Protein AF-A0ABD5ME27-F1 (afdb_monomer_lite)

pLDDT: mean 84.22, std 17.85, range [32.94, 98.75]

Secondary structure (DSSP, 8-state):
----------THHHHHHHHHHHHHHHHHTTS-S--B-BBPTBSSSBSSTTTTSGGG-B-GGG-SS-BEEE-BTTEEEEEE-S-GGGS-HHHHTSPP-EEEE-TTS-EEEEEE-S--TT---EEETTEEEESSSEEEPTT-EEEGGGSPTT-TT--SSSEEE-EEEE--PPEEP-THHHHHHHHHHHS-S----TT----PPPPHHHHHHHHHHHHHHHHH-HHHHHHHHHHHHT--TT---GGGB-TTS-B-HHHHHHHHHHHHHHHHHHHS---HHHHHHHHHHHHHHHHHHS-B-TTSPBPGGGTS-HHHHHHHHHHHHHT--HHHHHHHHHEEBTEETTTTT---HHHHHHHHHHHHHHS-SS---------TT-TT------TT---S-PPPGGGGS--HHHHHHHHHHHTTT-S-HHHHHHHHHHIIIII--EEEEEETTEEEEEETTSPPPTT-SEEEETTEEEPPPP-----------------

Sequence (491 aa):
MSKSEPHSNNRTGAESDTKSRIEQRLYEAGVRVKRSVSAIDGTKKPQKEGHSDLSNQTFPGLVDENYTVHGGDGLVILDIDVPIDDLPEWIKDLPSTFVVESAHGGYHFYYIVEDDEEISNTDLWWGSVRYGWYALGPGSTIDHANCDEGKENCPGTGIGEYTIDTDKAMATLSGDSFEDLQEACTSDGDQEVPNHNLIAAPDSELVDRGELALHTLQEISTPAFNAIMDFLQGGTADFEGEDLFKENGQIDRNTHDAIALSLLYGTLRDYCDYDHDESISIATGTYTHYCREHQWTKDGQKRRWLYENESYRSYIITYALNSFDPERFKQLVEKKSTGNRRENNEYAVLTYDAIWTALNDLLPNNPPLLSNDMDPRNSQTESEISEGRIPDELPAIHEQYPGKQEVIDRAYEHDDGYNTRRSYEEAFRRLQAIYGDVKAARIGNTWVYYPADWPDPPNANYVLQYGQRYDPEEADGINSWTDEPELSDVE

Foldseek 3Di:
DDDDDDPDPPLVPVLLVQLVLVLVLCVLLVFDQQAKADADAQDFHGPDPPSLPSVRGGHSNPHPAWMKGAAARFKKKFWFPDDPVLDDVLVVPDDDFWWKQWLLRIIIAIAGEPDCPLADWDAAQGGIIGHSHIDTGFQHKHALCPDDPPDPSRPSGDIGGTHGPDRDRHYYDDDPSVVVNSCRSPVPNPPQLPPPPFPDQFDVVLQVVLVVLLVQLCVLAVQLSVQLVCLLLQHRRPDPDPQQADPVRHGPLLVSLLQSLLLSLLSCVVGPVDDNVSSLSSSLNNSSNSCVVRQAHPVGHGRCSGRHDPVSVVVSSVSSNVPRDNVVSVQSSQCDPVGGCQVVLNDHPLLLVLLVVLQCVLADPDFDPPPPPVPPPPPPPPPPPPPDDDPPDPDDLQSNFDALLSSLVSSCVVVVNPHPSVSSSSSVVCCFQPVQQKKWFDQPPGIGIHGNPHADRPRGPWMGGNNDIGRGDDPPPPPPPPPPPPPDDDD

Structure (mmCIF, N/CA/C/O backbone):
data_AF-A0ABD5ME27-F1
#
_entry.id   AF-A0ABD5ME27-F1
#
loop_
_atom_site.group_PDB
_atom_site.id
_atom_site.type_symbol
_atom_site.label_atom_id
_atom_site.label_alt_id
_atom_site.label_comp_id
_atom_site.label_asym_id
_atom_site.label_entity_id
_atom_site.label_seq_id
_atom_site.pdbx_PDB_ins_code
_atom_site.Cartn_x
_atom_site.Cartn_y
_atom_site.Cartn_z
_atom_site.occupancy
_atom_site.B_iso_or_equiv
_atom_site.auth_seq_id
_atom_site.auth_comp_id
_atom_site.auth_asym_id
_atom_site.auth_atom_id
_atom_site.pdbx_PDB_model_num
ATOM 1 N N . MET A 1 1 ? 28.451 31.522 33.440 1.00 38.28 1 MET A N 1
ATOM 2 C CA . MET A 1 1 ? 27.061 31.921 33.740 1.00 38.28 1 MET A CA 1
ATOM 3 C C . MET A 1 1 ? 26.182 31.363 32.635 1.00 38.28 1 MET A C 1
ATOM 5 O O . MET A 1 1 ? 25.988 32.025 31.630 1.00 38.28 1 MET A O 1
ATOM 9 N N . SER A 1 2 ? 25.746 30.114 32.792 1.00 33.62 2 SER A N 1
ATOM 10 C CA . SER A 1 2 ? 24.696 29.509 31.973 1.00 33.62 2 SER A CA 1
ATOM 11 C C . SER A 1 2 ? 23.503 29.357 32.906 1.00 33.62 2 SER A C 1
ATOM 13 O O . SER A 1 2 ? 23.648 28.783 33.987 1.00 33.62 2 SER A O 1
ATOM 15 N N . LYS A 1 3 ? 22.390 30.007 32.568 1.00 34.00 3 LYS A N 1
ATOM 16 C CA . LYS A 1 3 ? 21.142 29.927 33.323 1.00 34.00 3 LYS A CA 1
ATOM 17 C C . LYS A 1 3 ? 20.473 28.616 32.926 1.00 34.00 3 LYS A C 1
ATOM 19 O O . LYS A 1 3 ? 19.912 28.524 31.845 1.00 34.00 3 LYS A O 1
ATOM 24 N N . SER A 1 4 ? 20.572 27.613 33.789 1.00 32.94 4 SER A N 1
ATOM 25 C CA . SER A 1 4 ? 19.674 26.463 33.759 1.00 32.94 4 SER A CA 1
ATOM 26 C C . SER A 1 4 ? 18.332 26.917 34.326 1.00 32.94 4 SER A C 1
ATOM 28 O O . SER A 1 4 ? 18.244 27.231 35.517 1.00 32.94 4 SER A O 1
ATOM 30 N N . GLU A 1 5 ? 17.317 27.023 33.477 1.00 37.00 5 GLU A N 1
ATOM 31 C CA . GLU A 1 5 ? 15.948 27.212 33.943 1.00 37.00 5 GLU A CA 1
ATOM 32 C C . GLU A 1 5 ? 15.440 25.907 34.574 1.00 37.00 5 GLU A C 1
ATOM 34 O O . GLU A 1 5 ? 15.689 24.827 34.033 1.00 37.00 5 GLU A O 1
ATOM 39 N N . PRO A 1 6 ? 14.762 25.963 35.730 1.00 37.78 6 PRO A N 1
ATOM 40 C CA . PRO A 1 6 ? 14.130 24.792 36.304 1.00 37.78 6 PRO A CA 1
ATOM 41 C C . PRO A 1 6 ? 12.784 24.561 35.606 1.00 37.78 6 PRO A C 1
ATOM 43 O O . PRO A 1 6 ? 11.847 25.341 35.786 1.00 37.78 6 PRO A O 1
ATOM 46 N N . HIS A 1 7 ? 12.668 23.473 34.840 1.00 37.25 7 HIS A N 1
ATOM 47 C CA . HIS A 1 7 ? 11.361 22.937 34.471 1.00 37.25 7 HIS A CA 1
ATOM 48 C C . HIS A 1 7 ? 10.628 22.518 35.752 1.00 37.25 7 HIS A C 1
ATOM 50 O O . HIS A 1 7 ? 11.058 21.647 36.506 1.00 37.25 7 HIS A O 1
ATOM 56 N N . SER A 1 8 ? 9.546 23.233 36.031 1.00 37.12 8 SER A N 1
ATOM 57 C CA . SER A 1 8 ? 8.668 23.046 37.178 1.00 37.12 8 SER A CA 1
ATOM 58 C C . SER A 1 8 ? 7.840 21.763 37.005 1.00 37.12 8 SER A C 1
ATOM 60 O O . SER A 1 8 ? 6.858 21.757 36.262 1.00 37.12 8 SER A O 1
ATOM 62 N N . ASN A 1 9 ? 8.204 20.704 37.734 1.00 41.62 9 ASN A N 1
ATOM 63 C CA . ASN A 1 9 ? 7.441 19.459 37.894 1.00 41.62 9 ASN A CA 1
ATOM 64 C C . ASN A 1 9 ? 6.150 19.673 38.711 1.00 41.62 9 ASN A C 1
ATOM 66 O O . ASN A 1 9 ? 6.065 19.266 39.867 1.00 41.62 9 ASN A O 1
ATOM 70 N N . ASN A 1 10 ? 5.133 20.292 38.108 1.00 41.12 10 ASN A N 1
ATOM 71 C CA . ASN A 1 10 ? 3.769 20.352 38.660 1.00 41.12 10 ASN A CA 1
ATOM 72 C C . ASN A 1 10 ? 2.824 19.291 38.051 1.00 41.12 10 ASN A C 1
ATOM 74 O O . ASN A 1 10 ? 1.628 19.310 38.330 1.00 41.12 10 ASN A O 1
ATOM 78 N N . ARG A 1 11 ? 3.339 18.366 37.226 1.00 48.34 11 ARG A N 1
ATOM 79 C CA . ARG A 1 11 ? 2.537 17.397 36.452 1.00 48.34 11 ARG A CA 1
ATOM 80 C C . ARG A 1 11 ? 2.043 16.182 37.256 1.00 48.34 11 ARG A C 1
ATOM 82 O O . ARG A 1 11 ? 1.016 15.603 36.926 1.00 48.34 11 ARG A O 1
ATOM 89 N N . THR A 1 12 ? 2.693 15.862 38.377 1.00 55.66 12 THR A N 1
ATOM 90 C CA . THR A 1 12 ? 2.448 14.619 39.138 1.00 55.66 12 THR A CA 1
ATOM 91 C C . THR A 1 12 ? 1.073 14.535 39.811 1.00 55.66 12 THR A C 1
ATOM 93 O O . THR A 1 12 ? 0.603 13.440 40.101 1.00 55.66 12 THR A O 1
ATOM 96 N N . GLY A 1 13 ? 0.411 15.669 40.070 1.00 54.59 13 GLY A N 1
ATOM 97 C CA . GLY A 1 13 ? -0.898 15.685 40.733 1.00 54.59 13 GLY A CA 1
ATOM 98 C C . GLY A 1 13 ? -2.070 15.324 39.816 1.00 54.59 13 GLY A C 1
ATOM 99 O O . GLY A 1 13 ? -2.985 14.638 40.255 1.00 54.59 13 GLY A O 1
ATOM 100 N N . ALA A 1 14 ? -2.039 15.769 38.556 1.00 61.94 14 ALA A N 1
ATOM 101 C CA . ALA A 1 14 ? -3.128 15.555 37.597 1.00 61.94 14 ALA A CA 1
ATOM 102 C C . ALA A 1 14 ? -3.071 14.157 36.954 1.00 61.94 14 ALA A C 1
ATOM 104 O O . ALA A 1 14 ? -4.098 13.503 36.813 1.00 61.94 14 ALA A O 1
ATOM 105 N N . GLU A 1 15 ? -1.869 13.657 36.651 1.00 59.59 15 GLU A N 1
ATOM 106 C CA . GLU A 1 15 ? -1.665 12.301 36.108 1.00 59.59 15 GLU A CA 1
ATOM 107 C C . GLU A 1 15 ? -2.062 11.205 37.109 1.00 59.59 15 GLU A C 1
ATOM 109 O O . GLU A 1 15 ? -2.627 10.175 36.739 1.00 59.59 15 GLU A O 1
ATOM 114 N N . SER A 1 16 ? -1.808 11.436 38.402 1.00 69.50 16 SER A N 1
ATOM 115 C CA . SER A 1 16 ? -2.253 10.527 39.461 1.00 69.50 16 SER A CA 1
ATOM 116 C C . SER A 1 16 ? -3.780 10.458 39.554 1.00 69.50 16 SER A C 1
ATOM 118 O O . SER A 1 16 ? -4.303 9.431 39.988 1.00 69.50 16 SER A O 1
ATOM 120 N N . ASP A 1 17 ? -4.492 11.519 39.169 1.00 85.56 17 ASP A N 1
ATOM 121 C CA . ASP A 1 17 ? -5.952 11.590 39.254 1.00 85.56 17 ASP A CA 1
ATOM 122 C C . ASP A 1 17 ? -6.610 10.826 38.095 1.00 85.56 17 ASP A C 1
ATOM 124 O O . ASP A 1 17 ? -7.510 10.017 38.317 1.00 85.56 17 ASP A O 1
ATOM 128 N N . THR A 1 18 ? -6.095 10.961 36.866 1.00 93.69 18 THR A N 1
ATOM 129 C CA . THR A 1 18 ? -6.636 10.257 35.686 1.00 93.69 18 THR A CA 1
ATOM 130 C C . THR A 1 18 ? -6.430 8.743 35.753 1.00 93.69 18 THR A C 1
ATOM 132 O O . THR A 1 18 ? -7.373 7.987 35.501 1.00 93.69 18 THR A O 1
ATOM 135 N N . LYS A 1 19 ? -5.239 8.284 36.165 1.00 95.81 19 LYS A N 1
ATOM 136 C CA . LYS A 1 19 ? -4.944 6.854 36.378 1.00 95.81 19 LYS A CA 1
ATOM 137 C C . LYS A 1 19 ? -5.834 6.253 37.466 1.00 95.81 19 LYS A C 1
ATOM 139 O O . LYS A 1 19 ? -6.456 5.214 37.254 1.00 95.81 19 LYS A O 1
ATOM 144 N N . SER A 1 20 ? -5.965 6.942 38.602 1.00 95.56 20 SER A N 1
ATOM 145 C CA . SER A 1 20 ? -6.867 6.512 39.680 1.00 95.56 20 SER A CA 1
ATOM 146 C C . SER A 1 20 ? -8.320 6.469 39.211 1.00 95.56 20 SER A C 1
ATOM 148 O O . SER A 1 20 ? -9.090 5.598 39.623 1.00 95.56 20 SER A O 1
ATOM 150 N N . ARG A 1 21 ? -8.711 7.390 38.322 1.00 97.69 21 ARG A N 1
ATOM 151 C CA . ARG A 1 21 ? -10.080 7.452 37.826 1.00 97.69 21 ARG A CA 1
ATOM 152 C C . ARG A 1 21 ? -10.432 6.270 36.934 1.00 97.69 21 ARG A C 1
ATOM 154 O O . ARG A 1 21 ? -11.475 5.659 37.157 1.00 97.69 21 ARG A O 1
ATOM 161 N N . ILE A 1 22 ? -9.579 5.901 35.979 1.00 98.06 22 ILE A N 1
ATOM 162 C CA . ILE A 1 22 ? -9.846 4.716 35.152 1.00 98.06 22 ILE A CA 1
ATOM 163 C C . ILE A 1 22 ? -9.808 3.423 35.979 1.00 98.06 22 ILE A C 1
ATOM 165 O O . ILE A 1 22 ? -10.642 2.547 35.766 1.00 98.06 22 ILE A O 1
ATOM 169 N N . GLU A 1 23 ? -8.930 3.317 36.983 1.00 98.38 23 GLU A N 1
ATOM 170 C CA . GLU A 1 23 ? -8.941 2.185 37.922 1.00 98.38 23 GLU A CA 1
ATOM 171 C C . GLU A 1 23 ? -10.262 2.063 38.663 1.00 98.38 23 GLU A C 1
ATOM 173 O O . GLU A 1 23 ? -10.814 0.966 38.772 1.00 98.38 23 GLU A O 1
ATOM 178 N N . GLN A 1 24 ? -10.781 3.192 39.148 1.00 98.12 24 GLN A N 1
ATOM 179 C CA . GLN A 1 24 ? -12.077 3.235 39.799 1.00 98.12 24 GLN A CA 1
ATOM 180 C C . GLN A 1 24 ? -13.181 2.762 38.848 1.00 98.12 24 GLN A C 1
ATOM 182 O O . GLN A 1 24 ? -14.012 1.958 39.259 1.00 98.12 24 GLN A O 1
ATOM 187 N N . ARG A 1 25 ? -13.182 3.205 37.584 1.00 98.44 25 ARG A N 1
ATOM 188 C CA . ARG A 1 25 ? -14.194 2.784 36.600 1.00 98.44 25 ARG A CA 1
ATOM 189 C C . ARG A 1 25 ? -14.115 1.300 36.266 1.00 98.44 25 ARG A C 1
ATOM 191 O O . ARG A 1 25 ? -15.150 0.644 36.244 1.00 98.44 25 ARG A O 1
ATOM 198 N N . LEU A 1 26 ? -12.910 0.756 36.102 1.00 98.56 26 LEU A N 1
ATOM 199 C CA . LEU A 1 26 ? -12.699 -0.682 35.911 1.00 98.56 26 LEU A CA 1
ATOM 200 C C . LEU A 1 26 ? -13.188 -1.489 37.123 1.00 98.56 26 LEU A C 1
ATOM 202 O O . LEU A 1 26 ? -13.841 -2.517 36.963 1.00 98.56 26 LEU A O 1
ATOM 206 N N . TYR A 1 27 ? -12.905 -1.006 38.336 1.00 98.31 27 TYR A N 1
ATOM 207 C CA . TYR A 1 27 ? -13.351 -1.643 39.574 1.00 98.31 27 TYR A CA 1
ATOM 208 C C . TYR A 1 27 ? -14.879 -1.609 39.727 1.00 98.31 27 TYR A C 1
ATOM 210 O O . TYR A 1 27 ? -15.485 -2.628 40.049 1.00 98.31 27 TYR A O 1
ATOM 218 N N . GLU A 1 28 ? -15.508 -0.454 39.486 1.00 98.12 28 GLU A N 1
ATOM 219 C CA . GLU A 1 28 ? -16.968 -0.271 39.530 1.00 98.12 28 GLU A CA 1
ATOM 220 C C . GLU A 1 28 ? -17.692 -1.155 38.511 1.00 98.12 28 GLU A C 1
ATOM 222 O O . GLU A 1 28 ? -18.774 -1.660 38.799 1.00 98.12 28 GLU A O 1
ATOM 227 N N . ALA A 1 29 ? -17.074 -1.372 37.352 1.00 98.06 29 ALA A N 1
ATOM 228 C CA . ALA A 1 29 ? -17.587 -2.233 36.299 1.00 98.06 29 ALA A CA 1
ATOM 229 C C . ALA A 1 29 ? -17.414 -3.738 36.579 1.00 98.06 29 ALA A C 1
ATOM 231 O O . ALA A 1 29 ? -17.900 -4.566 35.815 1.00 98.06 29 ALA A O 1
ATOM 232 N N . GLY A 1 30 ? -16.719 -4.115 37.658 1.00 97.75 30 GLY A N 1
ATOM 233 C CA . GLY A 1 30 ? -16.521 -5.516 38.032 1.00 97.75 30 GLY A CA 1
ATOM 234 C C . GLY A 1 30 ? -15.540 -6.285 37.143 1.00 97.75 30 GLY A C 1
ATOM 235 O O . GLY A 1 30 ? -15.436 -7.503 37.275 1.00 97.75 30 GLY A O 1
ATOM 236 N N . VAL A 1 31 ? -14.789 -5.600 36.278 1.00 97.94 31 VAL A N 1
ATOM 237 C CA . VAL A 1 31 ? -13.767 -6.216 35.423 1.00 97.94 31 VAL A CA 1
ATOM 238 C C . VAL A 1 31 ? -12.388 -6.169 36.083 1.00 97.94 31 VAL A C 1
ATOM 240 O O . VAL A 1 31 ? -12.120 -5.396 37.007 1.00 97.94 31 VAL A O 1
ATOM 243 N N . ARG A 1 32 ? -11.455 -7.011 35.619 1.00 97.75 32 ARG A N 1
ATOM 244 C CA . ARG A 1 32 ? -10.084 -7.052 36.162 1.00 97.75 32 ARG A CA 1
ATOM 245 C C . ARG A 1 32 ? -9.424 -5.671 36.081 1.00 97.75 32 ARG A C 1
ATOM 247 O O . ARG A 1 32 ? -9.352 -5.115 35.001 1.00 97.75 32 ARG A O 1
ATOM 254 N N . VAL A 1 33 ? -8.876 -5.133 37.171 1.00 98.19 33 VAL A N 1
ATOM 255 C CA . VAL A 1 33 ? -8.227 -3.798 37.143 1.00 98.19 33 VAL A CA 1
ATOM 256 C C . VAL A 1 33 ? -6.757 -3.867 36.718 1.00 98.19 33 VAL A C 1
ATOM 258 O O . VAL A 1 33 ? -6.249 -2.964 36.063 1.00 98.19 33 VAL A O 1
ATOM 261 N N . LYS A 1 34 ? -6.056 -4.954 37.064 1.00 98.12 34 LYS A N 1
ATOM 262 C CA . LYS A 1 34 ? -4.642 -5.158 36.716 1.00 98.12 34 LYS A CA 1
ATOM 263 C C . LYS A 1 34 ? -4.476 -5.490 35.234 1.00 98.12 34 LYS A C 1
ATOM 265 O O . LYS A 1 34 ? -4.212 -6.646 34.932 1.00 98.12 34 LYS A O 1
ATOM 270 N N . ARG A 1 35 ? -4.684 -4.532 34.332 1.00 97.75 35 ARG A N 1
ATOM 271 C CA . ARG A 1 35 ? -4.726 -4.743 32.874 1.00 97.75 35 ARG A CA 1
ATOM 272 C C . ARG A 1 35 ? -3.814 -3.804 32.081 1.00 97.75 35 ARG A C 1
ATOM 274 O O . ARG A 1 35 ? -4.072 -3.546 30.909 1.00 97.75 35 ARG A O 1
ATOM 281 N N . SER A 1 36 ? -2.773 -3.276 32.721 1.00 97.75 36 SER A N 1
ATOM 282 C CA . SER A 1 36 ? -1.897 -2.256 32.140 1.00 97.75 36 SER A CA 1
ATOM 283 C C . SER A 1 36 ? -0.437 -2.676 32.108 1.00 97.75 36 SER A C 1
ATOM 285 O O . SER A 1 36 ? 0.046 -3.342 33.022 1.00 97.75 36 SER A O 1
ATOM 287 N N . VAL A 1 37 ? 0.284 -2.236 31.078 1.00 97.06 37 VAL A N 1
ATOM 288 C CA . VAL A 1 37 ? 1.753 -2.241 31.024 1.00 97.06 37 VAL A CA 1
ATOM 289 C C . VAL A 1 37 ? 2.260 -0.843 30.676 1.00 97.06 37 VAL A C 1
ATOM 291 O O . VAL A 1 37 ? 1.502 -0.033 30.143 1.00 97.06 37 VAL A O 1
ATOM 294 N N . SER A 1 38 ? 3.537 -0.566 30.947 1.00 96.69 38 SER A N 1
ATOM 295 C CA . SER A 1 38 ? 4.196 0.647 30.453 1.00 96.69 38 SER A CA 1
ATOM 296 C C . SER A 1 38 ? 4.212 0.671 28.927 1.00 96.69 38 SER A C 1
ATOM 298 O O . SER A 1 38 ? 4.514 -0.341 28.285 1.00 96.69 38 SER A O 1
ATOM 300 N N . ALA A 1 39 ? 3.924 1.833 28.353 1.00 94.38 39 ALA A N 1
ATOM 301 C CA . ALA A 1 39 ? 4.164 2.136 26.952 1.00 94.38 39 ALA A CA 1
ATOM 302 C C . ALA A 1 39 ? 5.405 3.024 26.827 1.00 94.38 39 ALA A C 1
ATOM 304 O O . ALA A 1 39 ? 5.686 3.828 27.710 1.00 94.38 39 ALA A O 1
ATOM 305 N N . ILE A 1 40 ? 6.153 2.861 25.738 1.00 91.19 40 ILE A N 1
ATOM 306 C CA . ILE A 1 40 ? 7.333 3.673 25.445 1.00 91.19 40 ILE A CA 1
ATOM 307 C C . ILE A 1 40 ? 6.889 5.131 25.307 1.00 91.19 40 ILE A C 1
ATOM 309 O O . ILE A 1 40 ? 5.968 5.424 24.535 1.00 91.19 40 ILE A O 1
ATOM 313 N N . ASP A 1 41 ? 7.557 6.018 26.043 1.00 87.25 41 ASP A N 1
ATOM 314 C CA . ASP A 1 41 ? 7.253 7.446 26.077 1.00 87.25 41 ASP A CA 1
ATOM 315 C C . ASP A 1 41 ? 7.154 8.056 24.670 1.00 87.25 41 ASP A C 1
ATOM 317 O O . ASP A 1 41 ? 7.925 7.725 23.766 1.00 87.25 41 ASP A O 1
ATOM 321 N N . GLY A 1 42 ? 6.145 8.902 24.473 1.00 83.56 42 GLY A N 1
ATOM 322 C CA . GLY A 1 42 ? 5.835 9.520 23.185 1.00 83.56 42 GLY A CA 1
ATOM 323 C C . GLY A 1 42 ? 5.298 8.581 22.093 1.00 83.56 42 GLY A C 1
ATOM 324 O O . GLY A 1 42 ? 5.035 9.060 20.992 1.00 83.56 42 GLY A O 1
ATOM 325 N N . THR A 1 43 ? 5.097 7.281 22.352 1.00 85.69 43 THR A N 1
ATOM 326 C CA . THR A 1 43 ? 4.617 6.306 21.349 1.00 85.69 43 THR A CA 1
ATOM 327 C C . THR A 1 43 ? 3.392 5.503 21.815 1.00 85.69 43 THR A C 1
ATOM 329 O O . THR A 1 43 ? 3.030 5.501 22.990 1.00 85.69 43 THR A O 1
ATOM 332 N N . LYS A 1 44 ? 2.777 4.743 20.894 1.00 87.56 44 LYS A N 1
ATOM 333 C CA . LYS A 1 44 ? 1.703 3.769 21.191 1.00 87.56 44 LYS A CA 1
ATOM 334 C C . LYS A 1 44 ? 2.208 2.343 21.498 1.00 87.56 44 LYS A C 1
ATOM 336 O O . LYS A 1 44 ? 1.400 1.416 21.576 1.00 87.56 44 LYS A O 1
ATOM 341 N N . LYS A 1 45 ? 3.524 2.122 21.612 1.00 89.69 45 LYS A N 1
ATOM 342 C CA . LYS A 1 45 ? 4.107 0.771 21.708 1.00 89.69 45 LYS A CA 1
ATOM 343 C C . LYS A 1 45 ? 4.324 0.352 23.169 1.00 89.69 45 LYS A C 1
ATOM 345 O O . LYS A 1 45 ? 4.910 1.126 23.923 1.00 89.69 45 LYS A O 1
ATOM 350 N N . PRO A 1 46 ? 3.915 -0.856 23.590 1.00 92.19 46 PRO A N 1
ATOM 351 C CA . PRO A 1 46 ? 4.220 -1.379 24.913 1.00 92.19 46 PRO A CA 1
ATOM 352 C C . PRO A 1 46 ? 5.729 -1.579 25.053 1.00 92.19 46 PRO A C 1
ATOM 354 O O . PRO A 1 46 ? 6.404 -2.026 24.130 1.00 92.19 46 PRO A O 1
ATOM 357 N N . GLN A 1 47 ? 6.263 -1.268 26.230 1.00 90.25 47 GLN A N 1
ATOM 358 C CA . GLN A 1 47 ? 7.694 -1.389 26.518 1.00 90.25 47 GLN A CA 1
ATOM 359 C C . GLN A 1 47 ? 8.126 -2.845 26.757 1.00 90.25 47 GLN A C 1
ATOM 361 O O . GLN A 1 47 ? 9.309 -3.172 26.685 1.00 90.25 47 GLN A O 1
ATOM 366 N N . LYS A 1 48 ? 7.172 -3.725 27.079 1.00 87.56 48 LYS A N 1
ATOM 367 C CA . LYS A 1 48 ? 7.419 -5.101 27.511 1.00 87.56 48 LYS A CA 1
ATOM 368 C C . LYS A 1 48 ? 6.895 -6.103 26.482 1.00 87.56 48 LYS A C 1
ATOM 370 O O . LYS A 1 48 ? 5.719 -6.071 26.129 1.00 87.56 48 LYS A O 1
ATOM 375 N N . GLU A 1 49 ? 7.746 -7.031 26.051 1.00 87.94 49 GLU A N 1
ATOM 376 C CA . GLU A 1 49 ? 7.323 -8.191 25.257 1.00 87.94 49 GLU A CA 1
ATOM 377 C C . GLU A 1 49 ? 6.383 -9.101 26.065 1.00 87.94 49 GLU A C 1
ATOM 379 O O . GLU A 1 49 ? 6.485 -9.196 27.291 1.00 87.94 49 GLU A O 1
ATOM 384 N N . GLY A 1 50 ? 5.444 -9.771 25.390 1.00 88.44 50 GLY A N 1
ATOM 385 C CA . GLY A 1 50 ? 4.439 -10.597 26.068 1.00 88.44 50 GLY A CA 1
ATOM 386 C C . GLY A 1 50 ? 3.491 -9.781 26.955 1.00 88.44 50 GLY A C 1
ATOM 387 O O . GLY A 1 50 ? 3.014 -10.277 27.974 1.00 88.44 50 GLY A O 1
ATOM 388 N N . HIS A 1 51 ? 3.232 -8.520 26.599 1.00 92.56 51 HIS A N 1
ATOM 389 C CA . HIS A 1 51 ? 2.318 -7.627 27.320 1.00 92.56 51 HIS A CA 1
ATOM 390 C C . HIS A 1 51 ? 0.864 -8.137 27.373 1.00 92.56 51 HIS A C 1
ATOM 392 O O . HIS A 1 51 ? 0.090 -7.689 28.217 1.00 92.56 51 HIS A O 1
ATOM 398 N N . SER A 1 52 ? 0.485 -9.074 26.501 1.00 90.06 52 SER A N 1
ATOM 399 C CA . SER A 1 52 ? -0.807 -9.766 26.533 1.00 90.06 52 SER A CA 1
ATOM 400 C C . SER A 1 52 ? -0.917 -10.812 27.651 1.00 90.06 52 SER A C 1
ATOM 402 O O . SER A 1 52 ? -2.029 -11.174 28.022 1.00 90.06 52 SER A O 1
ATOM 404 N N . ASP A 1 53 ? 0.199 -11.275 28.228 1.00 90.69 53 ASP A N 1
ATOM 405 C CA . ASP A 1 53 ? 0.178 -12.181 29.379 1.00 90.69 53 ASP A CA 1
ATOM 406 C C . ASP A 1 53 ? -0.331 -11.434 30.620 1.00 90.69 53 ASP A C 1
ATOM 408 O O . ASP A 1 53 ? 0.250 -10.437 31.062 1.00 90.69 53 ASP A O 1
ATOM 412 N N . LEU A 1 54 ? -1.407 -11.948 31.218 1.00 92.56 54 LEU A N 1
ATOM 413 C CA . LEU A 1 54 ? -2.049 -11.376 32.403 1.00 92.56 54 LEU A CA 1
ATOM 414 C C . LEU A 1 54 ? -1.066 -11.202 33.571 1.00 92.56 54 LEU A C 1
ATOM 416 O O . LEU A 1 54 ? -1.206 -10.270 34.361 1.00 92.56 54 LEU A O 1
ATOM 420 N N . SER A 1 55 ? -0.060 -12.074 33.683 1.00 94.31 55 SER A N 1
ATOM 421 C CA . SER A 1 55 ? 0.962 -12.005 34.735 1.00 94.31 55 SER A CA 1
ATOM 422 C C . SER A 1 55 ? 1.939 -10.839 34.562 1.00 94.31 55 SER A C 1
ATOM 424 O O . SER A 1 55 ? 2.581 -10.418 35.527 1.00 94.31 55 SER A O 1
ATOM 426 N N . ASN A 1 56 ? 2.027 -10.285 33.351 1.00 95.19 56 ASN A N 1
ATOM 427 C CA . ASN A 1 56 ? 2.859 -9.134 33.033 1.00 95.19 56 ASN A CA 1
ATOM 428 C C . ASN A 1 56 ? 2.141 -7.797 33.229 1.00 95.19 56 ASN A C 1
ATOM 430 O O . ASN A 1 56 ? 2.811 -6.764 33.178 1.00 95.19 56 ASN A O 1
ATOM 434 N N . GLN A 1 57 ? 0.828 -7.821 33.464 1.00 97.06 57 GLN A N 1
ATOM 435 C CA . GLN A 1 57 ? -0.012 -6.641 33.610 1.00 97.06 57 GLN A CA 1
ATOM 436 C C . GLN A 1 57 ? -0.154 -6.222 35.081 1.00 97.06 57 GLN A C 1
ATOM 438 O O . GLN A 1 57 ? -0.169 -7.037 36.007 1.00 97.06 57 GLN A O 1
ATOM 443 N N . THR A 1 58 ? -0.271 -4.918 35.303 1.00 97.62 58 THR A N 1
ATOM 444 C CA . THR A 1 58 ? -0.397 -4.286 36.618 1.00 97.62 58 THR A CA 1
ATOM 445 C C . THR A 1 58 ? -1.541 -3.270 36.629 1.00 97.62 58 THR A C 1
ATOM 447 O O . THR A 1 58 ? -2.289 -3.132 35.662 1.00 97.62 58 THR A O 1
ATOM 450 N N . PHE A 1 59 ? -1.722 -2.617 37.770 1.00 97.88 59 PHE A N 1
ATOM 451 C CA . PHE A 1 59 ? -2.649 -1.511 37.981 1.00 97.88 59 PHE A CA 1
ATOM 452 C C . PHE A 1 59 ? -2.199 -0.255 37.202 1.00 97.88 59 PHE A C 1
ATOM 454 O O . PHE A 1 59 ? -1.017 0.087 37.305 1.00 97.88 59 PHE A O 1
ATOM 461 N N . PRO A 1 60 ? -3.090 0.435 36.460 1.00 97.19 60 PRO A N 1
ATOM 462 C CA . PRO A 1 60 ? -2.792 1.706 35.791 1.00 97.19 60 PRO A CA 1
ATOM 463 C C . PRO A 1 60 ? -1.978 2.714 36.624 1.00 97.19 60 PRO A C 1
ATOM 465 O O . PRO A 1 60 ? -0.977 3.247 36.157 1.00 97.19 60 PRO A O 1
ATOM 468 N N . GLY A 1 61 ? -2.361 2.941 37.879 1.00 95.62 61 GLY A N 1
ATOM 469 C CA . GLY A 1 61 ? -1.749 3.880 38.819 1.00 95.62 61 GLY A CA 1
ATOM 470 C C . GLY A 1 61 ? -0.393 3.444 39.372 1.00 95.62 61 GLY A C 1
ATOM 471 O O . GLY A 1 61 ? 0.254 4.229 40.057 1.00 95.62 61 GLY A O 1
ATOM 472 N N . LEU A 1 62 ? 0.054 2.217 39.082 1.00 95.69 62 LEU A N 1
ATOM 473 C CA . LEU A 1 62 ? 1.406 1.742 39.401 1.00 95.69 62 LEU A CA 1
ATOM 474 C C . LEU A 1 62 ? 2.373 1.836 38.214 1.00 95.69 62 LEU A C 1
ATOM 476 O O . LEU A 1 62 ? 3.535 1.457 38.353 1.00 95.69 62 LEU A O 1
ATOM 480 N N . VAL A 1 63 ? 1.903 2.280 37.048 1.00 94.50 63 VAL A N 1
ATOM 481 C CA . VAL A 1 63 ? 2.759 2.575 35.900 1.00 94.50 63 VAL A CA 1
ATOM 482 C C . VAL A 1 63 ? 3.146 4.045 35.985 1.00 94.50 63 VAL A C 1
ATOM 484 O O . VAL A 1 63 ? 2.264 4.897 36.004 1.00 94.50 63 VAL A O 1
ATOM 487 N N . ASP A 1 64 ? 4.438 4.358 36.048 1.00 87.75 64 ASP A N 1
ATOM 488 C CA . ASP A 1 64 ? 4.897 5.746 36.213 1.00 87.75 64 ASP A CA 1
ATOM 489 C C . ASP A 1 64 ? 4.707 6.578 34.928 1.00 87.75 64 ASP A C 1
ATOM 491 O O . ASP A 1 64 ? 4.339 7.747 34.995 1.00 87.75 64 ASP A O 1
ATOM 495 N N . GLU A 1 65 ? 4.866 5.959 33.758 1.00 89.38 65 GLU A N 1
ATOM 496 C CA . GLU A 1 65 ? 4.864 6.616 32.440 1.00 89.38 65 GLU A CA 1
ATOM 497 C C . GLU A 1 65 ? 3.511 6.458 31.710 1.00 89.38 65 GLU A C 1
ATOM 499 O O . GLU A 1 65 ? 2.472 6.198 32.336 1.00 89.38 65 GLU A O 1
ATOM 504 N N . ASN A 1 66 ? 3.515 6.619 30.381 1.00 95.69 66 ASN A N 1
ATOM 505 C CA . ASN A 1 66 ? 2.421 6.184 29.518 1.00 95.69 66 ASN A CA 1
ATOM 506 C C . ASN A 1 66 ? 2.071 4.723 29.807 1.00 95.69 66 ASN A C 1
ATOM 508 O O . ASN A 1 66 ? 2.940 3.891 30.081 1.00 95.69 66 ASN A O 1
ATOM 512 N N . TYR A 1 67 ? 0.791 4.392 29.704 1.00 97.44 67 TYR A N 1
ATOM 513 C CA . TYR A 1 67 ? 0.317 3.054 30.019 1.00 97.44 67 TYR A CA 1
ATOM 514 C C . TYR A 1 67 ? -0.766 2.610 29.055 1.00 97.44 67 TYR A C 1
ATOM 516 O O . TYR A 1 67 ? -1.496 3.413 28.469 1.00 97.44 67 TYR A O 1
ATOM 524 N N . THR A 1 68 ? -0.870 1.299 28.905 1.00 97.75 68 THR A N 1
ATOM 525 C CA . THR A 1 68 ? -1.923 0.673 28.117 1.00 97.75 68 THR A CA 1
ATOM 526 C C . THR A 1 68 ? -3.103 0.271 28.995 1.00 97.75 68 THR A C 1
ATOM 528 O O . THR A 1 68 ? -2.961 0.046 30.196 1.00 97.75 68 THR A O 1
ATOM 531 N N . VAL A 1 69 ? -4.279 0.132 28.399 1.00 98.31 69 VAL A N 1
ATOM 532 C CA . VAL A 1 69 ? -5.449 -0.512 28.994 1.00 98.31 69 VAL A CA 1
ATOM 533 C C . VAL A 1 69 ? -5.859 -1.627 28.050 1.00 98.31 69 VAL A C 1
ATOM 535 O O . VAL A 1 69 ? -6.273 -1.369 26.922 1.00 98.31 69 VAL A O 1
ATOM 538 N N . HIS A 1 70 ? -5.676 -2.868 28.488 1.00 98.25 70 HIS A N 1
ATOM 539 C CA . HIS A 1 70 ? -6.007 -4.043 27.690 1.00 98.25 70 HIS A CA 1
ATOM 540 C C . HIS A 1 70 ? -7.512 -4.330 27.713 1.00 98.25 70 HIS A C 1
ATOM 542 O O . HIS A 1 70 ? -8.110 -4.395 28.786 1.00 98.25 70 HIS A O 1
ATOM 548 N N . GLY A 1 71 ? -8.117 -4.545 26.545 1.00 97.62 71 GLY A N 1
ATOM 549 C CA . GLY A 1 71 ? -9.427 -5.188 26.429 1.00 97.62 71 GLY A CA 1
ATOM 550 C C . GLY A 1 71 ? -9.364 -6.671 26.816 1.00 97.62 71 GLY A C 1
ATOM 551 O O . GLY A 1 71 ? -8.316 -7.174 27.232 1.00 97.62 71 GLY A O 1
ATOM 552 N N . GLY A 1 72 ? -10.480 -7.378 26.671 1.00 96.44 72 GLY A N 1
ATOM 553 C CA . GLY A 1 72 ? -10.639 -8.747 27.163 1.00 96.44 72 GLY A CA 1
ATOM 554 C C . GLY A 1 72 ? -11.096 -8.808 28.624 1.00 96.44 72 GLY A C 1
ATOM 555 O O . GLY A 1 72 ? -11.178 -7.784 29.321 1.00 96.44 72 GLY A O 1
ATOM 556 N N . ASP A 1 73 ? -11.378 -10.024 29.097 1.00 94.81 73 ASP A N 1
ATOM 557 C CA . ASP A 1 73 ? -11.920 -10.307 30.433 1.00 94.81 73 ASP A CA 1
ATOM 558 C C . ASP A 1 73 ? -13.177 -9.462 30.734 1.00 94.81 73 ASP A C 1
ATOM 560 O O . ASP A 1 73 ? -13.228 -8.750 31.748 1.00 94.81 73 ASP A O 1
ATOM 564 N N . GLY A 1 74 ? -14.141 -9.468 29.806 1.00 96.94 74 GLY A N 1
ATOM 565 C CA . GLY A 1 74 ? -15.402 -8.724 29.918 1.00 96.94 74 GLY A CA 1
ATOM 566 C C . GLY A 1 74 ? -15.315 -7.221 29.621 1.00 96.94 74 GLY A C 1
ATOM 567 O O . GLY A 1 74 ? -16.291 -6.509 29.840 1.00 96.94 74 GLY A O 1
ATOM 568 N N . LEU A 1 75 ? -14.171 -6.711 29.139 1.00 98.50 75 LEU A N 1
ATOM 569 C CA . LEU A 1 75 ? -14.014 -5.319 28.692 1.00 98.50 75 LEU A CA 1
ATOM 570 C C . LEU A 1 75 ? -13.780 -5.254 27.181 1.00 98.50 75 LEU A C 1
ATOM 572 O O . LEU A 1 75 ? -12.798 -5.804 26.679 1.00 98.50 75 LEU A O 1
ATOM 576 N N . VAL A 1 76 ? -14.610 -4.490 26.485 1.00 98.50 76 VAL A N 1
ATOM 577 C CA . VAL A 1 76 ? -14.417 -4.116 25.081 1.00 98.50 76 VAL A CA 1
ATOM 578 C C . VAL A 1 76 ? -14.050 -2.638 25.018 1.00 98.50 76 VAL A C 1
ATOM 580 O O . VAL A 1 76 ? -14.622 -1.815 25.735 1.00 98.50 76 VAL A O 1
ATOM 583 N N . ILE A 1 77 ? -13.087 -2.298 24.162 1.00 98.62 77 ILE A N 1
ATOM 584 C CA . ILE A 1 77 ? -12.766 -0.907 23.838 1.00 98.62 77 ILE A CA 1
ATOM 585 C C . ILE A 1 77 ? -13.049 -0.707 22.353 1.00 98.62 77 ILE A C 1
ATOM 587 O O . ILE A 1 77 ? -12.433 -1.377 21.525 1.00 98.62 77 ILE A O 1
ATOM 591 N N . LEU A 1 78 ? -13.971 0.195 22.024 1.00 98.44 78 LEU A N 1
ATOM 592 C CA . LEU A 1 78 ? -14.156 0.665 20.652 1.00 98.44 78 LEU A CA 1
ATOM 593 C C . LEU A 1 78 ? -13.212 1.854 20.455 1.00 98.44 78 LEU A C 1
ATOM 595 O O . LEU A 1 78 ? -13.410 2.889 21.090 1.00 98.44 78 LEU A O 1
ATOM 599 N N . ASP A 1 79 ? -12.157 1.683 19.659 1.00 98.00 79 ASP A N 1
ATOM 600 C CA . ASP A 1 79 ? -11.254 2.773 19.270 1.00 98.00 79 ASP A CA 1
ATOM 601 C C . ASP A 1 79 ? -11.761 3.375 17.961 1.00 98.00 79 ASP A C 1
ATOM 603 O O . ASP A 1 79 ? -11.691 2.732 16.920 1.00 98.00 79 ASP A O 1
ATOM 607 N N . ILE A 1 80 ? -12.354 4.558 18.056 1.00 96.94 80 ILE A N 1
ATOM 608 C CA . ILE A 1 80 ? -13.013 5.291 16.984 1.00 96.94 80 ILE A CA 1
ATOM 609 C C . ILE A 1 80 ? -12.008 6.239 16.329 1.00 96.94 80 ILE A C 1
ATOM 611 O O . ILE A 1 80 ? -11.537 7.174 16.980 1.00 96.94 80 ILE A O 1
ATOM 615 N N . ASP A 1 81 ? -11.761 6.051 15.034 1.00 93.06 81 ASP A N 1
ATOM 616 C CA . ASP A 1 81 ? -10.814 6.855 14.248 1.00 93.06 81 ASP A CA 1
ATOM 617 C C . ASP A 1 81 ? -11.507 7.867 13.307 1.00 93.06 81 ASP A C 1
ATOM 619 O O . ASP A 1 81 ? -10.841 8.714 12.708 1.00 93.06 81 ASP A O 1
ATOM 623 N N . VAL A 1 82 ? -12.841 7.815 13.189 1.00 88.12 82 VAL A N 1
ATOM 624 C CA . VAL A 1 82 ? -13.653 8.690 12.316 1.00 88.12 82 VAL A CA 1
ATOM 625 C C . VAL A 1 82 ? -14.505 9.693 13.111 1.00 88.12 82 VAL A C 1
ATOM 627 O O . VAL A 1 82 ? -14.755 9.484 14.302 1.00 88.12 82 VAL A O 1
ATOM 630 N N . PRO A 1 83 ? -14.997 10.782 12.486 1.00 89.81 83 PRO A N 1
ATOM 631 C CA . PRO A 1 83 ? -15.968 11.674 13.115 1.00 89.81 83 PRO A CA 1
ATOM 632 C C . PRO A 1 83 ? -17.206 10.930 13.638 1.00 89.81 83 PRO A C 1
ATOM 634 O O . PRO A 1 83 ? -17.722 10.021 12.992 1.00 89.81 83 PRO A O 1
ATOM 637 N N . ILE A 1 84 ? -17.737 11.360 14.789 1.00 88.25 84 ILE A N 1
ATOM 638 C CA . ILE A 1 84 ? -18.919 10.739 15.422 1.00 88.25 84 ILE A CA 1
ATOM 639 C C . ILE A 1 84 ? -20.123 10.695 14.467 1.00 88.25 84 ILE A C 1
ATOM 641 O O . ILE A 1 84 ? -20.873 9.719 14.462 1.00 88.25 84 ILE A O 1
ATOM 645 N N . ASP A 1 85 ? -20.293 11.726 13.636 1.00 88.44 85 ASP A N 1
ATOM 646 C CA . ASP A 1 85 ? -21.384 11.809 12.657 1.00 88.44 85 ASP A CA 1
ATOM 647 C C . ASP A 1 85 ? -21.291 10.740 11.562 1.00 88.44 85 ASP A C 1
ATOM 649 O O . ASP A 1 85 ? -22.315 10.397 10.966 1.00 88.44 85 ASP A O 1
ATOM 653 N N . ASP A 1 86 ? -20.111 10.163 11.343 1.00 86.88 86 ASP A N 1
ATOM 654 C CA . ASP A 1 86 ? -19.909 9.117 10.349 1.00 86.88 86 ASP A CA 1
ATOM 655 C C . ASP A 1 86 ? -20.196 7.728 10.923 1.00 86.88 86 ASP A C 1
ATOM 657 O O . ASP A 1 86 ? -20.595 6.860 10.167 1.00 86.88 86 ASP A O 1
ATOM 661 N N . LEU A 1 87 ? -20.118 7.512 12.242 1.00 89.94 87 LEU A N 1
ATOM 662 C CA . LEU A 1 87 ? -20.297 6.193 12.872 1.00 89.94 87 LEU A CA 1
ATOM 663 C C . LEU A 1 87 ? -21.552 5.422 12.402 1.00 89.94 87 LEU A C 1
ATOM 665 O O . LEU A 1 87 ? -22.598 6.034 12.151 1.00 89.94 87 LEU A O 1
ATOM 669 N N . PRO A 1 88 ? -21.500 4.078 12.328 1.00 89.31 88 PRO A N 1
ATOM 670 C CA . PRO A 1 88 ? -22.689 3.279 12.052 1.00 89.31 88 PRO A CA 1
ATOM 671 C C . PRO A 1 88 ? -23.756 3.505 13.132 1.00 89.31 88 PRO A C 1
ATOM 673 O O . PRO A 1 88 ? -23.438 3.759 14.297 1.00 89.31 88 PRO A O 1
ATOM 676 N N . GLU A 1 89 ? -25.028 3.406 12.739 1.00 91.44 89 GLU A N 1
ATOM 677 C CA . GLU A 1 89 ? -26.156 3.777 13.606 1.00 91.44 89 GLU A CA 1
ATOM 678 C C . GLU A 1 89 ? -26.167 2.981 14.916 1.00 91.44 89 GLU A C 1
ATOM 680 O O . GLU A 1 89 ? -26.357 3.562 15.979 1.00 91.44 89 GLU A O 1
ATOM 685 N N . TRP A 1 90 ? -25.829 1.688 14.865 1.00 94.38 90 TRP A N 1
ATOM 686 C CA . TRP A 1 90 ? -25.768 0.849 16.062 1.00 94.38 90 TRP A CA 1
ATOM 687 C C . TRP A 1 90 ? -24.745 1.349 17.093 1.00 94.38 90 TRP A C 1
ATOM 689 O O . TRP A 1 90 ? -24.992 1.226 18.289 1.00 94.38 90 TRP A O 1
ATOM 699 N N . ILE A 1 91 ? -23.637 1.975 16.659 1.00 96.06 91 ILE A N 1
ATOM 700 C CA . ILE A 1 91 ? -22.653 2.593 17.567 1.00 96.06 91 ILE A CA 1
ATOM 701 C C . ILE A 1 91 ? -23.195 3.898 18.146 1.00 96.06 91 ILE A C 1
ATOM 703 O O . ILE A 1 91 ? -23.023 4.168 19.335 1.00 96.06 91 ILE A O 1
ATOM 707 N N . LYS A 1 92 ? -23.856 4.714 17.317 1.00 94.81 92 LYS A N 1
ATOM 708 C CA . LYS A 1 92 ? -24.474 5.979 17.750 1.00 94.81 92 LYS A CA 1
ATOM 709 C C . LYS A 1 92 ? -25.582 5.754 18.780 1.00 94.81 92 LYS A C 1
ATOM 711 O O . LYS A 1 92 ? -25.749 6.578 19.679 1.00 94.81 92 LYS A O 1
ATOM 716 N N . ASP A 1 93 ? -26.280 4.628 18.672 1.00 96.19 93 ASP A N 1
ATOM 717 C CA . ASP A 1 93 ? -27.357 4.217 19.571 1.00 96.19 93 ASP A CA 1
ATOM 718 C C . ASP A 1 93 ? -26.865 3.511 20.848 1.00 96.19 93 ASP A C 1
ATOM 720 O O . ASP A 1 93 ? -27.668 3.215 21.743 1.00 96.19 93 ASP A O 1
ATOM 724 N N . LEU A 1 94 ? -25.553 3.271 20.991 1.00 97.56 94 LEU A N 1
ATOM 725 C CA . LEU A 1 94 ? -25.007 2.646 22.194 1.00 97.56 94 LEU A CA 1
ATOM 726 C C . LEU A 1 94 ? -25.268 3.494 23.445 1.00 97.56 94 LEU A C 1
ATOM 728 O O . LEU A 1 94 ? -25.249 4.731 23.417 1.00 97.56 94 LEU A O 1
ATOM 732 N N . PRO A 1 95 ? -25.443 2.846 24.612 1.00 97.75 95 PRO A N 1
ATOM 733 C CA . PRO A 1 95 ? -25.566 3.570 25.861 1.00 97.75 95 PRO A CA 1
ATOM 734 C C . PRO A 1 95 ? -24.309 4.407 26.125 1.00 97.75 95 PRO A C 1
ATOM 736 O O . PRO A 1 95 ? -23.175 3.974 25.914 1.00 97.75 95 PRO A O 1
ATOM 739 N N . SER A 1 96 ? -24.508 5.620 26.638 1.00 97.81 96 SER A N 1
ATOM 740 C CA . SER A 1 96 ? -23.397 6.493 27.015 1.00 97.81 96 SER A CA 1
ATOM 741 C C . SER A 1 96 ? -22.533 5.834 28.092 1.00 97.81 96 SER A C 1
ATOM 743 O O . SER A 1 96 ? -23.049 5.378 29.114 1.00 97.81 96 SER A O 1
ATOM 745 N N . THR A 1 97 ? -21.220 5.838 27.874 1.00 98.69 97 THR A N 1
ATOM 746 C CA . THR A 1 97 ? -20.251 5.105 28.691 1.00 98.69 97 THR A CA 1
ATOM 747 C C . THR A 1 97 ? -19.061 5.982 29.108 1.00 98.69 97 THR A C 1
ATOM 749 O O . THR A 1 97 ? -19.101 7.205 28.959 1.00 98.69 97 THR A O 1
ATOM 752 N N . PHE A 1 98 ? -18.017 5.380 29.680 1.00 98.69 98 PHE A N 1
ATOM 753 C CA . PHE A 1 98 ? -16.729 6.026 29.917 1.00 98.69 98 PHE A CA 1
ATOM 754 C C . PHE A 1 98 ? -15.984 6.244 28.592 1.00 98.69 98 PHE A C 1
ATOM 756 O O . PHE A 1 98 ? -15.749 5.283 27.856 1.00 98.69 98 PHE A O 1
ATOM 763 N N . VAL A 1 99 ? -15.606 7.492 28.303 1.00 98.62 99 VAL A N 1
ATOM 764 C CA . VAL A 1 99 ? -14.977 7.888 27.033 1.00 98.62 99 VAL A CA 1
ATOM 765 C C . VAL A 1 99 ? -13.650 8.584 27.285 1.00 98.62 99 VAL A C 1
ATOM 767 O O . VAL A 1 99 ? -13.553 9.481 28.128 1.00 98.62 99 VAL A O 1
ATOM 770 N N . VAL A 1 100 ? -12.639 8.186 26.517 1.00 98.56 100 VAL A N 1
ATOM 771 C CA . VAL A 1 100 ? -11.330 8.842 26.471 1.00 98.56 100 VAL A CA 1
ATOM 772 C C . VAL A 1 100 ? -11.128 9.413 25.074 1.00 98.56 100 VAL A C 1
ATOM 774 O O . VAL A 1 100 ? -11.219 8.673 24.104 1.00 98.56 100 VAL A O 1
ATOM 777 N N . GLU A 1 101 ? -10.852 10.704 24.962 1.00 97.69 101 GLU A N 1
ATOM 778 C CA . GLU A 1 101 ? -10.433 11.319 23.703 1.00 97.69 101 GLU A CA 1
ATOM 779 C C . GLU A 1 101 ? -8.967 10.954 23.434 1.00 97.69 101 GLU A C 1
ATOM 781 O O . GLU A 1 101 ? -8.125 10.939 24.339 1.00 97.69 101 GLU A O 1
ATOM 786 N N . SER A 1 102 ? -8.667 10.594 22.191 1.00 95.62 102 SER A N 1
ATOM 787 C CA . SER A 1 102 ? -7.328 10.215 21.764 1.00 95.62 102 SER A CA 1
ATOM 788 C C . SER A 1 102 ? -6.495 11.438 21.386 1.00 95.62 102 SER A C 1
ATOM 790 O O . SER A 1 102 ? -7.008 12.462 20.945 1.00 95.62 102 SER A O 1
ATOM 792 N N . ALA A 1 103 ? -5.172 11.281 21.416 1.00 93.31 103 ALA A N 1
ATOM 793 C CA . ALA A 1 103 ? -4.238 12.309 20.958 1.00 93.31 103 ALA A CA 1
ATOM 794 C C . ALA A 1 103 ? -4.403 12.730 19.474 1.00 93.31 103 ALA A C 1
ATOM 796 O O . ALA A 1 103 ? -3.760 13.684 19.054 1.00 93.31 103 ALA A O 1
ATOM 797 N N . HIS A 1 104 ? -5.209 12.019 18.673 1.00 89.62 104 HIS A N 1
ATOM 798 C CA . HIS A 1 104 ? -5.441 12.307 17.248 1.00 89.62 104 HIS A CA 1
ATOM 799 C C . HIS A 1 104 ? -6.906 12.684 16.947 1.00 89.62 104 HIS A C 1
ATOM 801 O O . HIS A 1 104 ? -7.343 12.567 15.808 1.00 89.62 104 HIS A O 1
ATOM 807 N N . GLY A 1 105 ? -7.685 13.093 17.956 1.00 89.19 105 GLY A N 1
ATOM 808 C CA . GLY A 1 105 ? -9.081 13.525 17.781 1.00 89.19 105 GLY A CA 1
ATOM 809 C C . GLY A 1 105 ? -10.114 12.398 17.631 1.00 89.19 105 GLY A C 1
ATOM 810 O O . GLY A 1 105 ? -11.300 12.683 17.511 1.00 89.19 105 GLY A O 1
ATOM 811 N N . GLY A 1 106 ? -9.683 11.132 17.655 1.00 94.75 106 GLY A N 1
ATOM 812 C CA . GLY A 1 106 ? -10.555 9.958 17.810 1.00 94.75 106 GLY A CA 1
ATOM 813 C C . GLY A 1 106 ? -10.978 9.707 19.265 1.00 94.75 106 GLY A C 1
ATOM 814 O O . GLY A 1 106 ? -10.558 10.438 20.164 1.00 94.75 106 GLY A O 1
ATOM 815 N N . TYR A 1 107 ? -11.733 8.638 19.526 1.00 97.69 107 TYR A N 1
ATOM 816 C CA . TYR A 1 107 ? -12.280 8.326 20.857 1.00 97.69 107 TYR A CA 1
ATOM 817 C C . TYR A 1 107 ? -12.146 6.849 21.231 1.00 97.69 107 TYR A C 1
ATOM 819 O O . TYR A 1 107 ? -12.349 5.975 20.407 1.00 97.69 107 TYR A O 1
ATOM 827 N N . HIS A 1 108 ? -11.911 6.548 22.505 1.00 98.50 108 HIS A N 1
ATOM 828 C CA . HIS A 1 108 ? -12.018 5.200 23.058 1.00 98.50 108 HIS A CA 1
ATOM 829 C C . HIS A 1 108 ? -13.296 5.085 23.895 1.00 98.50 108 HIS A C 1
ATOM 831 O O . HIS A 1 108 ? -13.394 5.716 24.955 1.00 98.50 108 HIS A O 1
ATOM 837 N N . PHE A 1 109 ? -14.254 4.262 23.466 1.00 98.56 109 PHE A N 1
ATOM 838 C CA . PHE A 1 109 ? -15.454 3.949 24.248 1.00 98.56 109 PHE A CA 1
ATOM 839 C C . PHE A 1 109 ? -15.262 2.625 24.987 1.00 98.56 109 PHE A C 1
ATOM 841 O O . PHE A 1 109 ? -14.969 1.602 24.372 1.00 98.56 109 PHE A O 1
ATOM 848 N N . TYR A 1 110 ? -15.425 2.635 26.310 1.00 98.75 110 TYR A N 1
ATOM 849 C CA . TYR A 1 110 ? -15.199 1.460 27.155 1.00 98.75 110 TYR A CA 1
ATOM 850 C C . TYR A 1 110 ? -16.527 0.805 27.524 1.00 98.75 110 TYR A C 1
ATOM 852 O O . TYR A 1 110 ? -17.339 1.427 28.204 1.00 98.75 110 TYR A O 1
ATOM 860 N N . TYR A 1 111 ? -16.733 -0.449 27.141 1.00 98.69 111 TYR A N 1
ATOM 861 C CA . TYR A 1 111 ? -17.975 -1.185 27.371 1.00 98.69 111 TYR A CA 1
ATOM 862 C C . TYR A 1 111 ? -17.738 -2.511 28.086 1.00 98.69 111 TYR A C 1
ATOM 864 O O . TYR A 1 111 ? -16.675 -3.119 27.963 1.00 98.69 111 TYR A O 1
ATOM 872 N N . ILE A 1 112 ? -18.752 -2.959 28.821 1.00 98.56 112 ILE A N 1
ATOM 873 C CA . ILE A 1 112 ? -18.763 -4.252 29.503 1.00 98.56 112 ILE A CA 1
ATOM 874 C C . ILE A 1 112 ? -19.575 -5.245 28.692 1.00 98.56 112 ILE A C 1
ATOM 876 O O . ILE A 1 112 ? -20.663 -4.919 28.220 1.00 98.56 112 ILE A O 1
ATOM 880 N N . VAL A 1 113 ? -19.054 -6.458 28.572 1.00 97.62 113 VAL A N 1
ATOM 881 C CA . VAL A 1 113 ? -19.740 -7.598 27.965 1.00 97.62 113 VAL A CA 1
ATOM 882 C C . VAL A 1 113 ? -19.754 -8.746 28.970 1.00 97.62 113 VAL A C 1
ATOM 884 O O . VAL A 1 113 ? -18.753 -8.997 29.642 1.00 97.62 113 VAL A O 1
ATOM 887 N N . GLU A 1 114 ? -20.914 -9.376 29.150 1.00 93.62 114 GLU A N 1
ATOM 888 C CA . GLU A 1 114 ? -21.078 -10.487 30.102 1.00 93.62 114 GLU A CA 1
ATOM 889 C C . GLU A 1 114 ? -20.790 -11.846 29.458 1.00 93.62 114 GLU A C 1
ATOM 891 O O . GLU A 1 114 ? -20.257 -12.736 30.121 1.00 93.62 114 GLU A O 1
ATOM 896 N N . ASP A 1 115 ? -21.133 -11.976 28.178 1.00 90.25 115 ASP A N 1
ATOM 897 C CA . ASP A 1 115 ? -20.762 -13.081 27.304 1.00 90.25 115 ASP A CA 1
ATOM 898 C C . ASP A 1 115 ? -19.677 -12.568 26.355 1.00 90.25 115 ASP A C 1
ATOM 900 O O . ASP A 1 115 ? -19.795 -11.468 25.816 1.00 90.25 115 ASP A O 1
ATOM 904 N N . ASP A 1 116 ? -18.584 -13.304 26.220 1.00 89.19 116 ASP A N 1
ATOM 905 C CA . ASP A 1 116 ? -17.479 -12.941 25.342 1.00 89.19 116 ASP A CA 1
ATOM 906 C C . ASP A 1 116 ? -17.236 -13.945 24.220 1.00 89.19 116 ASP A C 1
ATOM 908 O O . ASP A 1 116 ? -16.253 -13.826 23.480 1.00 89.19 116 ASP A O 1
ATOM 912 N N . GLU A 1 117 ? -18.150 -14.903 24.057 1.00 88.12 117 GLU A N 1
ATOM 913 C CA . GLU A 1 117 ? -18.169 -15.752 22.880 1.00 88.12 117 GLU A CA 1
ATOM 914 C C . GLU A 1 117 ? -18.331 -14.877 21.623 1.00 88.12 117 GLU A C 1
ATOM 916 O O . GLU A 1 117 ? -19.129 -13.940 21.575 1.00 88.12 117 GLU A O 1
ATOM 921 N N . GLU A 1 118 ? -17.529 -15.173 20.597 1.00 88.75 118 GLU A N 1
ATOM 922 C CA . GLU A 1 118 ? -17.572 -14.519 19.277 1.00 88.75 118 GLU A CA 1
ATOM 923 C C . GLU A 1 118 ? -17.130 -13.045 19.232 1.00 88.75 118 GLU A C 1
ATOM 925 O O . GLU A 1 118 ? -17.165 -12.427 18.169 1.00 88.75 118 GLU A O 1
ATOM 930 N N . ILE A 1 119 ? -16.618 -12.488 20.334 1.00 93.81 119 ILE A N 1
ATOM 931 C CA . ILE A 1 119 ? -15.958 -11.179 20.311 1.00 93.81 119 ILE A CA 1
ATOM 932 C C . ILE A 1 119 ? -14.462 -11.360 20.044 1.00 93.81 119 ILE A C 1
ATOM 934 O O . ILE A 1 119 ? -13.755 -12.080 20.751 1.00 93.81 119 ILE A O 1
ATOM 938 N N . SER A 1 120 ? -13.947 -10.652 19.041 1.00 92.62 120 SER A N 1
ATOM 939 C CA . SER A 1 120 ? -12.531 -10.671 18.673 1.00 92.62 120 SER A CA 1
ATOM 940 C C . SER A 1 120 ? -12.004 -9.283 18.342 1.00 92.62 120 SER A C 1
ATOM 942 O O . SER A 1 120 ? -12.756 -8.344 18.080 1.00 92.62 120 SER A O 1
ATOM 944 N N . ASN A 1 121 ? -10.676 -9.150 18.344 1.00 93.62 121 ASN A N 1
ATOM 945 C CA . ASN A 1 121 ? -10.053 -7.955 17.790 1.00 93.62 121 ASN A CA 1
ATOM 946 C C . ASN A 1 121 ? -10.386 -7.853 16.306 1.00 93.62 121 ASN A C 1
ATOM 948 O O . ASN A 1 121 ? -10.119 -8.798 15.565 1.00 93.62 121 ASN A O 1
ATOM 952 N N . THR A 1 122 ? -10.953 -6.721 15.908 1.00 92.25 122 THR A N 1
ATOM 953 C CA . THR A 1 122 ? -11.469 -6.533 14.554 1.00 92.25 122 THR A CA 1
ATOM 954 C C . THR A 1 122 ? -11.218 -5.100 14.116 1.00 92.25 122 THR A C 1
ATOM 956 O O . THR A 1 122 ? -11.612 -4.166 14.815 1.00 92.25 122 THR A O 1
ATOM 959 N N . ASP A 1 123 ? -10.572 -4.932 12.966 1.00 88.81 123 ASP A N 1
ATOM 960 C CA . ASP A 1 123 ? -10.431 -3.634 12.310 1.00 88.81 123 ASP A CA 1
ATOM 961 C C . ASP A 1 123 ? -11.636 -3.395 11.397 1.00 88.81 123 ASP A C 1
ATOM 963 O O . ASP A 1 123 ? -12.011 -4.248 10.590 1.00 88.81 123 ASP A O 1
ATOM 967 N N . LEU A 1 124 ? -12.246 -2.226 11.536 1.00 89.06 124 LEU A N 1
ATOM 968 C CA . LEU A 1 124 ? -13.451 -1.803 10.836 1.00 89.06 124 LEU A CA 1
ATOM 969 C C . LEU A 1 124 ? -13.191 -0.446 10.180 1.00 89.06 124 LEU A C 1
ATOM 971 O O . LEU A 1 124 ? -12.257 0.276 10.516 1.00 89.06 124 LEU A O 1
ATOM 975 N N . TRP A 1 125 ? -14.029 -0.063 9.224 1.00 85.00 125 TRP A N 1
ATOM 976 C CA . TRP A 1 125 ? -13.819 1.182 8.477 1.00 85.00 125 TRP A CA 1
ATOM 977 C C . TRP A 1 125 ? -13.892 2.446 9.361 1.00 85.00 125 TRP A C 1
ATOM 979 O O . TRP A 1 125 ? -13.327 3.474 8.999 1.00 85.00 125 TRP A O 1
ATOM 989 N N . TRP A 1 126 ? -14.584 2.377 10.505 1.00 91.06 126 TRP A N 1
ATOM 990 C CA . TRP A 1 126 ? -14.728 3.481 11.460 1.00 91.06 126 TRP A CA 1
ATOM 991 C C . TRP A 1 126 ? -13.679 3.471 12.586 1.00 91.06 126 TRP A C 1
ATOM 993 O O . TRP A 1 126 ? -13.634 4.409 13.387 1.00 91.06 126 TRP A O 1
ATOM 1003 N N . GLY A 1 127 ? -12.864 2.418 12.694 1.00 94.50 127 GLY A N 1
ATOM 1004 C CA . GLY A 1 127 ? -11.954 2.220 13.820 1.00 94.50 127 GLY A CA 1
ATOM 1005 C C . GLY A 1 127 ? -11.704 0.745 14.128 1.00 94.50 127 GLY A C 1
ATOM 1006 O O . GLY A 1 127 ? -11.614 -0.081 13.228 1.00 94.50 127 GLY A O 1
ATOM 1007 N N . SER A 1 128 ? -11.591 0.376 15.403 1.00 95.62 128 SER A N 1
ATOM 1008 C CA . SER A 1 128 ? -11.335 -1.015 15.800 1.00 95.62 128 SER A CA 1
ATOM 1009 C C . SER A 1 128 ? -12.098 -1.443 17.051 1.00 95.62 128 SER A C 1
ATOM 1011 O O . SER A 1 128 ? -12.268 -0.681 18.005 1.00 95.62 128 SER A O 1
ATOM 1013 N N . VAL A 1 129 ? -12.503 -2.713 17.072 1.00 97.44 129 VAL A N 1
ATOM 1014 C CA . VAL A 1 129 ? -12.928 -3.424 18.281 1.00 97.44 129 VAL A CA 1
ATOM 1015 C C . VAL A 1 129 ? -11.688 -4.027 18.928 1.00 97.44 129 VAL A C 1
ATOM 1017 O O . VAL A 1 129 ? -10.985 -4.831 18.318 1.00 97.44 129 VAL A O 1
ATOM 1020 N N . ARG A 1 130 ? -11.407 -3.660 20.180 1.00 97.44 130 ARG A N 1
ATOM 1021 C CA . ARG A 1 130 ? -10.242 -4.146 20.931 1.00 97.44 130 ARG A CA 1
ATOM 1022 C C . ARG A 1 130 ? -10.683 -5.088 22.043 1.00 97.44 130 ARG A C 1
ATOM 1024 O O . ARG A 1 130 ? -10.945 -4.664 23.171 1.00 97.44 130 ARG A O 1
ATOM 1031 N N . TYR A 1 131 ? -10.720 -6.377 21.718 1.00 94.62 131 TYR A N 1
ATOM 1032 C CA . TYR A 1 131 ? -10.967 -7.482 22.640 1.00 94.62 131 TYR A CA 1
ATOM 1033 C C . TYR A 1 131 ? -9.731 -8.393 22.740 1.00 94.62 131 TYR A C 1
ATOM 1035 O O . TYR A 1 131 ? -9.541 -9.346 21.987 1.00 94.62 131 TYR A O 1
ATOM 1043 N N . GLY A 1 132 ? -8.818 -8.028 23.645 1.00 90.06 132 GLY A N 1
ATOM 1044 C CA . GLY A 1 132 ? -7.486 -8.632 23.810 1.00 90.06 132 GLY A CA 1
ATOM 1045 C C . GLY A 1 132 ? -6.339 -7.732 23.329 1.00 90.06 132 GLY A C 1
ATOM 1046 O O . GLY A 1 132 ? -5.216 -7.828 23.837 1.00 90.06 132 GLY A O 1
ATOM 1047 N N . TRP A 1 133 ? -6.618 -6.791 22.424 1.00 95.50 133 TRP A N 1
ATOM 1048 C CA . TRP A 1 133 ? -5.747 -5.646 22.149 1.00 95.50 133 TRP A CA 1
ATOM 1049 C C . TRP A 1 133 ? -5.814 -4.608 23.268 1.00 95.50 133 TRP A C 1
ATOM 1051 O O . TRP A 1 133 ? -6.476 -4.791 24.288 1.00 95.50 133 TRP A O 1
ATOM 1061 N N . TYR A 1 134 ? -5.066 -3.522 23.115 1.00 97.38 134 TYR A N 1
ATOM 1062 C CA . TYR A 1 134 ? -4.966 -2.474 24.119 1.00 97.38 134 TYR A CA 1
ATOM 1063 C C . TYR A 1 134 ? -5.153 -1.100 23.506 1.00 97.38 134 TYR A C 1
ATOM 1065 O O . TYR A 1 134 ? -4.875 -0.902 22.330 1.00 97.38 134 TYR A O 1
ATOM 1073 N N . ALA A 1 135 ? -5.561 -0.140 24.323 1.00 97.56 135 ALA A N 1
ATOM 1074 C CA . ALA A 1 135 ? -5.555 1.279 23.998 1.00 97.56 135 ALA A CA 1
ATOM 1075 C C . ALA A 1 135 ? -4.600 2.025 24.943 1.00 97.56 135 ALA A C 1
ATOM 1077 O O . ALA A 1 135 ? -4.258 1.500 26.002 1.00 97.56 135 ALA A O 1
ATOM 1078 N N . LEU A 1 136 ? -4.138 3.227 24.588 1.00 97.56 136 LEU A N 1
ATOM 1079 C CA . LEU A 1 136 ? -3.444 4.074 25.567 1.00 97.56 136 LEU A CA 1
ATOM 1080 C C . LEU A 1 136 ? -4.457 4.631 26.573 1.00 97.56 136 LEU A C 1
ATOM 1082 O O . LEU A 1 136 ? -5.558 5.040 26.200 1.00 97.56 136 LEU A O 1
ATOM 1086 N N . GLY A 1 137 ? -4.084 4.607 27.851 1.00 97.62 137 GLY A N 1
ATOM 1087 C CA . GLY A 1 137 ? -4.937 5.080 28.933 1.00 97.62 137 GLY A CA 1
ATOM 1088 C C . GLY A 1 137 ? -4.886 6.603 29.115 1.00 97.62 137 GLY A C 1
ATOM 1089 O O . GLY A 1 137 ? -3.901 7.238 28.721 1.00 97.62 137 GLY A O 1
ATOM 1090 N N . PRO A 1 138 ? -5.915 7.201 29.742 1.00 97.75 138 PRO A N 1
ATOM 1091 C CA . PRO A 1 138 ? -5.981 8.641 29.976 1.00 97.75 138 PRO A CA 1
ATOM 1092 C C . PRO A 1 138 ? -4.810 9.144 30.831 1.00 97.75 138 PRO A C 1
ATOM 1094 O O . PRO A 1 138 ? -4.387 8.476 31.776 1.00 97.75 138 PRO A O 1
ATOM 1097 N N . GLY A 1 139 ? -4.302 10.331 30.507 1.00 95.94 139 GLY A N 1
ATOM 1098 C CA . GLY A 1 139 ? -3.064 10.919 31.021 1.00 95.94 139 GLY A CA 1
ATOM 1099 C C . GLY A 1 139 ? -1.806 10.509 30.246 1.00 95.94 139 GLY A C 1
ATOM 1100 O O . GLY A 1 139 ? -0.743 11.070 30.492 1.00 95.94 139 GLY A O 1
ATOM 1101 N N . SER A 1 140 ? -1.897 9.547 29.317 1.00 96.62 140 SER A N 1
ATOM 1102 C CA . SER A 1 140 ? -0.779 9.220 28.422 1.00 96.62 140 SER A CA 1
ATOM 1103 C C . SER A 1 140 ? -0.609 10.297 27.348 1.00 96.62 140 SER A C 1
ATOM 1105 O O . SER A 1 140 ? -1.583 10.930 26.941 1.00 96.62 140 SER A O 1
ATOM 1107 N N . THR A 1 141 ? 0.607 10.469 26.834 1.00 95.38 141 THR A N 1
ATOM 1108 C CA . THR A 1 141 ? 0.924 11.461 25.797 1.00 95.38 141 THR A CA 1
ATOM 1109 C C . THR A 1 141 ? 1.647 10.859 24.595 1.00 95.38 141 THR A C 1
ATOM 1111 O O . THR A 1 141 ? 2.359 9.866 24.717 1.00 95.38 141 THR A O 1
ATOM 1114 N N . ILE A 1 142 ? 1.466 11.455 23.420 1.00 92.62 142 ILE A N 1
ATOM 1115 C CA . ILE A 1 142 ? 2.178 11.102 22.188 1.00 92.62 142 ILE A CA 1
ATOM 1116 C C . ILE A 1 142 ? 2.930 12.328 21.701 1.00 92.62 142 ILE A C 1
ATOM 1118 O O . ILE A 1 142 ? 2.374 13.423 21.671 1.00 92.62 142 ILE A O 1
ATOM 1122 N N . ASP A 1 143 ? 4.176 12.125 21.284 1.00 92.38 143 ASP A N 1
ATOM 1123 C CA . ASP A 1 143 ? 4.926 13.142 20.560 1.00 92.38 143 ASP A CA 1
ATOM 1124 C C . ASP A 1 143 ? 4.677 12.972 19.060 1.00 92.38 143 ASP A C 1
ATOM 1126 O O . ASP A 1 143 ? 5.101 11.988 18.447 1.00 92.38 143 ASP A O 1
ATOM 1130 N N . HIS A 1 144 ? 3.969 13.931 18.467 1.00 89.44 144 HIS A N 1
ATOM 1131 C CA . HIS A 1 144 ? 3.605 13.892 17.056 1.00 89.44 144 HIS A CA 1
ATOM 1132 C C . HIS A 1 144 ? 4.809 14.017 16.122 1.00 89.44 144 HIS A C 1
ATOM 1134 O O . HIS A 1 144 ? 4.699 13.612 14.969 1.00 89.44 144 HIS A O 1
ATOM 1140 N N . ALA A 1 145 ? 5.967 14.476 16.615 1.00 86.62 145 ALA A N 1
ATOM 1141 C CA . ALA A 1 145 ? 7.209 14.449 15.843 1.00 86.62 145 ALA A CA 1
ATOM 1142 C C . ALA A 1 145 ? 7.717 13.019 15.575 1.00 86.62 145 ALA A C 1
ATOM 1144 O O . ALA A 1 145 ? 8.514 12.815 14.664 1.00 86.62 145 ALA A O 1
ATOM 1145 N N . ASN A 1 146 ? 7.257 12.037 16.359 1.00 83.44 146 ASN A N 1
ATOM 1146 C CA . ASN A 1 146 ? 7.588 10.619 16.196 1.00 83.44 146 ASN A CA 1
ATOM 1147 C C . ASN A 1 146 ? 6.451 9.819 15.543 1.00 83.44 146 ASN A C 1
ATOM 1149 O O . ASN A 1 146 ? 6.499 8.588 15.527 1.00 83.44 146 ASN A O 1
ATOM 1153 N N . CYS A 1 147 ? 5.400 10.488 15.066 1.00 83.00 147 CYS A N 1
ATOM 1154 C CA . CYS A 1 147 ? 4.368 9.827 14.280 1.00 83.00 147 CYS A CA 1
ATOM 1155 C C . CYS A 1 147 ? 4.880 9.611 12.855 1.00 83.00 147 CYS A C 1
ATOM 1157 O O . CYS A 1 147 ? 5.535 10.489 12.298 1.00 83.00 147 CYS A O 1
ATOM 1159 N N . ASP A 1 148 ? 4.559 8.458 12.270 1.00 73.31 148 ASP A N 1
ATOM 1160 C CA . ASP A 1 148 ? 4.886 8.183 10.872 1.00 73.31 148 ASP A CA 1
ATOM 1161 C C . ASP A 1 148 ? 4.275 9.272 9.968 1.00 73.31 148 ASP A C 1
ATOM 1163 O O . ASP A 1 148 ? 3.126 9.694 10.172 1.00 73.31 148 ASP A O 1
ATOM 1167 N N . GLU A 1 149 ? 5.053 9.757 8.996 1.00 54.53 149 GLU A N 1
ATOM 1168 C CA . GLU A 1 149 ? 4.604 10.786 8.055 1.00 54.53 149 GLU A CA 1
ATOM 1169 C C . GLU A 1 149 ? 3.334 10.311 7.330 1.00 54.53 149 GLU A C 1
ATOM 1171 O O . GLU A 1 149 ? 3.289 9.212 6.780 1.00 54.53 149 GLU A O 1
ATOM 1176 N N . GLY A 1 150 ? 2.282 11.137 7.345 1.00 57.56 150 GLY A N 1
ATOM 1177 C CA . GLY A 1 150 ? 1.023 10.846 6.649 1.00 57.56 150 GLY A CA 1
ATOM 1178 C C . GLY A 1 150 ? -0.072 10.183 7.487 1.00 57.56 150 GLY A C 1
ATOM 1179 O O . GLY A 1 150 ? -1.120 9.850 6.939 1.00 57.56 150 GLY A O 1
ATOM 1180 N N . LYS A 1 151 ? 0.103 10.019 8.806 1.00 66.75 151 LYS A N 1
ATOM 1181 C CA . LYS A 1 151 ? -1.008 9.581 9.661 1.00 66.75 151 LYS A CA 1
ATOM 1182 C C . LYS A 1 151 ? -2.142 10.616 9.661 1.00 66.75 151 LYS A C 1
ATOM 1184 O O . LYS A 1 151 ? -1.940 11.763 10.063 1.00 66.75 151 LYS A O 1
ATOM 1189 N N . GLU A 1 152 ? -3.329 10.189 9.236 1.00 65.62 152 GLU A N 1
ATOM 1190 C CA . GLU A 1 152 ? -4.547 11.004 9.198 1.00 65.62 152 GLU A CA 1
ATOM 1191 C C . GLU A 1 152 ? -4.815 11.618 10.587 1.00 65.62 152 GLU A C 1
ATOM 1193 O O . GLU A 1 152 ? -4.619 10.972 11.620 1.00 65.62 152 GLU A O 1
ATOM 1198 N N . ASN A 1 153 ? -5.173 12.905 10.619 1.00 71.44 153 ASN A N 1
ATOM 1199 C CA . ASN A 1 153 ? -5.382 13.707 11.836 1.00 71.44 153 ASN A CA 1
ATOM 1200 C C . ASN A 1 153 ? -4.157 13.904 12.754 1.00 71.44 153 ASN A C 1
ATOM 1202 O O . ASN A 1 153 ? -4.289 14.427 13.862 1.00 71.44 153 ASN A O 1
ATOM 1206 N N . CYS A 1 154 ? -2.943 13.557 12.314 1.00 82.19 154 CYS A N 1
ATOM 1207 C CA . CYS A 1 154 ? -1.732 13.929 13.039 1.00 82.19 154 CYS A CA 1
ATOM 1208 C C . CYS A 1 154 ? -1.352 15.394 12.752 1.00 82.19 154 CYS A C 1
ATOM 1210 O O . CYS A 1 154 ? -1.142 15.751 11.593 1.00 82.19 154 CYS A O 1
ATOM 1212 N N . PRO A 1 155 ? -1.169 16.252 13.775 1.00 81.38 155 PRO A N 1
ATOM 1213 C CA . PRO A 1 155 ? -0.694 17.625 13.577 1.00 81.38 155 PRO A CA 1
ATOM 1214 C C . PRO A 1 155 ? 0.781 17.699 13.133 1.00 81.38 155 PRO A C 1
ATOM 1216 O O . PRO A 1 155 ? 1.309 18.792 12.925 1.00 81.38 155 PRO A O 1
ATOM 1219 N N . GLY A 1 156 ? 1.478 16.559 13.045 1.00 81.88 156 GLY A N 1
ATOM 1220 C CA . GLY A 1 156 ? 2.881 16.421 12.634 1.00 81.88 156 GLY A CA 1
ATOM 1221 C C . GLY A 1 156 ? 3.909 16.911 13.660 1.00 81.88 156 GLY A C 1
ATOM 1222 O O . GLY A 1 156 ? 5.061 16.498 13.629 1.00 81.88 156 GLY A O 1
ATOM 1223 N N . THR A 1 157 ? 3.517 17.779 14.594 1.00 85.81 157 THR A N 1
ATOM 1224 C CA . THR A 1 157 ? 4.370 18.274 15.683 1.00 85.81 157 THR A CA 1
ATOM 1225 C C . THR A 1 157 ? 3.558 18.514 16.955 1.00 85.81 157 THR A C 1
ATOM 1227 O O . THR A 1 157 ? 2.339 18.671 16.908 1.00 85.81 157 THR A O 1
ATOM 1230 N N . GLY A 1 158 ? 4.244 18.574 18.098 1.00 90.44 158 GLY A N 1
ATOM 1231 C CA . GLY A 1 158 ? 3.629 18.844 19.397 1.00 90.44 158 GLY A CA 1
ATOM 1232 C C . GLY A 1 158 ? 3.280 17.579 20.175 1.00 90.44 158 GLY A C 1
ATOM 1233 O O . GLY A 1 158 ? 3.523 16.465 19.722 1.00 90.44 158 GLY A O 1
ATOM 1234 N N . ILE A 1 159 ? 2.730 17.774 21.373 1.00 92.19 159 ILE A N 1
ATOM 1235 C CA . ILE A 1 159 ? 2.355 16.686 22.277 1.00 92.19 159 ILE A CA 1
ATOM 1236 C C . ILE A 1 159 ? 0.833 16.590 22.329 1.00 92.19 159 ILE A C 1
ATOM 1238 O O . ILE A 1 159 ? 0.181 17.536 22.771 1.00 92.19 159 ILE A O 1
ATOM 1242 N N . GLY A 1 160 ? 0.290 15.456 21.899 1.00 93.50 160 GLY A N 1
ATOM 1243 C CA . GLY A 1 160 ? -1.112 15.103 22.095 1.00 93.50 160 GLY A CA 1
ATOM 1244 C C . GLY A 1 160 ? -1.289 14.312 23.387 1.00 93.50 160 GLY A C 1
ATOM 1245 O O . GLY A 1 160 ? -0.396 13.568 23.796 1.00 93.50 160 GLY A O 1
ATOM 1246 N N . GLU A 1 161 ? -2.433 14.463 24.046 1.00 95.44 161 GLU A N 1
ATOM 1247 C CA . GLU A 1 161 ? -2.739 13.804 25.319 1.00 95.44 161 GLU A CA 1
ATOM 1248 C C . GLU A 1 161 ? -4.027 12.993 25.196 1.00 95.44 161 GLU A C 1
ATOM 1250 O O . GLU A 1 161 ? -4.960 13.400 24.512 1.00 95.44 161 GLU A O 1
ATOM 1255 N N . TYR A 1 162 ? -4.068 11.841 25.862 1.00 97.06 162 TYR A N 1
ATOM 1256 C CA . TYR A 1 162 ? -5.289 11.065 26.039 1.00 97.06 162 TYR A CA 1
ATOM 1257 C C . TYR A 1 162 ? -6.052 11.614 27.239 1.00 97.06 162 TYR A C 1
ATOM 1259 O O . TYR A 1 162 ? -5.583 11.498 28.370 1.00 97.06 162 TYR A O 1
ATOM 1267 N N . THR A 1 163 ? -7.226 12.193 27.031 1.00 97.38 163 THR A N 1
ATOM 1268 C CA . THR A 1 163 ? -7.982 12.885 28.084 1.00 97.38 163 THR A CA 1
ATOM 1269 C C . THR A 1 163 ? -9.300 12.174 28.358 1.00 97.38 163 THR A C 1
ATOM 1271 O O . THR A 1 163 ? -9.893 11.555 27.482 1.00 97.38 163 THR A O 1
ATOM 1274 N N . ILE A 1 164 ? -9.770 12.214 29.606 1.00 98.31 164 ILE A N 1
ATOM 1275 C CA . ILE A 1 164 ? -11.112 11.711 29.921 1.00 98.31 164 ILE A CA 1
ATOM 1276 C C . ILE A 1 164 ? -12.110 12.751 29.415 1.00 98.31 164 ILE A C 1
ATOM 1278 O O . ILE A 1 164 ? -12.224 13.822 30.010 1.00 98.31 164 ILE A O 1
ATOM 1282 N N . ASP A 1 165 ? -12.822 12.425 28.341 1.00 97.81 165 ASP A N 1
ATOM 1283 C CA . ASP A 1 165 ? -13.881 13.270 27.790 1.00 97.81 165 ASP A CA 1
ATOM 1284 C C . ASP A 1 165 ? -15.169 13.106 28.608 1.00 97.81 165 ASP A C 1
ATOM 1286 O O . ASP A 1 165 ? -15.714 14.066 29.159 1.00 97.81 165 ASP A O 1
ATOM 1290 N N . THR A 1 166 ? -15.610 11.856 28.780 1.00 97.88 166 THR A N 1
ATOM 1291 C CA . THR A 1 166 ? -16.833 11.532 29.513 1.00 97.88 166 THR A CA 1
ATOM 1292 C C . THR A 1 166 ? -16.541 10.568 30.651 1.00 97.88 166 THR A C 1
ATOM 1294 O O . THR A 1 166 ? -16.288 9.379 30.468 1.00 97.88 166 THR A O 1
ATOM 1297 N N . ASP A 1 167 ? -16.654 11.080 31.872 1.00 98.00 167 ASP A N 1
ATOM 1298 C CA . ASP A 1 167 ? -16.436 10.318 33.093 1.00 98.00 167 ASP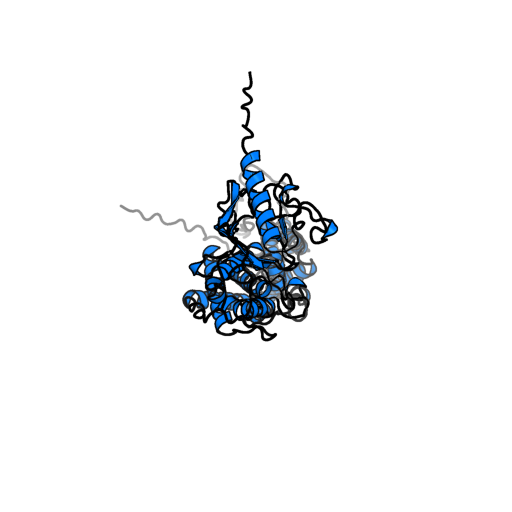 A CA 1
ATOM 1299 C C . ASP A 1 167 ? -17.744 9.712 33.639 1.00 98.00 167 ASP A C 1
ATOM 1301 O O . ASP A 1 167 ? -18.340 10.201 34.607 1.00 98.00 167 ASP A O 1
ATOM 1305 N N . LYS A 1 168 ? -18.200 8.620 33.019 1.00 97.75 168 LYS A N 1
ATOM 1306 C CA . LYS A 1 168 ? -19.368 7.831 33.449 1.00 97.75 168 LYS A CA 1
ATOM 1307 C C . LYS A 1 168 ? -18.980 6.413 33.863 1.00 97.75 168 LYS A C 1
ATOM 1309 O O . LYS A 1 168 ? -17.850 5.981 33.665 1.00 97.75 168 LYS A O 1
ATOM 1314 N N . ALA A 1 169 ? -19.921 5.706 34.490 1.00 98.38 169 ALA A N 1
ATOM 1315 C CA . ALA A 1 169 ? -19.781 4.265 34.675 1.00 98.38 169 ALA A CA 1
ATOM 1316 C C . ALA A 1 169 ? -19.708 3.586 33.298 1.00 98.38 169 ALA A C 1
ATOM 1318 O O . ALA A 1 169 ? -20.380 4.035 32.367 1.00 98.38 169 ALA A O 1
ATOM 1319 N N . MET A 1 170 ? -18.900 2.531 33.183 1.00 98.56 170 MET A N 1
ATOM 1320 C CA . MET A 1 170 ? -18.842 1.743 31.954 1.00 98.56 170 MET A CA 1
ATOM 1321 C C . MET A 1 170 ? -20.186 1.039 31.763 1.00 98.56 170 MET A C 1
ATOM 1323 O O . MET A 1 170 ? -20.666 0.363 32.673 1.00 98.56 170 MET A O 1
ATOM 1327 N N . ALA A 1 171 ? -20.819 1.260 30.617 1.00 98.56 171 ALA A N 1
ATOM 1328 C CA . ALA A 1 171 ? -22.102 0.661 30.297 1.00 98.56 171 ALA A CA 1
ATOM 1329 C C . ALA A 1 171 ? -21.923 -0.801 29.866 1.00 98.56 171 ALA A C 1
ATOM 1331 O O . ALA A 1 171 ? -20.938 -1.147 29.214 1.00 98.56 171 ALA A O 1
ATOM 1332 N N . THR A 1 172 ? -22.894 -1.641 30.211 1.00 98.44 172 THR A N 1
ATOM 1333 C CA . THR A 1 172 ? -22.971 -3.026 29.736 1.00 98.44 172 THR A CA 1
ATOM 1334 C C . THR A 1 172 ? -23.705 -3.075 28.401 1.00 98.44 172 THR A C 1
ATOM 1336 O O . THR A 1 172 ? -24.770 -2.467 28.268 1.00 98.44 172 THR A O 1
ATOM 1339 N N . LEU A 1 173 ? -23.147 -3.794 27.430 1.00 97.50 173 LEU A N 1
ATOM 1340 C CA . LEU A 1 173 ? -23.812 -4.126 26.172 1.00 97.50 173 LEU A CA 1
ATOM 1341 C C . LEU A 1 173 ? -24.633 -5.399 26.358 1.00 97.50 173 LEU A C 1
ATOM 1343 O O . LEU A 1 173 ? -24.175 -6.363 26.968 1.00 97.50 173 LEU A O 1
ATOM 1347 N N . SER A 1 174 ? -25.869 -5.381 25.871 1.00 94.44 174 SER A N 1
ATOM 1348 C CA . SER A 1 174 ? -26.820 -6.483 26.031 1.00 94.44 174 SER A CA 1
ATOM 1349 C C . SER A 1 174 ? -27.927 -6.384 24.987 1.00 94.44 174 SER A C 1
ATOM 1351 O O . SER A 1 174 ? -28.310 -5.268 24.631 1.00 94.44 174 SER A O 1
ATOM 1353 N N . GLY A 1 175 ? -28.503 -7.521 24.590 1.00 93.81 175 GLY A N 1
ATOM 1354 C CA . GLY A 1 175 ? -29.533 -7.559 23.546 1.00 93.81 175 GLY A CA 1
ATOM 1355 C C . GLY A 1 175 ? -28.967 -7.080 22.211 1.00 93.81 175 GLY A C 1
ATOM 1356 O O . GLY A 1 175 ? -27.818 -7.381 21.905 1.00 93.81 175 GLY A O 1
ATOM 1357 N N . ASP A 1 176 ? -29.743 -6.285 21.479 1.00 92.94 176 ASP A N 1
ATOM 1358 C CA . ASP A 1 176 ? -29.426 -5.830 20.119 1.00 92.94 176 ASP A CA 1
ATOM 1359 C C . ASP A 1 176 ? -28.010 -5.227 19.999 1.00 92.94 176 ASP A C 1
ATOM 1361 O O . ASP A 1 176 ? -27.241 -5.634 19.141 1.00 92.94 176 ASP A O 1
ATOM 1365 N N . SER A 1 177 ? -27.592 -4.361 20.933 1.00 93.69 177 SER A N 1
ATOM 1366 C CA . SER A 1 177 ? -26.255 -3.735 20.880 1.00 93.69 177 SER A CA 1
ATOM 1367 C C . SER A 1 177 ? -25.087 -4.706 21.068 1.00 93.69 177 SER A C 1
ATOM 1369 O O . SER A 1 177 ? -23.961 -4.414 20.666 1.00 93.69 177 SER A O 1
ATOM 1371 N N . PHE A 1 178 ? -25.333 -5.840 21.724 1.00 94.88 178 PHE A N 1
ATOM 1372 C CA . PHE A 1 178 ? -24.352 -6.907 21.870 1.00 94.88 178 PHE A CA 1
ATOM 1373 C C . PHE A 1 178 ? -24.332 -7.807 20.630 1.00 94.88 178 PHE A C 1
ATOM 1375 O O . PHE A 1 178 ? -23.251 -8.149 20.158 1.00 94.88 178 PHE A O 1
ATOM 1382 N N . GLU A 1 179 ? -25.503 -8.121 20.070 1.00 92.62 179 GLU A N 1
ATOM 1383 C CA . GLU A 1 179 ? -25.626 -8.872 18.814 1.00 92.62 179 GLU A CA 1
ATOM 1384 C C . GLU A 1 179 ? -24.956 -8.117 17.651 1.00 92.62 179 GLU A C 1
ATOM 1386 O O . GLU A 1 179 ? -24.164 -8.710 16.922 1.00 92.62 179 GLU A O 1
ATOM 1391 N N . ASP A 1 180 ? -25.161 -6.799 17.546 1.00 93.25 180 ASP A N 1
ATOM 1392 C CA . ASP A 1 180 ? -24.512 -5.943 16.540 1.00 93.25 180 ASP A CA 1
ATOM 1393 C C . ASP A 1 180 ? -22.978 -5.953 16.678 1.00 93.25 180 ASP A C 1
ATOM 1395 O O . ASP A 1 180 ? -22.244 -5.970 15.685 1.00 93.25 180 ASP A O 1
ATOM 1399 N N . LEU A 1 181 ? -22.471 -5.971 17.918 1.00 95.06 181 LEU A N 1
ATOM 1400 C CA . LEU A 1 181 ? -21.038 -6.078 18.188 1.00 95.06 181 LEU A CA 1
ATOM 1401 C C . LEU A 1 181 ? -20.484 -7.446 17.760 1.00 95.06 181 LEU A C 1
ATOM 1403 O O . LEU A 1 181 ? -19.405 -7.503 17.166 1.00 95.06 181 LEU A O 1
ATOM 1407 N N . GLN A 1 182 ? -21.195 -8.537 18.057 1.00 93.75 182 GLN A N 1
ATOM 1408 C CA . GLN A 1 182 ? -20.808 -9.885 17.632 1.00 93.75 182 GLN A CA 1
ATOM 1409 C C . GLN A 1 182 ? -20.831 -10.009 16.106 1.00 93.75 182 GLN A C 1
ATOM 1411 O O . GLN A 1 182 ? -19.888 -10.535 15.513 1.00 93.75 182 GLN A O 1
ATOM 1416 N N . GLU A 1 183 ? -21.852 -9.461 15.446 1.00 91.19 183 GLU A N 1
ATOM 1417 C CA . GLU A 1 183 ? -21.922 -9.404 13.987 1.00 91.19 183 GLU A CA 1
ATOM 1418 C C . GLU A 1 183 ? -20.741 -8.611 13.414 1.00 91.19 183 GLU A C 1
ATOM 1420 O O . GLU A 1 183 ? -20.089 -9.063 12.472 1.00 91.19 183 GLU A O 1
ATOM 1425 N N . ALA A 1 184 ? -20.387 -7.472 14.012 1.00 88.00 184 ALA A N 1
ATOM 1426 C CA . ALA A 1 184 ? -19.222 -6.697 13.592 1.00 88.00 184 ALA A CA 1
ATOM 1427 C C . ALA A 1 184 ? -17.902 -7.477 13.736 1.00 88.00 184 ALA A C 1
ATOM 1429 O O . ALA A 1 184 ? -17.017 -7.304 12.904 1.00 88.00 184 ALA A O 1
ATOM 1430 N N . CYS A 1 185 ? -17.775 -8.353 14.739 1.00 89.12 185 CYS A N 1
ATOM 1431 C CA . CYS A 1 185 ? -16.583 -9.187 14.941 1.00 89.12 185 CYS A CA 1
ATOM 1432 C C . CYS A 1 185 ? -16.525 -10.428 14.034 1.00 89.12 185 CYS A C 1
ATOM 1434 O O . CYS A 1 185 ? -15.437 -10.915 13.735 1.00 89.12 185 CYS A O 1
ATOM 1436 N N . THR A 1 186 ? -17.678 -10.965 13.627 1.00 84.94 186 THR A N 1
ATOM 1437 C CA . THR A 1 186 ? -17.783 -12.242 12.892 1.00 84.94 186 THR A CA 1
ATOM 1438 C C . THR A 1 186 ? -18.034 -12.078 11.400 1.00 84.94 186 THR A C 1
ATOM 1440 O O . THR A 1 186 ? -17.749 -12.987 10.620 1.00 84.94 186 THR A O 1
ATOM 1443 N N . SER A 1 187 ? -18.563 -10.932 10.981 1.00 72.94 187 SER A N 1
ATOM 1444 C CA . SER A 1 187 ? -18.655 -10.587 9.570 1.00 72.94 187 SER A CA 1
ATOM 1445 C C . SER A 1 187 ? -17.238 -10.479 8.999 1.00 72.94 187 SER A C 1
ATOM 1447 O O . SER A 1 187 ? -16.446 -9.640 9.420 1.00 72.94 187 SER A O 1
ATOM 1449 N N . ASP A 1 188 ? -16.898 -11.354 8.050 1.00 52.31 188 ASP A N 1
ATOM 1450 C CA . ASP A 1 188 ? -15.612 -11.377 7.339 1.00 52.31 188 ASP A CA 1
ATOM 1451 C C . ASP A 1 188 ? -15.444 -10.104 6.477 1.00 52.31 188 ASP A C 1
ATOM 1453 O O . ASP A 1 188 ? -15.478 -10.155 5.253 1.00 52.31 188 ASP A O 1
ATOM 1457 N N . GLY A 1 189 ? -15.343 -8.917 7.083 1.00 51.25 189 GLY A N 1
ATOM 1458 C CA . GLY A 1 189 ? -15.224 -7.627 6.390 1.00 51.25 189 GLY A CA 1
ATOM 1459 C C . GLY A 1 189 ? -16.323 -7.325 5.357 1.00 51.25 189 GLY A C 1
ATOM 1460 O O . GLY A 1 189 ? -16.148 -6.421 4.543 1.00 51.25 189 GLY A O 1
ATOM 1461 N N . ASP A 1 190 ? -17.420 -8.083 5.370 1.00 41.84 190 ASP A N 1
ATOM 1462 C CA . ASP A 1 190 ? -18.535 -8.024 4.421 1.00 41.84 190 ASP A CA 1
ATOM 1463 C C . ASP A 1 190 ? -19.795 -7.430 5.081 1.00 41.84 190 ASP A C 1
ATOM 1465 O O . ASP A 1 190 ? -20.909 -7.657 4.605 1.00 41.84 190 ASP A O 1
ATOM 1469 N N . GLN A 1 191 ? -19.654 -6.640 6.161 1.00 45.34 191 GLN A N 1
ATOM 1470 C CA . GLN A 1 191 ? -20.750 -5.750 6.554 1.00 45.34 191 GLN A CA 1
ATOM 1471 C C . GLN A 1 191 ? -21.086 -4.894 5.336 1.00 45.34 191 GLN A C 1
ATOM 1473 O O . GLN A 1 191 ? -20.210 -4.216 4.794 1.00 45.34 191 GLN A O 1
ATOM 1478 N N . GLU A 1 192 ? -22.337 -4.975 4.872 1.00 40.09 192 GLU A N 1
ATOM 1479 C CA . GLU A 1 192 ? -22.850 -4.139 3.796 1.00 40.09 192 GLU A CA 1
ATOM 1480 C C . GLU A 1 192 ? -22.669 -2.677 4.206 1.00 40.09 192 GLU A C 1
ATOM 1482 O O . GLU A 1 192 ? -23.504 -2.090 4.893 1.00 40.09 192 GLU A O 1
ATOM 1487 N N . VAL A 1 193 ? -21.540 -2.096 3.796 1.00 47.25 193 VAL A N 1
ATOM 1488 C CA . VAL A 1 193 ? -21.259 -0.677 3.952 1.00 47.25 193 VAL A CA 1
ATOM 1489 C C . VAL A 1 193 ? -22.463 0.047 3.354 1.00 47.25 193 VAL A C 1
ATOM 1491 O O . VAL A 1 193 ? -22.809 -0.247 2.203 1.00 47.25 193 VAL A O 1
ATOM 1494 N N . PRO A 1 194 ? -23.167 0.899 4.123 1.00 41.03 194 PRO A N 1
ATOM 1495 C CA . PRO A 1 194 ? -24.511 1.362 3.805 1.00 41.03 194 PRO A CA 1
ATOM 1496 C C . PRO A 1 194 ? -24.548 1.989 2.420 1.00 41.03 194 PRO A C 1
ATOM 1498 O O . PRO A 1 194 ? -24.157 3.139 2.271 1.00 41.03 194 PRO A O 1
ATOM 1501 N N . ASN A 1 195 ? -24.989 1.199 1.431 1.00 39.31 195 ASN A N 1
ATOM 1502 C CA . ASN A 1 195 ? -25.123 1.507 0.007 1.00 39.31 195 ASN A CA 1
ATOM 1503 C C . ASN A 1 195 ? -24.357 2.777 -0.403 1.00 39.31 195 ASN A C 1
ATOM 1505 O O . ASN A 1 195 ? -24.968 3.767 -0.819 1.00 39.31 195 ASN A O 1
ATOM 1509 N N . HIS A 1 196 ? -23.029 2.790 -0.212 1.00 45.62 196 HIS A N 1
ATOM 1510 C CA . HIS A 1 196 ? -22.231 3.893 -0.716 1.00 45.62 196 HIS A CA 1
ATOM 1511 C C . HIS A 1 196 ? -22.442 3.860 -2.218 1.00 45.62 196 HIS A C 1
ATOM 1513 O O . HIS A 1 196 ? -22.185 2.845 -2.869 1.00 45.62 196 HIS A O 1
ATOM 1519 N N . ASN A 1 197 ? -23.009 4.945 -2.748 1.00 54.72 197 ASN A N 1
ATOM 1520 C CA . ASN A 1 197 ? -23.128 5.135 -4.181 1.00 54.72 197 ASN A CA 1
ATOM 1521 C C . ASN A 1 197 ? -21.780 4.747 -4.783 1.00 54.72 197 ASN A C 1
ATOM 1523 O O . ASN A 1 197 ? -20.775 5.356 -4.415 1.00 54.72 197 ASN A O 1
ATOM 1527 N N . LEU A 1 198 ? -21.777 3.715 -5.638 1.00 65.19 198 LEU A N 1
ATOM 1528 C CA . LEU A 1 198 ? -20.594 3.284 -6.379 1.00 65.19 198 LEU A CA 1
ATOM 1529 C C . LEU A 1 198 ? -19.806 4.525 -6.779 1.00 65.19 198 LEU A C 1
ATOM 1531 O O . LEU A 1 198 ? -20.412 5.443 -7.348 1.00 65.19 198 LEU A O 1
ATOM 1535 N N . ILE A 1 199 ? -18.503 4.534 -6.478 1.00 83.25 199 ILE A N 1
ATOM 1536 C CA . ILE A 1 199 ? -17.604 5.645 -6.808 1.00 83.25 199 ILE A CA 1
ATOM 1537 C C . ILE A 1 199 ? -17.956 6.219 -8.180 1.00 83.25 199 ILE A C 1
ATOM 1539 O O . ILE A 1 199 ? -18.201 5.456 -9.123 1.00 83.25 199 ILE A O 1
ATOM 1543 N N . ALA A 1 200 ? -18.051 7.548 -8.281 1.00 85.50 200 ALA A N 1
ATOM 1544 C CA . ALA A 1 200 ? -18.436 8.205 -9.523 1.00 85.50 200 ALA A CA 1
ATOM 1545 C C . ALA A 1 200 ? -17.599 7.668 -10.693 1.00 85.50 200 ALA A C 1
ATOM 1547 O O . ALA A 1 200 ? -16.426 7.325 -10.532 1.00 85.50 200 ALA A O 1
ATOM 1548 N N . ALA A 1 201 ? -18.224 7.546 -11.866 1.00 90.19 201 ALA A N 1
ATOM 1549 C CA . ALA A 1 201 ? -17.484 7.137 -13.050 1.00 90.19 201 ALA A CA 1
ATOM 1550 C C . ALA A 1 201 ? -16.321 8.123 -13.280 1.00 90.19 201 ALA A C 1
ATOM 1552 O O . ALA A 1 201 ? -16.535 9.331 -13.136 1.00 90.19 201 ALA A O 1
ATOM 1553 N N . PRO A 1 202 ? -15.117 7.620 -13.596 1.00 93.19 202 PRO A N 1
ATOM 1554 C CA . PRO A 1 202 ? -13.968 8.475 -13.856 1.00 93.19 202 PRO A CA 1
ATOM 1555 C C . PRO A 1 202 ? -14.196 9.303 -15.125 1.00 93.19 202 PRO A C 1
ATOM 1557 O O . PRO A 1 202 ? -15.049 8.972 -15.953 1.00 93.19 202 PRO A O 1
ATOM 1560 N N . ASP A 1 203 ? -13.422 10.377 -15.276 1.00 95.25 203 ASP A N 1
ATOM 1561 C CA . ASP A 1 203 ? -13.391 11.156 -16.514 1.00 95.25 203 ASP A CA 1
ATOM 1562 C C . ASP A 1 203 ? -12.999 10.248 -17.690 1.00 95.25 203 ASP A C 1
ATOM 1564 O O . ASP A 1 203 ? -11.980 9.555 -17.633 1.00 95.25 203 ASP A O 1
ATOM 1568 N N . SER A 1 204 ? -13.807 10.249 -18.753 1.00 95.44 204 SER A N 1
ATOM 1569 C CA . SER A 1 204 ? -13.553 9.448 -19.951 1.00 95.44 204 SER A CA 1
ATOM 1570 C C . SER A 1 204 ? -12.211 9.777 -20.599 1.00 95.44 204 SER A C 1
ATOM 1572 O O . SER A 1 204 ? -11.574 8.876 -21.126 1.00 95.44 204 SER A O 1
ATOM 1574 N N . GLU A 1 205 ? -11.745 11.028 -20.522 1.00 96.69 205 GLU A N 1
ATOM 1575 C CA . GLU A 1 205 ? -10.450 11.407 -21.096 1.00 96.69 205 GLU A CA 1
ATOM 1576 C C . GLU A 1 205 ? -9.280 10.732 -20.363 1.00 96.69 205 GLU A C 1
ATOM 1578 O O . GLU A 1 205 ? -8.311 10.309 -20.994 1.00 96.69 205 GLU A O 1
ATOM 1583 N N . LEU A 1 206 ? -9.378 10.578 -19.037 1.00 96.56 206 LEU A N 1
ATOM 1584 C CA . LEU A 1 206 ? -8.373 9.851 -18.256 1.00 96.56 206 LEU A CA 1
ATOM 1585 C C . LEU A 1 206 ? -8.360 8.368 -18.633 1.00 96.56 206 LEU A C 1
ATOM 1587 O O . LEU A 1 206 ? -7.287 7.789 -18.782 1.00 96.56 206 LEU A O 1
ATOM 1591 N N . VAL A 1 207 ? -9.539 7.769 -18.823 1.00 97.38 207 VAL A N 1
ATOM 1592 C CA . VAL A 1 207 ? -9.659 6.366 -19.243 1.00 97.38 207 VAL A CA 1
ATOM 1593 C C . VAL A 1 207 ? -9.061 6.163 -20.635 1.00 97.38 207 VAL A C 1
ATOM 1595 O O . VAL A 1 207 ? -8.236 5.273 -20.806 1.00 97.38 207 VAL A O 1
ATOM 1598 N N . ASP A 1 208 ? -9.392 7.021 -21.604 1.00 96.62 208 ASP A N 1
ATOM 1599 C CA . ASP A 1 208 ? -8.882 6.925 -22.979 1.00 96.62 208 ASP A CA 1
ATOM 1600 C C . ASP A 1 208 ? -7.344 6.986 -23.031 1.00 96.62 208 ASP A C 1
ATOM 1602 O O . ASP A 1 208 ? -6.704 6.251 -23.787 1.00 96.62 208 ASP A O 1
ATOM 1606 N N . ARG A 1 209 ? -6.727 7.837 -22.201 1.00 97.75 209 ARG A N 1
ATOM 1607 C CA . ARG A 1 209 ? -5.262 7.929 -22.088 1.00 97.75 209 ARG A CA 1
ATOM 1608 C C . ARG A 1 209 ? -4.649 6.690 -21.436 1.00 97.75 209 ARG A C 1
ATOM 1610 O O . ARG A 1 209 ? -3.598 6.232 -21.879 1.00 97.75 209 ARG A O 1
ATOM 1617 N N . GLY A 1 210 ? -5.298 6.129 -20.419 1.00 97.62 210 GLY A N 1
ATOM 1618 C CA . GLY A 1 210 ? -4.864 4.875 -19.805 1.00 97.62 210 GLY A CA 1
ATOM 1619 C C . GLY A 1 210 ? -4.942 3.686 -20.758 1.00 97.62 210 GLY A C 1
ATOM 1620 O O . GLY A 1 210 ? -3.999 2.904 -20.839 1.00 97.62 210 GLY A O 1
ATOM 1621 N N . GLU A 1 211 ? -6.019 3.587 -21.537 1.00 97.31 211 GLU A N 1
ATOM 1622 C CA . GLU A 1 211 ? -6.169 2.582 -22.596 1.00 97.31 211 GLU A CA 1
ATOM 1623 C C . GLU A 1 211 ? -5.083 2.722 -23.670 1.00 97.31 211 GLU A C 1
ATOM 1625 O O . GLU A 1 211 ? -4.484 1.730 -24.091 1.00 97.31 211 GLU A O 1
ATOM 1630 N N . LEU A 1 212 ? -4.763 3.956 -24.075 1.00 96.12 212 LEU A N 1
ATOM 1631 C CA . LEU A 1 212 ? -3.656 4.214 -24.994 1.00 96.12 212 LEU A CA 1
ATOM 1632 C C . LEU A 1 212 ? -2.311 3.759 -24.405 1.00 96.12 212 LEU A C 1
ATOM 1634 O O . LEU A 1 212 ? -1.515 3.138 -25.110 1.00 96.12 212 LEU A O 1
ATOM 1638 N N . ALA A 1 213 ? -2.061 4.019 -23.120 1.00 96.56 213 ALA A N 1
ATOM 1639 C CA . ALA A 1 213 ? -0.847 3.575 -22.437 1.00 96.56 213 ALA A CA 1
ATOM 1640 C C . ALA A 1 213 ? -0.745 2.042 -22.369 1.00 96.56 213 ALA A C 1
ATOM 1642 O O . ALA A 1 213 ? 0.312 1.471 -22.647 1.00 96.56 213 ALA A O 1
ATOM 1643 N N . LEU A 1 214 ? -1.854 1.361 -22.071 1.00 95.44 214 LEU A N 1
ATOM 1644 C CA . LEU A 1 214 ? -1.933 -0.100 -22.082 1.00 95.44 214 LEU A CA 1
ATOM 1645 C C . LEU A 1 214 ? -1.697 -0.674 -23.488 1.00 95.44 214 LEU A C 1
ATOM 1647 O O . LEU A 1 214 ? -0.983 -1.669 -23.623 1.00 95.44 214 LEU A O 1
ATOM 1651 N N . HIS A 1 215 ? -2.220 -0.037 -24.540 1.00 89.44 215 HIS A N 1
ATOM 1652 C CA . HIS A 1 215 ? -1.952 -0.431 -25.926 1.00 89.44 215 HIS A CA 1
ATOM 1653 C C . HIS A 1 215 ? -0.468 -0.274 -26.288 1.00 89.44 215 HIS A C 1
ATOM 1655 O O . HIS A 1 215 ? 0.140 -1.199 -26.827 1.00 89.44 215 HIS A O 1
ATOM 1661 N N . THR A 1 216 ? 0.150 0.855 -25.935 1.00 89.50 216 THR A N 1
ATOM 1662 C CA . THR A 1 216 ? 1.598 1.066 -26.101 1.00 89.50 216 THR A CA 1
ATOM 1663 C C . THR A 1 216 ? 2.393 -0.022 -25.374 1.00 89.50 216 THR A C 1
ATOM 1665 O O . THR A 1 216 ? 3.293 -0.637 -25.951 1.00 89.50 216 THR A O 1
ATOM 1668 N N . LEU A 1 217 ? 2.019 -0.349 -24.132 1.00 91.62 217 LEU A N 1
ATOM 1669 C CA . LEU A 1 217 ? 2.648 -1.440 -23.392 1.00 91.62 217 LEU A CA 1
ATOM 1670 C C . LEU A 1 217 ? 2.454 -2.793 -24.083 1.00 91.62 217 LEU A C 1
ATOM 1672 O O . LEU A 1 217 ? 3.374 -3.605 -24.076 1.00 91.62 217 LEU A O 1
ATOM 1676 N N . GLN A 1 218 ? 1.298 -3.056 -24.691 1.00 89.88 218 GLN A N 1
ATOM 1677 C CA . GLN A 1 218 ? 1.042 -4.298 -25.421 1.00 89.88 218 GLN A CA 1
ATOM 1678 C C . GLN A 1 218 ? 2.001 -4.483 -26.605 1.00 89.88 218 GLN A C 1
ATOM 1680 O O . GLN A 1 218 ? 2.483 -5.603 -26.825 1.00 89.88 218 GLN A O 1
ATOM 1685 N N . GLU A 1 219 ? 2.292 -3.403 -27.336 1.00 83.00 219 GLU A N 1
ATOM 1686 C CA . GLU A 1 219 ? 3.264 -3.384 -28.437 1.00 83.00 219 GLU A CA 1
ATOM 1687 C C . GLU A 1 219 ? 4.696 -3.621 -27.935 1.00 83.00 219 GLU A C 1
ATOM 1689 O O . GLU A 1 219 ? 5.477 -4.336 -28.572 1.00 83.00 219 GLU A O 1
ATOM 1694 N N . ILE A 1 220 ? 5.032 -3.076 -26.762 1.00 84.75 220 ILE A N 1
ATOM 1695 C CA . ILE A 1 220 ? 6.355 -3.218 -26.143 1.00 84.75 220 ILE A CA 1
ATOM 1696 C C . ILE A 1 220 ? 6.537 -4.613 -25.535 1.00 84.75 220 ILE A C 1
ATOM 1698 O O . ILE A 1 220 ? 7.567 -5.256 -25.758 1.00 84.75 220 ILE A O 1
ATOM 1702 N N . SER A 1 221 ? 5.568 -5.079 -24.748 1.00 86.38 221 SER A N 1
ATOM 1703 C CA . SER A 1 221 ? 5.585 -6.327 -23.989 1.00 86.38 221 SER A CA 1
ATOM 1704 C C . SER A 1 221 ? 4.172 -6.854 -23.729 1.00 86.38 221 SER A C 1
ATOM 1706 O O . SER A 1 221 ? 3.546 -6.598 -22.700 1.00 86.38 221 SER A O 1
ATOM 1708 N N . THR A 1 222 ? 3.697 -7.708 -24.636 1.00 85.50 222 THR A N 1
ATOM 1709 C CA . THR A 1 222 ? 2.445 -8.462 -24.459 1.00 85.50 222 THR A CA 1
ATOM 1710 C C . THR A 1 222 ? 2.352 -9.215 -23.117 1.00 85.50 222 THR A C 1
ATOM 1712 O O . THR A 1 222 ? 1.274 -9.233 -22.535 1.00 85.50 222 THR A O 1
ATOM 1715 N N . PRO A 1 223 ? 3.423 -9.838 -22.584 1.00 85.12 223 PRO A N 1
ATOM 1716 C CA . PRO A 1 223 ? 3.387 -10.504 -21.279 1.00 85.12 223 PRO A CA 1
ATOM 1717 C C . PRO A 1 223 ? 3.119 -9.554 -20.109 1.00 85.12 223 PRO A C 1
ATOM 1719 O O . PRO A 1 223 ? 2.282 -9.871 -19.267 1.00 85.12 223 PRO A O 1
ATOM 1722 N N . ALA A 1 224 ? 3.787 -8.396 -20.062 1.00 90.81 224 ALA A N 1
ATOM 1723 C CA . ALA A 1 224 ? 3.526 -7.401 -19.025 1.00 90.81 224 ALA A CA 1
ATOM 1724 C C . ALA A 1 224 ? 2.125 -6.814 -19.168 1.00 90.81 224 ALA A C 1
ATOM 1726 O O . ALA A 1 224 ? 1.391 -6.773 -18.187 1.00 90.81 224 ALA A O 1
ATOM 1727 N N . PHE A 1 225 ? 1.717 -6.472 -20.393 1.00 93.44 225 PHE A N 1
ATOM 1728 C CA . PHE A 1 225 ? 0.344 -6.066 -20.682 1.00 93.44 225 PHE A CA 1
ATOM 1729 C C . PHE A 1 225 ? -0.672 -7.095 -20.168 1.00 93.44 225 PHE A C 1
ATOM 1731 O O . PHE A 1 225 ? -1.566 -6.739 -19.410 1.00 93.44 225 PHE A O 1
ATOM 1738 N N . ASN A 1 226 ? -0.505 -8.380 -20.498 1.00 90.56 226 ASN A N 1
ATOM 1739 C CA . ASN A 1 226 ? -1.405 -9.438 -20.038 1.00 90.56 226 ASN A CA 1
ATOM 1740 C C . ASN A 1 226 ? -1.433 -9.546 -18.509 1.00 90.56 226 ASN A C 1
ATOM 1742 O O . ASN A 1 226 ? -2.496 -9.781 -17.945 1.00 90.56 226 ASN A O 1
ATOM 1746 N N . ALA A 1 227 ? -0.289 -9.377 -17.840 1.00 92.69 227 ALA A N 1
ATOM 1747 C CA . ALA A 1 227 ? -0.230 -9.400 -16.385 1.00 92.69 227 ALA A CA 1
ATOM 1748 C C . ALA A 1 227 ? -1.011 -8.229 -15.770 1.00 92.69 227 ALA A C 1
ATOM 1750 O O . ALA A 1 227 ? -1.823 -8.448 -14.875 1.00 92.69 227 ALA A O 1
ATOM 1751 N N . ILE A 1 228 ? -0.814 -7.007 -16.277 1.00 96.00 228 ILE A N 1
ATOM 1752 C CA . ILE A 1 228 ? -1.556 -5.825 -15.818 1.00 96.00 228 ILE A CA 1
ATOM 1753 C C . ILE A 1 228 ? -3.048 -6.007 -16.082 1.00 96.00 228 ILE A C 1
ATOM 1755 O O . ILE A 1 228 ? -3.850 -5.833 -15.170 1.00 96.00 228 ILE A O 1
ATOM 1759 N N . MET A 1 229 ? -3.423 -6.431 -17.289 1.00 97.31 229 MET A N 1
ATOM 1760 C CA . MET A 1 229 ? -4.817 -6.692 -17.639 1.00 97.31 229 MET A CA 1
ATOM 1761 C C . MET A 1 229 ? -5.458 -7.746 -16.739 1.00 97.31 229 MET A C 1
ATOM 1763 O O . MET A 1 229 ? -6.597 -7.558 -16.320 1.00 97.31 229 MET A O 1
ATOM 1767 N N . ASP A 1 230 ? -4.741 -8.816 -16.386 1.00 96.19 230 ASP A N 1
ATOM 1768 C CA . ASP A 1 230 ? -5.265 -9.820 -15.458 1.00 96.19 230 ASP A CA 1
ATOM 1769 C C . ASP A 1 230 ? -5.578 -9.186 -14.092 1.00 96.19 230 ASP A C 1
ATOM 1771 O O . ASP A 1 230 ? -6.685 -9.353 -13.583 1.00 96.19 230 ASP A O 1
ATOM 1775 N N . PHE A 1 231 ? -4.686 -8.353 -13.541 1.00 96.94 231 PHE A N 1
ATOM 1776 C CA . PHE A 1 231 ? -4.966 -7.586 -12.317 1.00 96.94 231 PHE A CA 1
ATOM 1777 C C . PHE A 1 231 ? -6.161 -6.632 -12.470 1.00 96.94 231 PHE A C 1
ATOM 1779 O O . PHE A 1 231 ? -7.041 -6.592 -11.603 1.00 96.94 231 PHE A O 1
ATOM 1786 N N . LEU A 1 232 ? -6.250 -5.893 -13.578 1.00 97.44 232 LEU A N 1
ATOM 1787 C CA . LEU A 1 232 ? -7.367 -4.985 -13.869 1.00 97.44 232 LEU A CA 1
ATOM 1788 C C . LEU A 1 232 ? -8.708 -5.717 -14.013 1.00 97.44 232 LEU A C 1
ATOM 1790 O O . LEU A 1 232 ? -9.753 -5.162 -13.687 1.00 97.44 232 LEU A O 1
ATOM 1794 N N . GLN A 1 233 ? -8.688 -6.995 -14.383 1.00 97.44 233 GLN A N 1
ATOM 1795 C CA . GLN A 1 233 ? -9.880 -7.838 -14.518 1.00 97.44 233 GLN A CA 1
ATOM 1796 C C . GLN A 1 233 ? -10.165 -8.721 -13.295 1.00 97.44 233 GLN A C 1
ATOM 1798 O O . GLN A 1 233 ? -11.177 -9.416 -13.256 1.00 97.44 233 GLN A O 1
ATOM 1803 N N . GLY A 1 234 ? -9.319 -8.655 -12.267 1.00 95.81 234 GLY A N 1
ATOM 1804 C CA . GLY A 1 234 ? -9.545 -9.256 -10.947 1.00 95.81 234 GLY A CA 1
ATOM 1805 C C . GLY A 1 234 ? -8.697 -10.496 -10.698 1.00 95.81 234 GLY A C 1
ATOM 1806 O O . GLY A 1 234 ? -8.770 -11.086 -9.623 1.00 95.81 234 GLY A O 1
ATOM 1807 N N . GLY A 1 235 ? -7.892 -10.894 -11.677 1.00 96.38 235 GLY A N 1
ATOM 1808 C CA . GLY A 1 235 ? -6.895 -11.944 -11.571 1.00 96.38 235 GLY A CA 1
ATOM 1809 C C . GLY A 1 235 ? -5.660 -11.529 -10.771 1.00 96.38 235 GLY A C 1
ATOM 1810 O O . GLY A 1 235 ? -5.663 -10.521 -10.080 1.00 96.38 235 GLY A O 1
ATOM 1811 N N . THR A 1 236 ? -4.602 -12.331 -10.816 1.00 94.50 236 THR A N 1
ATOM 1812 C CA . THR A 1 236 ? -3.365 -12.118 -10.024 1.00 94.50 236 THR A CA 1
ATOM 1813 C C . THR A 1 236 ? -2.101 -12.194 -10.873 1.00 94.50 236 THR A C 1
ATOM 1815 O O . THR A 1 236 ? -0.992 -12.170 -10.346 1.00 94.50 236 THR A O 1
ATOM 1818 N N . ALA A 1 237 ? -2.261 -12.410 -12.175 1.00 89.06 237 ALA A N 1
ATOM 1819 C CA . ALA A 1 237 ? -1.244 -12.884 -13.092 1.00 89.06 237 ALA A CA 1
ATOM 1820 C C . ALA A 1 237 ? -0.438 -14.060 -12.490 1.00 89.06 237 ALA A C 1
ATOM 1822 O O . ALA A 1 237 ? -0.941 -14.817 -11.652 1.00 89.06 237 ALA A O 1
ATOM 1823 N N . ASP A 1 238 ? 0.827 -14.185 -12.894 1.00 83.38 238 ASP A N 1
ATOM 1824 C CA . ASP A 1 238 ? 1.801 -15.134 -12.338 1.00 83.38 238 ASP A CA 1
ATOM 1825 C C . ASP A 1 238 ? 2.523 -14.571 -11.091 1.00 83.38 238 ASP A C 1
ATOM 1827 O O . ASP A 1 238 ? 3.695 -14.878 -10.851 1.00 83.38 238 ASP A O 1
ATOM 1831 N N . PHE A 1 239 ? 1.889 -13.677 -10.322 1.00 83.50 239 PHE A N 1
ATOM 1832 C CA . PHE A 1 239 ? 2.484 -13.177 -9.081 1.00 83.50 239 PHE A CA 1
ATOM 1833 C C . PHE A 1 239 ? 2.280 -14.210 -7.969 1.00 83.50 239 PHE A C 1
ATOM 1835 O O . PHE A 1 239 ? 1.184 -14.377 -7.445 1.00 83.50 239 PHE A O 1
ATOM 1842 N N . GLU A 1 240 ? 3.366 -14.886 -7.595 1.00 69.25 240 GLU A N 1
ATOM 1843 C CA . GLU A 1 240 ? 3.409 -15.874 -6.503 1.00 69.25 240 GLU A CA 1
ATOM 1844 C C . GLU A 1 240 ? 3.906 -15.268 -5.175 1.00 69.25 240 GLU A C 1
ATOM 1846 O O . GLU A 1 240 ? 4.427 -15.977 -4.319 1.00 69.25 240 GLU A O 1
ATOM 1851 N N . GLY A 1 241 ? 3.814 -13.944 -5.005 1.00 71.38 241 GLY A N 1
ATOM 1852 C CA . GLY A 1 241 ? 4.273 -13.287 -3.779 1.00 71.38 241 GLY A CA 1
ATOM 1853 C C . GLY A 1 241 ? 3.436 -13.711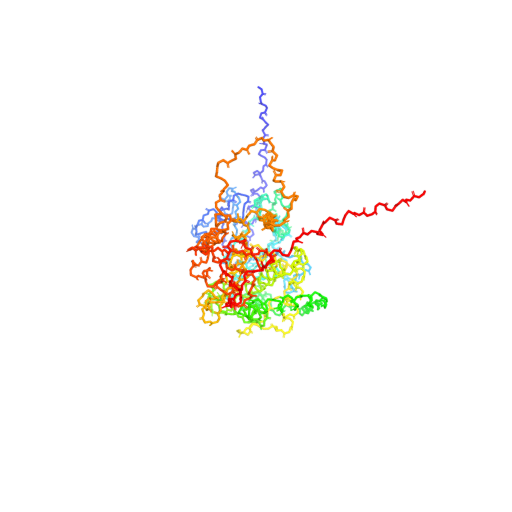 -2.572 1.00 71.38 241 GLY A C 1
ATOM 1854 O O . GLY A 1 241 ? 2.209 -13.665 -2.650 1.00 71.38 241 GLY A O 1
ATOM 1855 N N . GLU A 1 242 ? 4.100 -14.072 -1.467 1.00 62.56 242 GLU A N 1
ATOM 1856 C CA . GLU A 1 242 ? 3.447 -14.440 -0.197 1.00 62.56 242 GLU A CA 1
ATOM 1857 C C . GLU A 1 242 ? 2.494 -13.337 0.300 1.00 62.56 242 GLU A C 1
ATOM 1859 O O . GLU A 1 242 ? 1.487 -13.646 0.921 1.00 62.56 242 GLU A O 1
ATOM 1864 N N . ASP A 1 243 ? 2.735 -12.075 -0.075 1.00 82.50 243 ASP A N 1
ATOM 1865 C CA . ASP A 1 243 ? 1.931 -10.920 0.347 1.00 82.50 243 ASP A CA 1
ATOM 1866 C C . ASP A 1 243 ? 0.638 -10.705 -0.468 1.00 82.50 243 ASP A C 1
ATOM 1868 O O . ASP A 1 243 ? -0.213 -9.901 -0.083 1.00 82.50 243 ASP A O 1
ATOM 1872 N N . LEU A 1 244 ? 0.474 -11.378 -1.619 1.00 91.81 244 LEU A N 1
ATOM 1873 C CA . LEU A 1 244 ? -0.733 -11.237 -2.452 1.00 91.81 244 LEU A CA 1
ATOM 1874 C C . LEU A 1 244 ? -1.895 -12.098 -1.945 1.00 91.81 244 LEU A C 1
ATOM 1876 O O . LEU A 1 244 ? -3.052 -11.859 -2.300 1.00 91.81 244 LEU A O 1
ATOM 1880 N N . PHE A 1 245 ? -1.597 -13.107 -1.133 1.00 92.94 245 PHE A N 1
ATOM 1881 C CA . PHE A 1 245 ? -2.579 -14.043 -0.616 1.00 92.94 245 PHE A CA 1
ATOM 1882 C C . PHE A 1 245 ? -2.577 -14.009 0.908 1.00 92.94 245 PHE A C 1
ATOM 1884 O O . PHE A 1 245 ? -1.534 -14.016 1.550 1.00 92.94 245 PHE A O 1
ATOM 1891 N N . LYS A 1 246 ? -3.768 -14.019 1.495 1.00 88.88 246 LYS A N 1
ATOM 1892 C CA . LYS A 1 246 ? -3.954 -14.223 2.930 1.00 88.88 246 LYS A CA 1
ATOM 1893 C C . LYS A 1 246 ? -3.593 -15.662 3.305 1.00 88.88 246 LYS A C 1
ATOM 1895 O O . LYS A 1 246 ? -3.568 -16.554 2.457 1.00 88.88 246 LYS A O 1
ATOM 1900 N N . GLU A 1 247 ? -3.438 -15.930 4.602 1.00 85.44 247 GLU A N 1
ATOM 1901 C CA . GLU A 1 247 ? -3.152 -17.280 5.121 1.00 85.44 247 GLU A CA 1
ATOM 1902 C C . GLU A 1 247 ? -4.189 -18.337 4.697 1.00 85.44 247 GLU A C 1
ATOM 1904 O O . GLU A 1 247 ? -3.870 -19.518 4.562 1.00 85.44 247 GLU A O 1
ATOM 1909 N N . ASN A 1 248 ? -5.433 -17.920 4.446 1.00 86.56 248 ASN A N 1
ATOM 1910 C CA . ASN A 1 248 ? -6.512 -18.794 3.981 1.00 86.56 248 ASN A CA 1
ATOM 1911 C C . ASN A 1 248 ? -6.500 -19.046 2.454 1.00 86.56 248 ASN A C 1
ATOM 1913 O O . ASN A 1 248 ? -7.394 -19.720 1.940 1.00 86.56 248 ASN A O 1
ATOM 1917 N N . GLY A 1 249 ? -5.512 -18.512 1.727 1.00 89.38 249 GLY A N 1
ATOM 1918 C CA . GLY A 1 249 ? -5.353 -18.646 0.277 1.00 89.38 249 GLY A CA 1
ATOM 1919 C C . GLY A 1 249 ? -6.222 -17.705 -0.564 1.00 89.38 249 GLY A C 1
ATOM 1920 O O . GLY A 1 249 ? -6.154 -17.763 -1.792 1.00 89.38 249 GLY A O 1
ATOM 1921 N N . GLN A 1 250 ? -7.033 -16.849 0.062 1.00 92.12 250 GLN A N 1
ATOM 1922 C CA . GLN A 1 250 ? -7.772 -15.797 -0.635 1.00 92.12 250 GLN A CA 1
ATOM 1923 C C . GLN A 1 250 ? -6.852 -14.635 -1.005 1.00 92.12 250 GLN A C 1
ATOM 1925 O O . GLN A 1 250 ? -5.840 -14.397 -0.351 1.00 92.12 250 GLN A O 1
ATOM 1930 N N . ILE A 1 251 ? -7.228 -13.877 -2.029 1.00 93.81 251 ILE A N 1
ATOM 1931 C CA . ILE A 1 251 ? -6.505 -12.676 -2.450 1.00 93.81 251 ILE A CA 1
ATOM 1932 C C . ILE A 1 251 ? -6.586 -11.616 -1.344 1.00 93.81 251 ILE A C 1
ATOM 1934 O O . ILE A 1 251 ? -7.674 -11.288 -0.854 1.00 93.81 251 ILE A O 1
ATOM 1938 N N . ASP A 1 252 ? -5.441 -11.048 -0.967 1.00 94.19 252 ASP A N 1
ATOM 1939 C CA . ASP A 1 252 ? -5.414 -9.807 -0.202 1.00 94.19 252 ASP A CA 1
ATOM 1940 C C . ASP A 1 252 ? -5.798 -8.651 -1.131 1.00 94.19 252 ASP A C 1
ATOM 1942 O O . ASP A 1 252 ? -5.029 -8.226 -1.992 1.00 94.19 252 ASP A O 1
ATOM 1946 N N . ARG A 1 253 ? -7.025 -8.154 -0.960 1.00 94.31 253 ARG A N 1
ATOM 1947 C CA . ARG A 1 253 ? -7.606 -7.091 -1.786 1.00 94.31 253 ARG A CA 1
ATOM 1948 C C . ARG A 1 253 ? -6.826 -5.776 -1.692 1.00 94.31 253 ARG A C 1
ATOM 1950 O O . ARG A 1 253 ? -6.779 -5.050 -2.673 1.00 94.31 253 ARG A O 1
ATOM 1957 N N . ASN A 1 254 ? -6.190 -5.475 -0.558 1.00 93.19 254 ASN A N 1
ATOM 1958 C CA . ASN A 1 254 ? -5.400 -4.249 -0.419 1.00 93.19 254 ASN A CA 1
ATOM 1959 C C . ASN A 1 254 ? -4.121 -4.341 -1.238 1.00 93.19 254 ASN A C 1
ATOM 1961 O O . ASN A 1 254 ? -3.819 -3.449 -2.028 1.00 93.19 254 ASN A O 1
ATOM 1965 N N . THR A 1 255 ? -3.395 -5.446 -1.068 1.00 94.00 255 THR A N 1
ATOM 1966 C CA . THR A 1 255 ? -2.171 -5.702 -1.824 1.00 94.00 255 THR A CA 1
ATOM 1967 C C . THR A 1 255 ? -2.470 -5.804 -3.317 1.00 94.00 255 THR A C 1
ATOM 1969 O O . THR A 1 255 ? -1.727 -5.269 -4.136 1.00 94.00 255 THR A O 1
ATOM 1972 N N . HIS A 1 256 ? -3.583 -6.441 -3.684 1.00 96.12 256 HIS A N 1
ATOM 1973 C CA . HIS A 1 256 ? -4.047 -6.546 -5.066 1.00 96.12 256 HIS A CA 1
ATOM 1974 C C . HIS A 1 256 ? -4.318 -5.179 -5.700 1.00 96.12 256 HIS A C 1
ATOM 1976 O O . HIS A 1 256 ? -3.735 -4.876 -6.746 1.00 96.12 256 HIS A O 1
ATOM 1982 N N . ASP A 1 257 ? -5.139 -4.345 -5.051 1.00 96.75 257 ASP A N 1
ATOM 1983 C CA . ASP A 1 257 ? -5.490 -3.014 -5.549 1.00 96.75 257 ASP A CA 1
ATOM 1984 C C . ASP A 1 257 ? -4.227 -2.137 -5.677 1.00 96.75 257 ASP A C 1
ATOM 1986 O O . ASP A 1 257 ? -4.020 -1.477 -6.700 1.00 96.75 257 ASP A O 1
ATOM 1990 N N . ALA A 1 258 ? -3.320 -2.212 -4.696 1.00 96.12 258 ALA A N 1
ATOM 1991 C CA . ALA A 1 258 ? -2.045 -1.502 -4.721 1.00 96.12 258 ALA A CA 1
ATOM 1992 C C . ALA A 1 258 ? -1.113 -1.950 -5.858 1.00 96.12 258 ALA A C 1
ATOM 1994 O O . ALA A 1 258 ? -0.535 -1.104 -6.540 1.00 96.12 258 ALA A O 1
ATOM 1995 N N . ILE A 1 259 ? -0.962 -3.259 -6.094 1.00 95.50 259 ILE A N 1
ATOM 1996 C CA . ILE A 1 259 ? -0.122 -3.778 -7.185 1.00 95.50 259 ILE A CA 1
ATOM 1997 C C . ILE A 1 259 ? -0.670 -3.321 -8.536 1.00 95.50 259 ILE A C 1
ATOM 1999 O O . ILE A 1 259 ? 0.094 -2.829 -9.366 1.00 95.50 259 ILE A O 1
ATOM 2003 N N . ALA A 1 260 ? -1.981 -3.440 -8.756 1.00 97.00 260 ALA A N 1
ATOM 2004 C CA . ALA A 1 260 ? -2.603 -3.036 -10.012 1.00 97.00 260 ALA A CA 1
ATOM 2005 C C . ALA A 1 260 ? -2.351 -1.549 -10.323 1.00 97.00 260 ALA A C 1
ATOM 2007 O O . ALA A 1 260 ? -1.936 -1.209 -11.434 1.00 97.00 260 ALA A O 1
ATOM 2008 N N . LEU A 1 261 ? -2.532 -0.674 -9.327 1.00 97.94 261 LEU A N 1
ATOM 2009 C CA . LEU A 1 261 ? -2.253 0.760 -9.449 1.00 97.94 261 LEU A CA 1
ATOM 2010 C C . LEU A 1 261 ? -0.768 1.056 -9.661 1.00 97.94 261 LEU A C 1
ATOM 2012 O O . LEU A 1 261 ? -0.428 1.883 -10.502 1.00 97.94 261 LEU A O 1
ATOM 2016 N N . SER A 1 262 ? 0.115 0.360 -8.945 1.00 96.94 262 SER A N 1
ATOM 2017 C CA . SER A 1 262 ? 1.566 0.523 -9.068 1.00 96.94 262 SER A CA 1
ATOM 2018 C C . SER A 1 262 ? 2.057 0.172 -10.480 1.00 96.94 262 SER A C 1
ATOM 2020 O O . SER A 1 262 ? 2.844 0.911 -11.072 1.00 96.94 262 SER A O 1
ATOM 2022 N N . LEU A 1 263 ? 1.531 -0.907 -11.072 1.00 96.44 263 LEU A N 1
ATOM 2023 C CA . LEU A 1 263 ? 1.865 -1.318 -12.439 1.00 96.44 263 LEU A CA 1
ATOM 2024 C C . LEU A 1 263 ? 1.319 -0.348 -13.501 1.00 96.44 263 LEU A C 1
ATOM 2026 O O . LEU A 1 263 ? 2.019 -0.042 -14.470 1.00 96.44 263 LEU A O 1
ATOM 2030 N N . LEU A 1 264 ? 0.091 0.159 -13.329 1.00 97.50 264 LEU A N 1
ATOM 2031 C CA . LEU A 1 264 ? -0.468 1.199 -14.202 1.00 97.50 264 LEU A CA 1
ATOM 2032 C C . LEU A 1 264 ? 0.361 2.484 -14.140 1.00 97.50 264 LEU A C 1
ATOM 2034 O O . LEU A 1 264 ? 0.728 3.030 -15.179 1.00 97.50 264 LEU A O 1
ATOM 2038 N N . TYR A 1 265 ? 0.694 2.936 -12.930 1.00 97.62 265 TYR A N 1
ATOM 2039 C CA . TYR A 1 265 ? 1.533 4.110 -12.716 1.00 97.62 265 TYR A CA 1
ATOM 2040 C C . TYR A 1 265 ? 2.908 3.951 -13.376 1.00 97.62 265 TYR A C 1
ATOM 2042 O O . TYR A 1 265 ? 3.330 4.837 -14.116 1.00 97.62 265 TYR A O 1
ATOM 2050 N N . GLY A 1 266 ? 3.573 2.806 -13.184 1.00 95.94 266 GLY A N 1
ATOM 2051 C CA . GLY A 1 266 ? 4.846 2.508 -13.845 1.00 95.94 266 GLY A CA 1
ATOM 2052 C C . GLY A 1 266 ? 4.744 2.537 -15.370 1.00 95.94 266 GLY A C 1
ATOM 2053 O O . GLY A 1 266 ? 5.616 3.086 -16.037 1.00 95.94 266 GLY A O 1
ATOM 2054 N N . THR A 1 267 ? 3.644 2.017 -15.924 1.00 96.38 267 THR A N 1
ATOM 2055 C CA . THR A 1 267 ? 3.388 2.047 -17.372 1.00 96.38 267 THR A CA 1
ATOM 2056 C C . THR A 1 267 ? 3.317 3.480 -17.897 1.00 96.38 267 THR A C 1
ATOM 2058 O O . THR A 1 267 ? 3.979 3.812 -18.876 1.00 96.38 267 THR A O 1
ATOM 2061 N N . LEU A 1 268 ? 2.541 4.336 -17.230 1.00 97.31 268 LEU A N 1
ATOM 2062 C CA . LEU A 1 268 ? 2.345 5.730 -17.632 1.00 97.31 268 LEU A CA 1
ATOM 2063 C C . LEU A 1 268 ? 3.634 6.545 -17.510 1.00 97.31 268 LEU A C 1
ATOM 2065 O O . LEU A 1 268 ? 3.996 7.270 -18.435 1.00 97.31 268 LEU A O 1
ATOM 2069 N N . ARG A 1 269 ? 4.339 6.376 -16.390 1.00 94.81 269 ARG A N 1
ATOM 2070 C CA . ARG A 1 269 ? 5.560 7.113 -16.078 1.00 94.81 269 ARG A CA 1
ATOM 2071 C C . ARG A 1 269 ? 6.711 6.760 -17.016 1.00 94.81 269 ARG A C 1
ATOM 2073 O O . ARG A 1 269 ? 7.399 7.655 -17.493 1.00 94.81 269 ARG A O 1
ATOM 2080 N N . ASP A 1 270 ? 6.941 5.471 -17.254 1.00 91.75 270 ASP A N 1
ATOM 2081 C C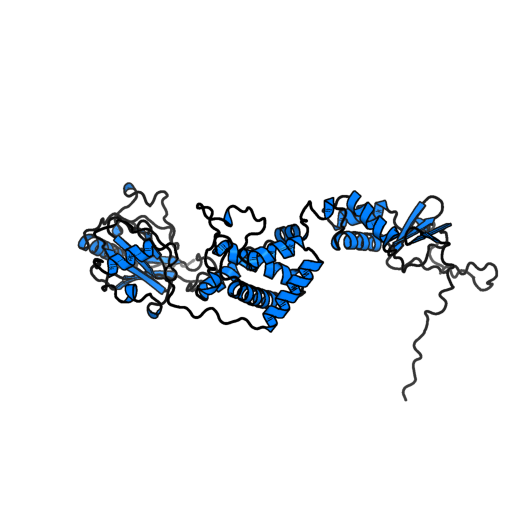A . ASP A 1 270 ? 8.156 5.019 -17.938 1.00 91.75 270 ASP A CA 1
ATOM 2082 C C . ASP A 1 270 ? 7.967 4.861 -19.462 1.00 91.75 270 ASP A C 1
ATOM 2084 O O . ASP A 1 270 ? 8.960 4.749 -20.181 1.00 91.75 270 ASP A O 1
ATOM 2088 N N . TYR A 1 271 ? 6.724 4.864 -19.975 1.00 88.25 271 TYR A N 1
ATOM 2089 C CA . TYR A 1 271 ? 6.444 4.615 -21.401 1.00 88.25 271 TYR A CA 1
ATOM 2090 C C . TYR A 1 271 ? 5.516 5.623 -22.093 1.00 88.25 271 TYR A C 1
ATOM 2092 O O . TYR A 1 271 ? 5.255 5.459 -23.286 1.00 88.25 271 TYR A O 1
ATOM 2100 N N . CYS A 1 272 ? 4.984 6.635 -21.400 1.00 88.81 272 CYS A N 1
ATOM 2101 C CA . CYS A 1 272 ? 4.039 7.590 -22.000 1.00 88.81 272 CYS A CA 1
ATOM 2102 C C . CYS A 1 272 ? 4.371 9.071 -21.752 1.00 88.81 272 CYS A C 1
ATOM 2104 O O . CYS A 1 272 ? 3.557 9.923 -22.098 1.00 88.81 272 CYS A O 1
ATOM 2106 N N . ASP A 1 273 ? 5.549 9.381 -21.196 1.00 89.50 273 ASP A N 1
ATOM 2107 C CA . ASP A 1 273 ? 6.052 10.747 -20.949 1.00 89.50 273 ASP A CA 1
ATOM 2108 C C . ASP A 1 273 ? 5.097 11.665 -20.152 1.00 89.50 273 ASP A C 1
ATOM 2110 O O . ASP A 1 273 ? 5.208 12.893 -20.209 1.00 89.50 273 ASP A O 1
ATOM 2114 N N . TYR A 1 274 ? 4.163 11.091 -19.390 1.00 93.94 274 TYR A N 1
ATOM 2115 C CA . TYR A 1 274 ? 3.297 11.853 -18.494 1.00 93.94 274 TYR A CA 1
ATOM 2116 C C . TYR A 1 274 ? 4.063 12.272 -17.241 1.00 93.94 274 TYR A C 1
ATOM 2118 O O . TYR A 1 274 ? 4.898 11.527 -16.719 1.00 93.94 274 TYR A O 1
ATOM 2126 N N . ASP A 1 275 ? 3.760 13.462 -16.721 1.00 96.19 275 ASP A N 1
ATOM 2127 C CA . ASP A 1 275 ? 4.326 13.880 -15.442 1.00 96.19 275 ASP A CA 1
ATOM 2128 C C . ASP A 1 275 ? 3.753 13.061 -14.269 1.00 96.19 275 ASP A C 1
ATOM 2130 O O . ASP A 1 275 ? 2.884 12.197 -14.431 1.00 96.19 275 ASP A O 1
ATOM 2134 N N . HIS A 1 276 ? 4.294 13.285 -13.072 1.00 93.25 276 HIS A N 1
ATOM 2135 C CA . HIS A 1 276 ? 3.933 12.517 -11.883 1.00 93.25 276 HIS A CA 1
ATOM 2136 C C . HIS A 1 276 ? 2.442 12.626 -11.531 1.00 93.25 276 HIS A C 1
ATOM 2138 O O . HIS A 1 276 ? 1.785 11.602 -11.332 1.00 93.25 276 HIS A O 1
ATOM 2144 N N . ASP A 1 277 ? 1.904 13.845 -11.487 1.00 93.62 277 ASP A N 1
ATOM 2145 C CA . ASP A 1 277 ? 0.529 14.106 -11.055 1.00 93.62 277 ASP A CA 1
ATOM 2146 C C . ASP A 1 277 ? -0.473 13.633 -12.119 1.00 93.62 277 ASP A C 1
ATOM 2148 O O . ASP A 1 277 ? -1.531 13.068 -11.808 1.00 93.62 277 ASP A O 1
ATOM 2152 N N . GLU A 1 278 ? -0.116 13.806 -13.392 1.00 96.94 278 GLU A N 1
ATOM 2153 C CA . GLU A 1 278 ? -0.884 13.311 -14.527 1.00 96.94 278 GLU A CA 1
ATOM 2154 C C . GLU A 1 278 ? -0.911 11.776 -14.554 1.00 96.94 278 GLU A C 1
ATOM 2156 O O . GLU A 1 278 ? -1.985 11.183 -14.688 1.00 96.94 278 GLU A O 1
ATOM 2161 N N . SER A 1 279 ? 0.227 11.117 -14.312 1.00 97.25 279 SER A N 1
ATOM 2162 C CA . SER A 1 279 ? 0.317 9.652 -14.223 1.00 97.25 279 SER A CA 1
ATOM 2163 C C . SER A 1 279 ? -0.556 9.088 -13.101 1.00 97.25 279 SER A C 1
ATOM 2165 O O . SER A 1 279 ? -1.249 8.091 -13.305 1.00 97.25 279 SER A O 1
ATOM 2167 N N . ILE A 1 280 ? -0.576 9.726 -11.925 1.00 96.75 280 ILE A N 1
ATOM 2168 C CA . ILE A 1 280 ? -1.445 9.320 -10.807 1.00 96.75 280 ILE A CA 1
ATOM 2169 C C . ILE A 1 280 ? -2.917 9.445 -11.199 1.00 96.75 280 ILE A C 1
ATOM 2171 O O . ILE A 1 280 ? -3.706 8.522 -10.972 1.00 96.75 280 ILE A O 1
ATOM 2175 N N . SER A 1 281 ? -3.285 10.575 -11.802 1.00 96.56 281 SER A N 1
ATOM 2176 C CA . SER A 1 281 ? -4.665 10.864 -12.198 1.00 96.56 281 SER A CA 1
ATOM 2177 C C . SER A 1 281 ? -5.167 9.864 -13.243 1.00 96.56 281 SER A C 1
ATOM 2179 O O . SER A 1 281 ? -6.249 9.292 -13.087 1.00 96.56 281 SER A O 1
ATOM 2181 N N . ILE A 1 282 ? -4.358 9.590 -14.273 1.00 98.12 282 ILE A N 1
ATOM 2182 C CA . ILE A 1 282 ? -4.683 8.623 -15.329 1.00 98.12 282 ILE A CA 1
ATOM 2183 C C . ILE A 1 282 ? -4.743 7.200 -14.760 1.00 98.12 282 ILE A C 1
ATOM 2185 O O . ILE A 1 282 ? -5.720 6.493 -15.020 1.00 98.12 282 ILE A O 1
ATOM 2189 N N . ALA A 1 283 ? -3.768 6.781 -13.943 1.00 98.12 283 ALA A N 1
ATOM 2190 C CA . ALA A 1 283 ? -3.763 5.452 -13.322 1.00 98.12 283 ALA A CA 1
ATOM 2191 C C . ALA A 1 283 ? -5.020 5.227 -12.472 1.00 98.12 283 ALA A C 1
ATOM 2193 O O . ALA A 1 283 ? -5.706 4.218 -12.629 1.00 98.12 283 ALA A O 1
ATOM 2194 N N . THR A 1 284 ? -5.364 6.197 -11.623 1.00 97.69 284 THR A N 1
ATOM 2195 C CA . THR A 1 284 ? -6.530 6.139 -10.730 1.00 97.69 284 THR A CA 1
ATOM 2196 C C . THR A 1 284 ? -7.840 6.095 -11.516 1.00 97.69 284 THR A C 1
ATOM 2198 O O . THR A 1 284 ? -8.720 5.282 -11.213 1.00 97.69 284 THR A O 1
ATOM 2201 N N . GLY A 1 285 ? -7.975 6.934 -12.550 1.00 97.88 285 GLY A N 1
ATOM 2202 C CA . GLY A 1 285 ? -9.152 6.956 -13.419 1.00 97.88 285 GLY A CA 1
ATOM 2203 C C . GLY A 1 285 ? -9.338 5.636 -14.168 1.00 97.88 285 GLY A C 1
ATOM 2204 O O . GLY A 1 285 ? -10.411 5.034 -14.115 1.00 97.88 285 GLY A O 1
ATOM 2205 N N . THR A 1 286 ? -8.267 5.136 -14.780 1.00 98.50 286 THR A N 1
ATOM 2206 C CA . THR A 1 286 ? -8.253 3.865 -15.523 1.00 98.50 286 THR A CA 1
ATOM 2207 C C . THR A 1 286 ? -8.568 2.688 -14.608 1.00 98.50 286 THR A C 1
ATOM 2209 O O . THR A 1 286 ? -9.458 1.890 -14.893 1.00 98.50 286 THR A O 1
ATOM 2212 N N . TYR A 1 287 ? -7.911 2.610 -13.451 1.00 98.31 287 TYR A N 1
ATOM 2213 C CA . TYR A 1 287 ? -8.161 1.559 -12.472 1.00 98.31 287 TYR A CA 1
ATOM 2214 C C . TYR A 1 287 ? -9.612 1.574 -11.973 1.00 98.31 287 TYR A C 1
ATOM 2216 O O . TYR A 1 287 ? -10.271 0.537 -11.927 1.00 98.31 287 TYR A O 1
ATOM 2224 N N . THR A 1 288 ? -10.155 2.761 -11.684 1.00 97.75 288 THR A N 1
ATOM 2225 C CA . THR A 1 288 ? -11.560 2.918 -11.282 1.00 97.75 288 THR A CA 1
ATOM 2226 C C . THR A 1 288 ? -12.520 2.427 -12.363 1.00 97.75 288 THR A C 1
ATOM 2228 O O . THR A 1 288 ? -13.508 1.763 -12.041 1.00 97.75 288 THR A O 1
ATOM 2231 N N . HIS A 1 289 ? -12.239 2.721 -13.636 1.00 97.75 289 HIS A N 1
ATOM 2232 C CA . HIS A 1 289 ? -13.019 2.213 -14.764 1.00 97.75 289 HIS A CA 1
ATOM 2233 C C . HIS A 1 289 ? -13.044 0.677 -14.772 1.00 97.75 289 HIS A C 1
ATOM 2235 O O . HIS A 1 289 ? -14.126 0.088 -14.708 1.00 97.75 289 HIS A O 1
ATOM 2241 N N . TYR A 1 290 ? -11.876 0.035 -14.711 1.00 97.88 290 TYR A N 1
ATOM 2242 C CA . TYR A 1 290 ? -11.765 -1.425 -14.698 1.00 97.88 290 TYR A CA 1
ATOM 2243 C C . TYR A 1 290 ? -12.414 -2.079 -13.483 1.00 97.88 290 TYR A C 1
ATOM 2245 O O . TYR A 1 290 ? -13.126 -3.070 -13.628 1.00 97.88 290 TYR A O 1
ATOM 2253 N N . CYS A 1 291 ? -12.251 -1.509 -12.289 1.00 96.75 291 CYS A N 1
ATOM 2254 C CA . CYS A 1 291 ? -12.930 -2.000 -11.095 1.00 96.75 291 CYS A CA 1
ATOM 2255 C C . CYS A 1 291 ? -14.450 -2.011 -11.289 1.00 96.75 291 CYS A C 1
ATOM 2257 O O . CYS A 1 291 ? -15.103 -2.981 -10.912 1.00 96.75 291 CYS A O 1
ATOM 2259 N N . ARG A 1 292 ? -15.025 -0.971 -11.910 1.00 94.44 292 ARG A N 1
ATOM 2260 C CA . ARG A 1 292 ? -16.474 -0.883 -12.156 1.00 94.44 292 ARG A CA 1
ATOM 2261 C C . ARG A 1 292 ? -16.967 -1.940 -13.147 1.00 94.44 292 ARG A C 1
ATOM 2263 O O . ARG A 1 292 ? -18.070 -2.456 -12.947 1.00 94.44 292 ARG A O 1
ATOM 2270 N N . GLU A 1 293 ? -16.183 -2.255 -14.178 1.00 94.25 293 GLU A N 1
ATOM 2271 C CA . GLU A 1 293 ? -16.502 -3.311 -15.153 1.00 94.25 293 GLU A CA 1
ATOM 2272 C C . GLU A 1 293 ? -16.283 -4.723 -14.582 1.00 94.25 293 GLU A C 1
ATOM 2274 O O . GLU A 1 293 ? -17.081 -5.630 -14.826 1.00 94.25 293 GLU A O 1
ATOM 2279 N N . HIS A 1 294 ? -15.256 -4.891 -13.747 1.00 95.75 294 HIS A N 1
ATOM 2280 C CA . HIS A 1 294 ? -14.818 -6.156 -13.159 1.00 95.75 294 HIS A CA 1
ATOM 2281 C C . HIS A 1 294 ? -14.852 -6.096 -11.629 1.00 95.75 294 HIS A C 1
ATOM 2283 O O . HIS A 1 294 ? -13.824 -6.147 -10.956 1.00 95.75 294 HIS A O 1
ATOM 2289 N N . GLN A 1 295 ? -16.058 -6.010 -11.066 1.00 95.00 295 GLN A N 1
ATOM 2290 C CA . GLN A 1 295 ? -16.291 -5.731 -9.636 1.00 95.00 295 GLN A CA 1
ATOM 2291 C C . GLN A 1 295 ? -15.782 -6.804 -8.663 1.00 95.00 295 GLN A C 1
ATOM 2293 O O . GLN A 1 295 ? -15.814 -6.598 -7.448 1.00 95.00 295 GLN A O 1
ATOM 2298 N N . TRP A 1 296 ? -15.348 -7.947 -9.185 1.00 94.06 296 TRP A N 1
ATOM 2299 C CA . TRP A 1 296 ? -14.989 -9.128 -8.419 1.00 94.06 296 TRP A CA 1
ATOM 2300 C C . TRP A 1 296 ? -13.574 -9.571 -8.774 1.00 94.06 296 TRP A C 1
ATOM 2302 O O . TRP A 1 296 ? -13.172 -9.520 -9.937 1.00 94.06 296 TRP A O 1
ATOM 2312 N N . THR A 1 297 ? -12.830 -10.023 -7.775 1.00 95.94 297 THR A N 1
ATOM 2313 C CA . THR A 1 297 ? -11.564 -10.731 -7.961 1.00 95.94 297 THR A CA 1
ATOM 2314 C C . THR A 1 297 ? -11.821 -12.160 -8.456 1.00 95.94 297 THR A C 1
ATOM 2316 O O . THR A 1 297 ? -12.936 -12.682 -8.370 1.00 95.94 297 THR A O 1
ATOM 2319 N N . LYS A 1 298 ? -10.789 -12.835 -8.976 1.00 94.69 298 LYS A N 1
ATOM 2320 C CA . LYS A 1 298 ? -10.903 -14.188 -9.552 1.00 94.69 298 LYS A CA 1
ATOM 2321 C C . LYS A 1 298 ? -11.326 -15.256 -8.539 1.00 94.69 298 LYS A C 1
ATOM 2323 O O . LYS A 1 298 ? -11.816 -16.308 -8.937 1.00 94.69 298 LYS A O 1
ATOM 2328 N N . ASP A 1 299 ? -11.117 -15.002 -7.250 1.00 93.94 299 ASP A N 1
ATOM 2329 C CA . ASP A 1 299 ? -11.555 -15.854 -6.141 1.00 93.94 299 ASP A CA 1
ATOM 2330 C C . ASP A 1 299 ? -12.953 -15.478 -5.612 1.00 93.94 299 ASP A C 1
ATOM 2332 O O . ASP A 1 299 ? -13.436 -16.089 -4.663 1.00 93.94 299 ASP A O 1
ATOM 2336 N N . GLY A 1 300 ? -13.632 -14.522 -6.257 1.00 91.69 300 GLY A N 1
ATOM 2337 C CA . GLY A 1 300 ? -15.028 -14.179 -5.998 1.00 91.69 300 GLY A CA 1
ATOM 2338 C C . GLY A 1 300 ? -15.252 -13.135 -4.906 1.00 91.69 300 GLY A C 1
ATOM 2339 O O . GLY A 1 300 ? -16.402 -12.931 -4.523 1.00 91.69 300 GLY A O 1
ATOM 2340 N N . GLN A 1 301 ? -14.211 -12.457 -4.412 1.00 92.25 301 GLN A N 1
ATOM 2341 C CA . GLN A 1 301 ? -14.377 -11.345 -3.472 1.00 92.25 301 GLN A CA 1
ATOM 2342 C C . GLN A 1 301 ? -14.725 -10.047 -4.218 1.00 92.25 301 GLN A C 1
ATOM 2344 O O . GLN A 1 301 ? -14.230 -9.792 -5.316 1.00 92.25 301 GLN A O 1
ATOM 2349 N N . LYS A 1 302 ? -15.557 -9.181 -3.629 1.00 92.00 302 LYS A N 1
ATOM 2350 C CA . LYS A 1 302 ? -15.774 -7.829 -4.175 1.00 92.00 302 LYS A CA 1
ATOM 2351 C C . LYS A 1 302 ? -14.501 -7.001 -4.039 1.00 92.00 302 LYS A C 1
ATOM 2353 O O . LYS A 1 302 ? -13.880 -7.003 -2.973 1.00 92.00 302 LYS A O 1
ATOM 2358 N N . ARG A 1 303 ? -14.160 -6.230 -5.071 1.00 91.88 303 ARG A N 1
ATOM 2359 C CA . ARG A 1 303 ? -13.058 -5.259 -5.017 1.00 91.88 303 ARG A CA 1
ATOM 2360 C C . ARG A 1 303 ? -13.346 -4.159 -4.005 1.00 91.88 303 ARG A C 1
ATOM 2362 O O . ARG A 1 303 ? -14.369 -3.484 -4.121 1.00 91.88 303 ARG A O 1
ATOM 2369 N N . ARG A 1 304 ? -12.432 -3.943 -3.058 1.00 91.88 304 ARG A N 1
ATOM 2370 C CA . ARG A 1 304 ? -12.584 -2.924 -2.007 1.00 91.88 304 ARG A CA 1
ATOM 2371 C C . ARG A 1 304 ? -12.625 -1.512 -2.580 1.00 91.88 304 ARG A C 1
ATOM 2373 O O . ARG A 1 304 ? -13.462 -0.723 -2.152 1.00 91.88 304 ARG A O 1
ATOM 2380 N N . TRP A 1 305 ? -11.835 -1.243 -3.623 1.00 95.44 305 TRP A N 1
ATOM 2381 C CA . TRP A 1 305 ? -11.794 0.036 -4.343 1.00 95.44 305 TRP A CA 1
ATOM 2382 C C . TRP A 1 305 ? -13.155 0.718 -4.592 1.00 95.44 305 TRP A C 1
ATOM 2384 O O . TRP A 1 305 ? -13.269 1.943 -4.508 1.00 95.44 305 TRP A O 1
ATOM 2394 N N . LEU A 1 306 ? -14.193 -0.066 -4.909 1.00 91.56 306 LEU A N 1
ATOM 2395 C CA . LEU A 1 306 ? -15.516 0.450 -5.280 1.00 91.56 306 LEU A CA 1
ATOM 2396 C C . LEU A 1 306 ? -16.413 0.842 -4.106 1.00 91.56 306 LEU A C 1
ATOM 2398 O O . LEU A 1 306 ? -17.342 1.625 -4.311 1.00 91.56 306 LEU A O 1
ATOM 2402 N N . TYR A 1 307 ? -16.190 0.248 -2.936 1.00 82.31 307 TYR A N 1
ATOM 2403 C CA . TYR A 1 307 ? -17.132 0.296 -1.813 1.00 82.31 307 TYR A CA 1
ATOM 2404 C C . TYR A 1 307 ? -16.550 0.996 -0.589 1.00 82.31 307 TYR A C 1
ATOM 2406 O O . TYR A 1 307 ? -17.304 1.462 0.261 1.00 82.31 307 TYR A O 1
ATOM 2414 N N . GLU A 1 308 ? -15.227 1.094 -0.517 1.00 83.12 308 GLU A N 1
ATOM 2415 C CA . GLU A 1 308 ? -14.541 1.800 0.554 1.00 83.12 308 GLU A CA 1
ATOM 2416 C C . GLU A 1 308 ? -14.558 3.322 0.354 1.00 83.12 308 GLU A C 1
ATOM 2418 O O . GLU A 1 308 ? -14.871 3.855 -0.721 1.00 83.12 308 GLU A O 1
ATOM 2423 N N . ASN A 1 309 ? -14.214 4.035 1.421 1.00 79.69 309 ASN A N 1
ATOM 2424 C CA . ASN A 1 309 ? -14.197 5.492 1.462 1.00 79.69 309 ASN A CA 1
ATOM 2425 C C . ASN A 1 309 ? -12.972 6.107 0.747 1.00 79.69 309 ASN A C 1
ATOM 2427 O O . ASN A 1 309 ? -12.122 5.424 0.169 1.00 79.69 309 ASN A O 1
ATOM 2431 N N . GLU A 1 310 ? -12.904 7.438 0.751 1.00 81.56 310 GLU A N 1
ATOM 2432 C CA . GLU A 1 310 ? -11.813 8.179 0.112 1.00 81.56 310 GLU A CA 1
ATOM 2433 C C . GLU A 1 310 ? -10.466 7.994 0.823 1.00 81.56 310 GLU A C 1
ATOM 2435 O O . GLU A 1 310 ? -9.427 7.971 0.160 1.00 81.56 310 GLU A O 1
ATOM 2440 N N . SER A 1 311 ? -10.476 7.797 2.146 1.00 76.69 311 SER A N 1
ATOM 2441 C CA . SER A 1 311 ? -9.268 7.542 2.938 1.00 76.69 311 SER A CA 1
ATOM 2442 C C . SER A 1 311 ? -8.613 6.223 2.526 1.00 76.69 311 SER A C 1
ATOM 2444 O O . SER A 1 311 ? -7.405 6.188 2.295 1.00 76.69 311 SER A O 1
ATOM 2446 N N . TYR A 1 312 ? -9.402 5.164 2.308 1.00 87.44 312 TYR A N 1
ATOM 2447 C CA . TYR A 1 312 ? -8.905 3.902 1.752 1.00 87.44 312 TYR A CA 1
ATOM 2448 C C . TYR A 1 312 ? -8.228 4.100 0.393 1.00 87.44 312 TYR A C 1
ATOM 2450 O O . TYR A 1 312 ? -7.097 3.661 0.193 1.00 87.44 312 TYR A O 1
ATOM 2458 N N . ARG A 1 313 ? -8.895 4.784 -0.545 1.00 93.19 313 ARG A N 1
ATOM 2459 C CA . ARG A 1 313 ? -8.341 5.016 -1.888 1.00 93.19 313 ARG A CA 1
ATOM 2460 C C . ARG A 1 313 ? -7.056 5.833 -1.834 1.00 93.19 313 ARG A C 1
ATOM 2462 O O . ARG A 1 313 ? -6.069 5.453 -2.458 1.00 93.19 313 ARG A O 1
ATOM 2469 N N . SER A 1 314 ? -7.045 6.900 -1.040 1.00 84.31 314 SER A N 1
ATOM 2470 C CA . SER A 1 314 ? -5.865 7.743 -0.824 1.00 84.31 314 SER A CA 1
ATOM 2471 C C . SER A 1 314 ? -4.699 6.950 -0.231 1.00 84.31 314 SER A C 1
ATOM 2473 O O . SER A 1 314 ? -3.558 7.086 -0.685 1.00 84.31 314 SER A O 1
ATOM 2475 N N . TYR A 1 315 ? -4.984 6.073 0.737 1.00 88.19 315 TYR A N 1
ATOM 2476 C CA . TYR A 1 315 ? -4.002 5.156 1.309 1.00 88.19 315 TYR A CA 1
ATOM 2477 C C . TYR A 1 315 ? -3.441 4.200 0.252 1.00 88.19 315 TYR A C 1
ATOM 2479 O O . TYR A 1 315 ? -2.223 4.109 0.111 1.00 88.19 315 TYR A O 1
ATOM 2487 N N . ILE A 1 316 ? -4.300 3.527 -0.521 1.00 96.19 316 ILE A N 1
ATOM 2488 C CA . ILE A 1 316 ? -3.870 2.568 -1.547 1.00 96.19 316 ILE A CA 1
ATOM 2489 C C . ILE A 1 316 ? -3.036 3.250 -2.635 1.00 96.19 316 ILE A C 1
ATOM 2491 O O . ILE A 1 316 ? -2.000 2.710 -3.013 1.00 96.19 316 ILE A O 1
ATOM 2495 N N . ILE A 1 317 ? -3.430 4.441 -3.102 1.00 94.25 317 ILE A N 1
ATOM 2496 C CA . ILE A 1 317 ? -2.639 5.228 -4.063 1.00 94.25 317 ILE A CA 1
ATOM 2497 C C . ILE A 1 317 ? -1.259 5.531 -3.473 1.00 94.25 317 ILE A C 1
ATOM 2499 O O . ILE A 1 317 ? -0.242 5.217 -4.086 1.00 94.25 317 ILE A O 1
ATOM 2503 N N . THR A 1 318 ? -1.208 6.086 -2.260 1.00 87.38 318 THR A N 1
ATOM 2504 C CA . THR A 1 318 ? 0.057 6.436 -1.595 1.00 87.38 318 THR A CA 1
ATOM 2505 C C . THR A 1 318 ? 0.954 5.212 -1.418 1.00 87.38 318 THR A C 1
ATOM 2507 O O . THR A 1 318 ? 2.146 5.251 -1.727 1.00 87.38 318 THR A O 1
ATOM 2510 N N . TYR A 1 319 ? 0.379 4.100 -0.963 1.00 89.50 319 TYR A N 1
ATOM 2511 C CA . TYR A 1 319 ? 1.093 2.845 -0.777 1.00 89.50 319 TYR A CA 1
ATOM 2512 C C . TYR A 1 319 ? 1.618 2.285 -2.107 1.00 89.50 319 TYR A C 1
ATOM 2514 O O . TYR A 1 319 ? 2.780 1.884 -2.173 1.00 89.50 319 TYR A O 1
ATOM 2522 N N . ALA A 1 320 ? 0.814 2.311 -3.175 1.00 94.62 320 ALA A N 1
ATOM 2523 C CA . ALA A 1 320 ? 1.200 1.852 -4.510 1.00 94.62 320 ALA A CA 1
ATOM 2524 C C . ALA A 1 320 ? 2.366 2.658 -5.104 1.00 94.62 320 ALA A C 1
ATOM 2526 O O . ALA A 1 320 ? 3.258 2.074 -5.724 1.00 94.62 320 ALA A O 1
ATOM 2527 N N . LEU A 1 321 ? 2.373 3.979 -4.896 1.00 92.50 321 LEU A N 1
ATOM 2528 C CA . LEU A 1 321 ? 3.436 4.877 -5.359 1.00 92.50 321 LEU A CA 1
ATOM 2529 C C . LEU A 1 321 ? 4.732 4.681 -4.570 1.00 92.50 321 LEU A C 1
ATOM 2531 O O . LEU A 1 321 ? 5.802 4.578 -5.165 1.00 92.50 321 LEU A O 1
ATOM 2535 N N . ASN A 1 322 ? 4.637 4.582 -3.242 1.00 89.50 322 ASN A N 1
ATOM 2536 C CA . ASN A 1 322 ? 5.800 4.385 -2.373 1.00 89.50 322 ASN A CA 1
ATOM 2537 C C . ASN A 1 322 ? 6.412 2.986 -2.512 1.00 89.50 322 ASN A C 1
ATOM 2539 O O . ASN A 1 322 ? 7.612 2.816 -2.308 1.00 89.50 322 ASN A O 1
ATOM 2543 N N . SER A 1 323 ? 5.593 1.993 -2.861 1.00 86.62 323 SER A N 1
ATOM 2544 C CA . SER A 1 323 ? 6.021 0.602 -3.043 1.00 86.62 323 SER A CA 1
ATOM 2545 C C . SER A 1 323 ? 6.361 0.265 -4.497 1.00 86.62 323 SER A C 1
ATOM 2547 O O . SER A 1 323 ? 6.702 -0.882 -4.788 1.00 86.62 323 SER A O 1
ATOM 2549 N N . PHE A 1 324 ? 6.257 1.230 -5.420 1.00 93.44 324 PHE A N 1
ATOM 2550 C CA . PHE A 1 324 ? 6.624 1.013 -6.814 1.00 93.44 324 PHE A CA 1
ATOM 2551 C C . PHE A 1 324 ? 8.126 0.739 -6.923 1.00 93.44 324 PHE A C 1
ATOM 2553 O O . PHE A 1 324 ? 8.953 1.585 -6.587 1.00 93.44 324 PHE A O 1
ATOM 2560 N N . ASP A 1 325 ? 8.462 -0.449 -7.422 1.00 89.81 325 ASP A N 1
ATOM 2561 C CA . ASP A 1 325 ? 9.827 -0.880 -7.707 1.00 89.81 325 ASP A CA 1
ATOM 2562 C C . ASP A 1 325 ? 10.065 -0.820 -9.229 1.00 89.81 325 ASP A C 1
ATOM 2564 O O . ASP A 1 325 ? 9.611 -1.718 -9.955 1.00 89.81 325 ASP A O 1
ATOM 2568 N N . PRO A 1 326 ? 10.776 0.212 -9.729 1.00 89.38 326 PRO A N 1
ATOM 2569 C CA . PRO A 1 326 ? 11.024 0.376 -11.158 1.00 89.38 326 PRO A CA 1
ATOM 2570 C C . PRO A 1 326 ? 11.803 -0.794 -11.765 1.00 89.38 326 PRO A C 1
ATOM 2572 O O . PRO A 1 326 ? 11.576 -1.159 -12.917 1.00 89.38 326 PRO A O 1
ATOM 2575 N N . GLU A 1 327 ? 12.705 -1.419 -11.002 1.00 84.81 327 GLU A N 1
ATOM 2576 C CA . GLU A 1 327 ? 13.533 -2.510 -11.515 1.00 84.81 327 GLU A CA 1
ATOM 2577 C C . GLU A 1 327 ? 12.707 -3.792 -11.647 1.00 84.81 327 GLU A C 1
ATOM 2579 O O . GLU A 1 327 ? 12.766 -4.474 -12.672 1.00 84.81 327 GLU A O 1
ATOM 2584 N N . ARG A 1 328 ? 11.861 -4.097 -10.656 1.00 85.56 328 ARG A N 1
ATOM 2585 C CA . ARG A 1 328 ? 10.921 -5.224 -10.751 1.00 85.56 328 ARG A CA 1
ATOM 2586 C C . ARG A 1 328 ? 9.910 -5.023 -11.880 1.00 85.56 328 ARG A C 1
ATOM 2588 O O . ARG A 1 328 ? 9.582 -5.984 -12.580 1.00 85.56 328 ARG A O 1
ATOM 2595 N N . PHE A 1 329 ? 9.435 -3.794 -12.084 1.00 90.62 329 PHE A N 1
ATOM 2596 C CA . PHE A 1 329 ? 8.551 -3.467 -13.200 1.00 90.62 329 PHE A CA 1
ATOM 2597 C C . PHE A 1 329 ? 9.250 -3.662 -14.551 1.00 90.62 329 PHE A C 1
ATOM 2599 O O . PHE A 1 329 ? 8.731 -4.369 -15.416 1.00 90.62 329 PHE A O 1
ATOM 2606 N N . LYS A 1 330 ? 10.477 -3.158 -14.708 1.00 86.69 330 LYS A N 1
ATOM 2607 C CA . LYS A 1 330 ? 11.294 -3.385 -15.907 1.00 86.69 330 LYS A CA 1
ATOM 2608 C C . LYS A 1 330 ? 11.506 -4.878 -16.182 1.00 86.69 330 LYS A C 1
ATOM 2610 O O . LYS A 1 330 ? 11.329 -5.332 -17.312 1.00 86.69 330 LYS A O 1
ATOM 2615 N N . GLN A 1 331 ? 11.791 -5.676 -15.153 1.00 83.25 331 GLN A N 1
ATOM 2616 C CA . GLN A 1 331 ? 11.913 -7.134 -15.284 1.00 83.25 331 GLN A CA 1
ATOM 2617 C C . GLN A 1 331 ? 10.613 -7.799 -15.758 1.00 83.25 331 GLN A C 1
ATOM 2619 O O . GLN A 1 331 ? 10.665 -8.726 -16.571 1.00 83.25 331 GLN A O 1
ATOM 2624 N N . LEU A 1 332 ? 9.450 -7.330 -15.289 1.00 86.06 332 LEU A N 1
ATOM 2625 C CA . LEU A 1 332 ? 8.147 -7.793 -15.776 1.00 86.06 332 LEU A CA 1
ATOM 2626 C C . LEU A 1 332 ? 7.983 -7.492 -17.273 1.00 86.06 332 LEU A C 1
ATOM 2628 O O . LEU A 1 332 ? 7.606 -8.388 -18.030 1.00 86.06 332 LEU A O 1
ATOM 2632 N N . VAL A 1 333 ? 8.325 -6.276 -17.710 1.00 85.88 333 VAL A N 1
ATOM 2633 C CA . VAL A 1 333 ? 8.287 -5.865 -19.127 1.00 85.88 333 VAL A CA 1
ATOM 2634 C C . VAL A 1 333 ? 9.225 -6.712 -19.993 1.00 85.88 333 VAL A C 1
ATOM 2636 O O . VAL A 1 333 ? 8.909 -7.025 -21.142 1.00 85.88 333 VAL A O 1
ATOM 2639 N N . GLU A 1 334 ? 10.351 -7.167 -19.457 1.00 79.50 334 GLU A N 1
ATOM 2640 C CA . GLU A 1 334 ? 11.309 -7.997 -20.194 1.00 79.50 334 GLU A CA 1
ATOM 2641 C C . GLU A 1 334 ? 10.977 -9.506 -20.227 1.00 79.50 334 GLU A C 1
ATOM 2643 O O . GLU A 1 334 ? 11.561 -10.259 -21.025 1.00 79.50 334 GLU A O 1
ATOM 2648 N N . LYS A 1 335 ? 10.040 -9.973 -19.390 1.00 70.81 335 LYS A N 1
ATOM 2649 C CA . LYS A 1 335 ? 9.630 -11.386 -19.297 1.00 70.81 335 LYS A CA 1
ATOM 2650 C C . LYS A 1 335 ? 8.780 -11.791 -20.514 1.00 70.81 335 LYS A C 1
ATOM 2652 O O . LYS A 1 335 ? 7.938 -11.024 -20.961 1.00 70.81 335 LYS A O 1
ATOM 2657 N N . LYS A 1 336 ? 8.960 -13.009 -21.051 1.00 55.00 336 LYS A N 1
ATOM 2658 C CA . LYS A 1 336 ? 8.090 -13.636 -22.073 1.00 55.00 336 LYS A CA 1
ATOM 2659 C C . LYS A 1 336 ? 7.431 -14.922 -21.562 1.00 55.00 336 LYS A C 1
ATOM 2661 O O . LYS A 1 336 ? 7.891 -15.534 -20.602 1.00 55.00 336 LYS A O 1
ATOM 2666 N N . SER A 1 337 ? 6.348 -15.346 -22.230 1.00 52.00 337 SER A N 1
ATOM 2667 C CA . SER A 1 337 ? 5.521 -16.511 -21.855 1.00 52.00 337 SER A CA 1
ATOM 2668 C C . SER A 1 337 ? 6.248 -17.866 -21.912 1.00 52.00 337 SER A C 1
ATOM 2670 O O . SER A 1 337 ? 5.716 -18.858 -21.426 1.00 52.00 337 SER A O 1
ATOM 2672 N N . THR A 1 338 ? 7.446 -17.936 -22.506 1.00 49.38 338 THR A N 1
ATOM 2673 C CA . THR A 1 338 ? 8.265 -19.163 -22.613 1.00 49.38 338 THR A CA 1
ATOM 2674 C C . THR A 1 338 ? 9.771 -18.909 -22.418 1.00 49.38 338 THR A C 1
ATOM 2676 O O . THR A 1 338 ? 10.590 -19.566 -23.053 1.00 49.38 338 THR A O 1
ATOM 2679 N N . GLY A 1 339 ? 10.147 -17.934 -21.586 1.00 50.69 339 GLY A N 1
ATOM 2680 C CA . GLY A 1 339 ? 11.539 -17.501 -21.362 1.00 50.69 339 GLY A CA 1
ATOM 2681 C C . GLY A 1 339 ? 11.629 -15.978 -21.334 1.00 50.69 339 GLY A C 1
ATOM 2682 O O . GLY A 1 339 ? 10.639 -15.310 -21.606 1.00 50.69 339 GLY A O 1
ATOM 2683 N N . ASN A 1 340 ? 12.770 -15.376 -21.018 1.00 54.78 340 ASN A N 1
ATOM 2684 C CA . ASN A 1 340 ? 12.909 -13.917 -21.174 1.00 54.78 340 ASN A CA 1
ATOM 2685 C C . ASN A 1 340 ? 13.148 -13.554 -22.661 1.00 54.78 340 ASN A C 1
ATOM 2687 O O . ASN A 1 340 ? 13.513 -14.410 -23.475 1.00 54.78 340 ASN A O 1
ATOM 2691 N N . ARG A 1 341 ? 12.926 -12.292 -23.069 1.00 53.88 341 ARG A N 1
ATOM 2692 C CA . ARG A 1 341 ? 13.222 -11.839 -24.457 1.00 53.88 341 ARG A CA 1
ATOM 2693 C C . ARG A 1 341 ? 14.668 -12.161 -24.876 1.00 53.88 341 ARG A C 1
ATOM 2695 O O . ARG A 1 341 ? 14.933 -12.461 -26.042 1.00 53.88 341 ARG A O 1
ATOM 2702 N N . ARG A 1 342 ? 15.566 -12.205 -23.884 1.00 53.72 342 ARG A N 1
ATOM 2703 C CA . ARG A 1 342 ? 16.999 -12.506 -24.001 1.00 53.72 342 ARG A CA 1
ATOM 2704 C C . ARG A 1 342 ? 17.266 -13.942 -24.484 1.00 53.72 342 ARG A C 1
ATOM 2706 O O . ARG A 1 342 ? 18.126 -14.136 -25.336 1.00 53.72 342 ARG A O 1
ATOM 2713 N N . GLU A 1 343 ? 16.506 -14.930 -24.014 1.00 49.16 343 GLU A N 1
ATOM 2714 C CA . GLU A 1 343 ? 16.604 -16.342 -24.429 1.00 49.16 343 GLU A CA 1
ATOM 2715 C C . GLU A 1 343 ? 16.039 -16.597 -25.833 1.00 49.16 343 GLU A C 1
ATOM 2717 O O . GLU A 1 343 ? 16.469 -17.524 -26.521 1.00 49.16 343 GLU A O 1
ATOM 2722 N N . ASN A 1 344 ? 15.117 -15.744 -26.288 1.00 52.06 344 ASN A N 1
ATOM 2723 C CA . ASN A 1 344 ? 14.449 -15.871 -27.584 1.00 52.06 344 ASN A CA 1
ATOM 2724 C C . ASN A 1 344 ? 15.110 -15.045 -28.709 1.00 52.06 344 ASN A C 1
ATOM 2726 O O . ASN A 1 344 ? 14.558 -14.963 -29.804 1.00 52.06 344 ASN A O 1
ATOM 2730 N N . ASN A 1 345 ? 16.296 -14.459 -28.474 1.00 53.25 345 ASN A N 1
ATOM 2731 C CA . ASN A 1 345 ? 17.007 -13.572 -29.417 1.00 53.25 345 ASN A CA 1
ATOM 2732 C C . ASN A 1 345 ? 16.169 -12.369 -29.896 1.00 53.25 345 ASN A C 1
ATOM 2734 O O . ASN A 1 345 ? 16.304 -11.888 -31.029 1.00 53.25 345 ASN A O 1
ATOM 2738 N N . GLU A 1 346 ? 15.290 -11.873 -29.030 1.00 51.53 346 GLU A N 1
ATOM 2739 C CA . GLU A 1 346 ? 14.521 -10.662 -29.269 1.00 51.53 346 GLU A CA 1
ATOM 2740 C C . GLU A 1 346 ? 15.168 -9.519 -28.500 1.00 51.53 346 GLU A C 1
ATOM 2742 O O . GLU A 1 346 ? 14.988 -9.358 -27.296 1.00 51.53 346 GLU A O 1
ATOM 2747 N N . TYR A 1 347 ? 15.990 -8.762 -29.215 1.00 62.41 347 TYR A N 1
ATOM 2748 C CA . TYR A 1 347 ? 16.749 -7.645 -28.670 1.00 62.41 347 TYR A CA 1
ATOM 2749 C C . TYR A 1 347 ? 15.807 -6.502 -28.299 1.00 62.41 347 TYR A C 1
ATOM 2751 O O . TYR A 1 347 ? 14.961 -6.109 -29.105 1.00 62.41 347 TYR A O 1
ATOM 2759 N N . ALA A 1 348 ? 15.934 -6.004 -27.069 1.00 65.94 348 ALA A N 1
ATOM 2760 C CA . ALA A 1 348 ? 15.207 -4.826 -26.619 1.00 65.94 348 ALA A CA 1
ATOM 2761 C C . ALA A 1 348 ? 15.770 -3.570 -27.302 1.00 65.94 348 ALA A C 1
ATOM 2763 O O . ALA A 1 348 ? 16.925 -3.569 -27.732 1.00 65.94 348 ALA A O 1
ATOM 2764 N N . VAL A 1 349 ? 14.973 -2.498 -27.354 1.00 70.56 349 VAL A N 1
ATOM 2765 C CA . VAL A 1 349 ? 15.415 -1.170 -27.823 1.00 70.56 349 VAL A CA 1
ATOM 2766 C C . VAL A 1 349 ? 16.713 -0.764 -27.114 1.00 70.56 349 VAL A C 1
ATOM 2768 O O . VAL A 1 349 ? 17.689 -0.452 -27.780 1.00 70.56 349 VAL A O 1
ATOM 2771 N N . LEU A 1 350 ? 16.793 -0.990 -25.798 1.00 71.25 350 LEU A N 1
ATOM 2772 C CA . LEU A 1 350 ? 17.992 -0.756 -24.984 1.00 71.25 350 LEU A CA 1
ATOM 2773 C C . LEU A 1 350 ? 19.259 -1.465 -25.501 1.00 71.25 350 LEU A C 1
ATOM 2775 O O . LEU A 1 350 ? 20.343 -0.896 -25.461 1.00 71.25 350 LEU A O 1
ATOM 2779 N N . THR A 1 351 ? 19.151 -2.695 -26.021 1.00 83.00 351 THR A N 1
ATOM 2780 C CA . THR A 1 351 ? 20.313 -3.415 -26.574 1.00 83.00 351 THR A CA 1
ATOM 2781 C C . THR A 1 351 ? 20.795 -2.779 -27.878 1.00 83.00 351 THR A C 1
ATOM 2783 O O . THR A 1 351 ? 21.998 -2.740 -28.137 1.00 83.00 351 THR A O 1
ATOM 2786 N N . TYR A 1 352 ? 19.871 -2.290 -28.710 1.00 87.25 352 TYR A N 1
ATOM 2787 C CA . TYR A 1 352 ? 20.215 -1.551 -29.924 1.00 87.25 352 TYR A CA 1
ATOM 2788 C C . TYR A 1 352 ? 20.776 -0.163 -29.592 1.00 87.25 352 TYR A C 1
ATOM 2790 O O . TYR A 1 352 ? 21.780 0.226 -30.183 1.00 87.25 352 TYR A O 1
ATOM 2798 N N . ASP A 1 353 ? 20.212 0.529 -28.604 1.00 85.38 353 ASP A N 1
ATOM 2799 C CA . ASP A 1 353 ? 20.683 1.838 -28.143 1.00 85.38 353 ASP A CA 1
ATOM 2800 C C . ASP A 1 353 ? 22.091 1.762 -27.551 1.00 85.38 353 ASP A C 1
ATOM 2802 O O . ASP A 1 353 ? 22.937 2.601 -27.856 1.00 85.38 353 ASP A O 1
ATOM 2806 N N . ALA A 1 354 ? 22.390 0.723 -26.766 1.00 89.69 354 ALA A N 1
ATOM 2807 C CA . ALA A 1 354 ? 23.733 0.488 -26.242 1.00 89.69 354 ALA A CA 1
ATOM 2808 C C . ALA A 1 354 ? 24.757 0.262 -27.369 1.00 89.69 354 ALA A C 1
ATOM 2810 O O . ALA A 1 354 ? 25.879 0.764 -27.296 1.00 89.69 354 ALA A O 1
ATOM 2811 N N . ILE A 1 355 ? 24.370 -0.440 -28.443 1.00 95.19 355 ILE A N 1
ATOM 2812 C CA . ILE A 1 355 ? 25.211 -0.597 -29.640 1.00 95.19 355 ILE A CA 1
ATOM 2813 C C . ILE A 1 355 ? 25.423 0.740 -30.348 1.00 95.19 355 ILE A C 1
ATOM 2815 O O . ILE A 1 355 ? 26.548 1.038 -30.740 1.00 95.19 355 ILE A O 1
ATOM 2819 N N . TRP A 1 356 ? 24.369 1.535 -30.522 1.00 94.56 356 TRP A N 1
ATOM 2820 C CA . TRP A 1 356 ? 24.461 2.841 -31.171 1.00 94.56 356 TRP A CA 1
ATOM 2821 C C . TRP A 1 356 ? 25.322 3.818 -30.386 1.00 94.56 356 TRP A C 1
ATOM 2823 O O . TRP A 1 356 ? 26.181 4.481 -30.962 1.00 94.56 356 TRP A O 1
ATOM 2833 N N . THR A 1 357 ? 25.138 3.851 -29.070 1.00 92.56 357 THR A N 1
ATOM 2834 C CA . THR A 1 357 ? 25.946 4.652 -28.150 1.00 92.56 357 THR A CA 1
ATOM 2835 C C . THR A 1 357 ? 27.408 4.239 -28.256 1.00 92.56 357 THR A C 1
ATOM 2837 O O . THR A 1 357 ? 28.258 5.079 -28.521 1.00 92.56 357 THR A O 1
ATOM 2840 N N . ALA A 1 358 ? 27.694 2.936 -28.187 1.00 96.50 358 ALA A N 1
ATOM 2841 C CA . ALA A 1 358 ? 29.046 2.413 -28.340 1.00 96.50 358 ALA A CA 1
ATOM 2842 C C . ALA A 1 358 ? 29.674 2.749 -29.699 1.00 96.50 358 ALA A C 1
ATOM 2844 O O . ALA A 1 358 ? 30.853 3.088 -29.766 1.00 96.50 358 ALA A O 1
ATOM 2845 N N . LEU A 1 359 ? 28.905 2.645 -30.786 1.00 95.19 359 LEU A N 1
ATOM 2846 C CA . LEU A 1 359 ? 29.380 2.960 -32.129 1.00 95.19 359 LEU A CA 1
ATOM 2847 C C . LEU A 1 359 ? 29.724 4.451 -32.253 1.00 95.19 359 LEU A C 1
ATOM 2849 O O . LEU A 1 359 ? 30.798 4.776 -32.748 1.00 95.19 359 LEU A O 1
ATOM 2853 N N . ASN A 1 360 ? 28.858 5.337 -31.756 1.00 92.62 360 ASN A N 1
ATOM 2854 C CA . ASN A 1 360 ? 29.073 6.785 -31.782 1.00 92.62 360 ASN A CA 1
ATOM 2855 C C . ASN A 1 360 ? 30.229 7.222 -30.871 1.00 92.62 360 ASN A C 1
ATOM 2857 O O . ASN A 1 360 ? 31.021 8.068 -31.266 1.00 92.62 360 ASN A O 1
ATOM 2861 N N . ASP A 1 361 ? 30.374 6.607 -29.696 1.00 94.19 361 ASP A N 1
ATOM 2862 C CA . ASP A 1 361 ? 31.464 6.875 -28.750 1.00 94.19 361 ASP A CA 1
ATOM 2863 C C . ASP A 1 361 ? 32.848 6.501 -29.297 1.00 94.19 361 ASP A C 1
ATOM 2865 O O . ASP A 1 361 ? 33.864 7.081 -28.903 1.00 94.19 361 ASP A O 1
ATOM 2869 N N . LEU A 1 362 ? 32.904 5.472 -30.147 1.00 93.44 362 LEU A N 1
ATOM 2870 C CA . LEU A 1 362 ? 34.145 4.979 -30.744 1.00 93.44 362 LEU A CA 1
ATOM 2871 C C . LEU A 1 362 ? 34.503 5.697 -32.048 1.00 93.44 362 LEU A C 1
ATOM 2873 O O . LEU A 1 362 ? 35.652 5.619 -32.487 1.00 93.44 362 LEU A O 1
ATOM 2877 N N . LEU A 1 363 ? 33.541 6.372 -32.671 1.00 91.50 363 LEU A N 1
ATOM 2878 C CA . LEU A 1 363 ? 33.756 7.133 -33.891 1.00 91.50 363 LEU A CA 1
ATOM 2879 C C . LEU A 1 363 ? 34.174 8.577 -33.576 1.00 91.50 363 LEU A C 1
ATOM 2881 O O . LEU A 1 363 ? 33.811 9.138 -32.543 1.00 91.50 363 LEU A O 1
ATOM 2885 N N . PRO A 1 364 ? 34.956 9.220 -34.457 1.00 84.25 364 PRO A N 1
ATOM 2886 C CA . PRO A 1 364 ? 35.260 10.638 -34.315 1.00 84.25 364 PRO A CA 1
ATOM 2887 C C . PRO A 1 364 ? 33.983 11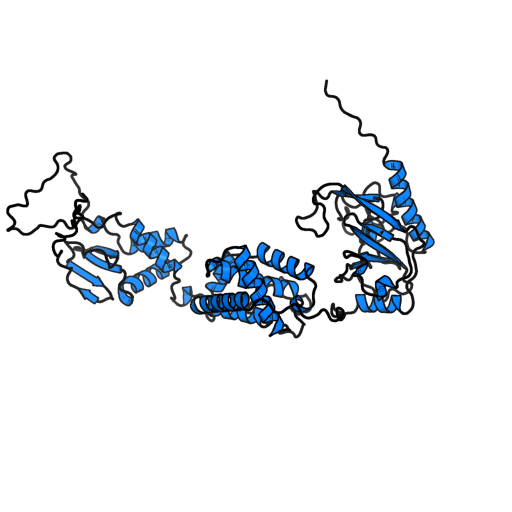.492 -34.428 1.00 84.25 364 PRO A C 1
ATOM 2889 O O . PRO A 1 364 ? 33.071 11.160 -35.172 1.00 84.25 364 PRO A O 1
ATOM 2892 N N . ASN A 1 365 ? 33.943 12.652 -33.762 1.00 77.50 365 ASN A N 1
ATOM 2893 C CA . ASN A 1 365 ? 32.775 13.558 -33.779 1.00 77.50 365 ASN A CA 1
ATOM 2894 C C . ASN A 1 365 ? 32.338 14.025 -35.182 1.00 77.50 365 ASN A C 1
ATOM 2896 O O . ASN A 1 365 ? 31.235 14.537 -35.334 1.00 77.50 365 ASN A O 1
ATOM 2900 N N . ASN A 1 366 ? 33.209 13.902 -36.184 1.00 73.06 366 ASN A N 1
ATOM 2901 C CA . ASN A 1 366 ? 32.888 14.139 -37.584 1.00 73.06 366 ASN A CA 1
ATOM 2902 C C . ASN A 1 366 ? 33.412 12.961 -38.409 1.00 73.06 366 ASN A C 1
ATOM 2904 O O . ASN A 1 366 ? 34.512 12.478 -38.103 1.00 73.06 366 ASN A O 1
ATOM 2908 N N . PRO A 1 367 ? 32.702 12.546 -39.476 1.00 66.25 367 PRO A N 1
ATOM 2909 C CA . PRO A 1 367 ? 33.254 11.594 -40.423 1.00 66.25 367 PRO A CA 1
ATOM 2910 C C . PRO A 1 367 ? 34.599 12.122 -40.937 1.00 66.25 367 PRO A C 1
ATOM 2912 O O . PRO A 1 367 ? 34.732 13.335 -41.154 1.00 66.25 367 PRO A O 1
ATOM 2915 N N . PRO A 1 368 ? 35.613 11.256 -41.113 1.00 62.97 368 PRO A N 1
ATOM 2916 C CA . PRO A 1 368 ? 36.882 11.665 -41.691 1.00 62.97 368 PRO A CA 1
ATOM 2917 C C . PRO A 1 368 ? 36.607 12.412 -42.993 1.00 62.97 368 PRO A C 1
ATOM 2919 O O . PRO A 1 368 ? 35.969 11.861 -43.890 1.00 62.97 368 PRO A O 1
ATOM 2922 N N . LEU A 1 369 ? 37.037 13.675 -43.078 1.00 54.44 369 LEU A N 1
ATOM 2923 C CA . LEU A 1 369 ? 36.853 14.486 -44.277 1.00 54.44 369 LEU A CA 1
ATOM 2924 C C . LEU A 1 369 ? 37.486 13.742 -45.453 1.00 54.44 369 LEU A C 1
ATOM 2926 O O . LEU A 1 369 ? 38.709 13.659 -45.572 1.00 54.44 369 LEU A O 1
ATOM 2930 N N . LEU A 1 370 ? 36.637 13.200 -46.322 1.00 50.22 370 LEU A N 1
ATOM 2931 C CA . LEU A 1 370 ? 37.019 12.602 -47.591 1.00 50.22 370 LEU A CA 1
ATOM 2932 C C . LEU A 1 370 ? 37.379 13.715 -48.581 1.00 50.22 370 LEU A C 1
ATOM 2934 O O . LEU A 1 370 ? 36.799 13.800 -49.658 1.00 50.22 370 LEU A O 1
ATOM 2938 N N . SER A 1 371 ? 38.332 14.595 -48.258 1.00 43.03 371 SER A N 1
ATOM 2939 C CA . SER A 1 371 ? 38.910 15.481 -49.273 1.00 43.03 371 SER A CA 1
ATOM 2940 C C . SER A 1 371 ? 39.915 14.683 -50.112 1.00 43.03 371 SER A C 1
ATOM 2942 O O . SER A 1 371 ? 41.112 14.963 -50.142 1.00 43.03 371 SER A O 1
ATOM 2944 N N . ASN A 1 372 ? 39.437 13.633 -50.770 1.00 43.19 372 ASN A N 1
ATOM 2945 C CA . ASN A 1 372 ? 40.171 12.982 -51.837 1.00 43.19 372 ASN A CA 1
ATOM 2946 C C . ASN A 1 372 ? 39.817 13.687 -53.142 1.00 43.19 372 ASN A C 1
ATOM 2948 O O . ASN A 1 372 ? 39.148 13.123 -54.002 1.00 43.19 372 ASN A O 1
ATOM 2952 N N . ASP A 1 373 ? 40.342 14.894 -53.333 1.00 44.25 373 ASP A N 1
ATOM 2953 C CA . ASP A 1 373 ? 40.690 15.294 -54.690 1.00 44.25 373 ASP A CA 1
ATOM 2954 C C . ASP A 1 373 ? 41.967 14.531 -55.079 1.00 44.25 373 ASP A C 1
ATOM 2956 O O . ASP A 1 373 ? 43.084 15.034 -55.047 1.00 44.25 373 ASP A O 1
ATOM 2960 N N . MET A 1 374 ? 41.791 13.231 -55.315 1.00 42.38 374 MET A N 1
ATOM 2961 C CA . MET A 1 374 ? 42.821 12.308 -55.789 1.00 42.38 374 MET A CA 1
ATOM 2962 C C . MET A 1 374 ? 42.688 12.119 -57.307 1.00 42.38 374 MET A C 1
ATOM 2964 O O . MET A 1 374 ? 43.089 11.077 -57.827 1.00 42.38 374 MET A O 1
ATOM 2968 N N . ASP A 1 375 ? 42.119 13.093 -58.035 1.00 44.06 375 ASP A N 1
ATOM 2969 C CA . ASP A 1 375 ? 42.227 13.119 -59.491 1.00 44.06 375 ASP A CA 1
ATOM 2970 C C . ASP A 1 375 ? 43.680 13.478 -59.850 1.00 44.06 375 ASP A C 1
ATOM 2972 O O . ASP A 1 375 ? 44.093 14.626 -59.670 1.00 44.06 375 ASP A O 1
ATOM 2976 N N . PRO A 1 376 ? 44.483 12.551 -60.414 1.00 44.97 376 PRO A N 1
ATOM 2977 C CA . PRO A 1 376 ? 45.849 12.857 -60.837 1.00 44.97 376 PRO A CA 1
ATOM 2978 C C . PRO A 1 376 ? 45.918 13.920 -61.954 1.00 44.97 376 PRO A C 1
ATOM 2980 O O . PRO A 1 376 ? 47.011 14.243 -62.422 1.00 44.97 376 PRO A O 1
ATOM 2983 N N . ARG A 1 377 ? 44.773 14.424 -62.436 1.00 40.53 377 ARG A N 1
ATOM 2984 C CA . ARG A 1 377 ? 44.646 15.468 -63.458 1.00 40.53 377 ARG A CA 1
ATOM 2985 C C . ARG A 1 377 ? 44.261 16.837 -62.898 1.00 40.53 377 ARG A C 1
ATOM 2987 O O . ARG A 1 377 ? 44.286 17.790 -63.680 1.00 40.53 377 ARG A O 1
ATOM 2994 N N . ASN A 1 378 ? 43.933 16.970 -61.611 1.00 48.75 378 ASN A N 1
ATOM 2995 C CA . ASN A 1 378 ? 43.662 18.284 -61.044 1.00 48.75 378 ASN A CA 1
ATOM 2996 C C . ASN A 1 378 ? 44.982 19.012 -60.735 1.00 48.75 378 ASN A C 1
ATOM 2998 O O . ASN A 1 378 ? 45.747 18.645 -59.849 1.00 48.75 378 ASN A O 1
ATOM 3002 N N . SER A 1 379 ? 45.283 20.053 -61.514 1.00 47.50 379 SER A N 1
ATOM 3003 C CA . SER A 1 379 ? 46.507 20.851 -61.369 1.00 47.50 379 SER A CA 1
ATOM 3004 C C . SER A 1 379 ? 46.442 21.890 -60.244 1.00 47.50 379 SER A C 1
ATOM 3006 O O . SER A 1 379 ? 47.400 22.641 -60.081 1.00 47.50 379 SER A O 1
ATOM 3008 N N . GLN A 1 380 ? 45.315 21.993 -59.530 1.00 46.56 380 GLN A N 1
ATOM 3009 C CA . GLN A 1 380 ? 45.134 22.906 -58.394 1.00 46.56 380 GLN A CA 1
ATOM 3010 C C . GLN A 1 380 ? 45.223 22.217 -57.029 1.00 46.56 380 GLN A C 1
ATOM 3012 O O . GLN A 1 380 ? 45.154 22.902 -56.013 1.00 46.56 380 GLN A O 1
ATOM 3017 N N . THR A 1 381 ? 45.452 20.903 -56.980 1.00 47.53 381 THR A N 1
ATOM 3018 C CA . THR A 1 381 ? 45.687 20.168 -55.732 1.00 47.53 381 THR A CA 1
ATOM 3019 C C . THR A 1 381 ? 47.135 20.368 -55.261 1.00 47.53 381 THR A C 1
ATOM 3021 O O . THR A 1 381 ? 47.917 19.429 -55.118 1.00 47.53 381 THR A O 1
ATOM 3024 N N . GLU A 1 382 ? 47.535 21.622 -55.038 1.00 39.88 382 GLU A N 1
ATOM 3025 C CA . GLU A 1 382 ? 48.609 21.891 -54.089 1.00 39.88 382 GLU A CA 1
ATOM 3026 C C . GLU A 1 382 ? 48.005 21.668 -52.708 1.00 39.88 382 GLU A C 1
ATOM 3028 O O . GLU A 1 382 ? 47.084 22.365 -52.291 1.00 39.88 382 GLU A O 1
ATOM 3033 N N . SER A 1 383 ? 48.481 20.633 -52.021 1.00 40.28 383 SER A N 1
ATOM 3034 C CA . SER A 1 383 ? 48.141 20.403 -50.629 1.00 40.28 383 SER A CA 1
ATOM 3035 C C . SER A 1 383 ? 48.537 21.651 -49.838 1.00 40.28 383 SER A C 1
ATOM 3037 O O . SER A 1 383 ? 49.718 21.829 -49.526 1.00 40.28 383 SER A O 1
ATOM 3039 N N . GLU A 1 384 ? 47.578 22.511 -49.498 1.00 39.16 384 GLU A N 1
ATOM 3040 C CA . GLU A 1 384 ? 47.740 23.478 -48.416 1.00 39.16 384 GLU A CA 1
ATOM 3041 C C . GLU A 1 384 ? 47.798 22.691 -47.102 1.00 39.16 384 GLU A C 1
ATOM 3043 O O . GLU A 1 384 ? 46.880 22.650 -46.287 1.00 39.16 384 GLU A O 1
ATOM 3048 N N . ILE A 1 385 ? 48.929 22.017 -46.899 1.00 41.25 385 ILE A N 1
ATOM 3049 C CA . ILE A 1 385 ? 49.394 21.644 -45.579 1.00 41.25 385 ILE A CA 1
ATOM 3050 C C . ILE A 1 385 ? 49.741 22.981 -44.942 1.00 41.25 385 ILE A C 1
ATOM 3052 O O . ILE A 1 385 ? 50.794 23.553 -45.221 1.00 41.25 385 ILE A O 1
ATOM 3056 N N . SER A 1 386 ? 48.818 23.502 -44.136 1.00 37.72 386 SER A N 1
ATOM 3057 C CA . SER A 1 386 ? 49.078 24.616 -43.233 1.00 37.72 386 SER A CA 1
ATOM 3058 C C . SER A 1 386 ? 50.433 24.369 -42.559 1.00 37.72 386 SER A C 1
ATOM 3060 O O . SER A 1 386 ? 50.617 23.414 -41.802 1.00 37.72 386 SER A O 1
ATOM 3062 N N . GLU A 1 387 ? 51.412 25.210 -42.893 1.00 41.97 387 GLU A N 1
ATOM 3063 C CA . GLU A 1 387 ? 52.760 25.151 -42.344 1.00 41.97 387 GLU A CA 1
ATOM 3064 C C . GLU A 1 387 ? 52.673 25.226 -40.814 1.00 41.97 387 GLU A C 1
ATOM 3066 O O . GLU A 1 387 ? 52.304 26.260 -40.256 1.00 41.97 387 GLU A O 1
ATOM 3071 N N . GLY A 1 388 ? 52.982 24.132 -40.108 1.00 42.97 388 GLY A N 1
ATOM 3072 C CA . GLY A 1 388 ? 53.035 24.200 -38.645 1.00 42.97 388 GLY A CA 1
ATOM 3073 C C . GLY A 1 388 ? 52.957 22.914 -37.833 1.00 42.97 388 GLY A C 1
ATOM 3074 O O . GLY A 1 388 ? 53.090 23.000 -36.616 1.00 42.97 388 GLY A O 1
ATOM 3075 N N . ARG A 1 389 ? 52.771 21.737 -38.434 1.00 35.88 389 ARG A N 1
ATOM 3076 C CA . ARG A 1 389 ? 53.003 20.428 -37.796 1.00 35.88 389 ARG A CA 1
ATOM 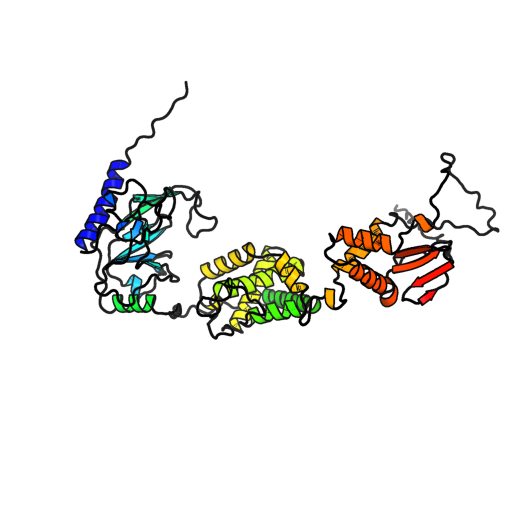3077 C C . ARG A 1 389 ? 53.041 19.388 -38.905 1.00 35.88 389 ARG A C 1
ATOM 3079 O O . ARG A 1 389 ? 52.057 19.238 -39.609 1.00 35.88 389 ARG A O 1
ATOM 3086 N N . ILE A 1 390 ? 54.156 18.684 -39.059 1.00 44.34 390 ILE A N 1
ATOM 3087 C CA . ILE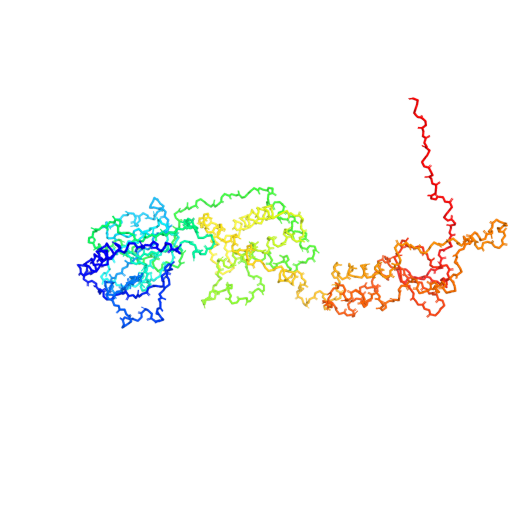 A 1 390 ? 54.156 17.373 -39.710 1.00 44.34 390 ILE A CA 1
ATOM 3088 C C . ILE A 1 390 ? 53.851 16.404 -38.564 1.00 44.34 390 ILE A C 1
ATOM 3090 O O . ILE A 1 390 ? 54.725 16.229 -37.710 1.00 44.34 390 ILE A O 1
ATOM 3094 N N . PRO A 1 391 ? 52.631 15.853 -38.431 1.00 45.50 391 PRO A N 1
ATOM 3095 C CA . PRO A 1 391 ? 52.440 14.685 -37.600 1.00 45.50 391 PRO A CA 1
ATOM 3096 C C . PRO A 1 391 ? 53.010 13.524 -38.411 1.00 45.50 391 PRO A C 1
ATOM 3098 O O . PRO A 1 391 ? 52.380 13.037 -39.349 1.00 45.50 391 PRO A O 1
ATOM 3101 N N . ASP A 1 392 ? 54.231 13.114 -38.084 1.00 46.22 392 ASP A N 1
ATOM 3102 C CA . ASP A 1 392 ? 54.581 11.716 -38.283 1.00 46.22 392 ASP A CA 1
ATOM 3103 C C . ASP A 1 392 ? 53.475 10.905 -37.583 1.00 46.22 392 ASP A C 1
ATOM 3105 O O . ASP A 1 392 ? 53.236 11.099 -36.392 1.00 46.22 392 ASP A O 1
ATOM 3109 N N . GLU A 1 393 ? 52.770 10.074 -38.358 1.00 51.03 393 GLU A N 1
ATOM 3110 C CA . GLU A 1 393 ? 51.680 9.176 -37.937 1.00 51.03 393 GLU A CA 1
ATOM 3111 C C . GLU A 1 393 ? 50.290 9.830 -37.782 1.00 51.03 393 GLU A C 1
ATOM 3113 O O . GLU A 1 393 ? 49.688 9.837 -36.710 1.00 51.03 393 GLU A O 1
ATOM 3118 N N . LEU A 1 394 ? 49.698 10.304 -38.889 1.00 55.47 394 LEU A N 1
ATOM 3119 C CA . LEU A 1 394 ? 48.234 10.217 -38.994 1.00 55.47 394 LEU A CA 1
ATOM 3120 C C . LEU A 1 394 ? 47.854 8.729 -38.871 1.00 55.47 394 LEU A C 1
ATOM 3122 O O . LEU A 1 394 ? 48.406 7.926 -39.634 1.00 55.47 394 LEU A O 1
ATOM 3126 N N . PRO A 1 395 ? 46.960 8.353 -37.935 1.00 61.28 395 PRO A N 1
ATOM 3127 C CA . PRO A 1 395 ? 46.559 6.967 -37.754 1.00 61.28 395 PRO A CA 1
ATOM 3128 C C . PRO A 1 395 ? 46.041 6.420 -39.078 1.00 61.28 395 PRO A C 1
ATOM 3130 O O . PRO A 1 395 ? 45.346 7.117 -39.833 1.00 61.28 395 PRO A O 1
ATOM 3133 N N . ALA A 1 396 ? 46.427 5.186 -39.389 1.00 73.25 396 ALA A N 1
ATOM 3134 C CA . ALA A 1 396 ? 46.002 4.553 -40.624 1.00 73.25 396 ALA A CA 1
ATOM 3135 C C . ALA A 1 396 ? 44.468 4.583 -40.675 1.00 73.25 396 ALA A C 1
ATOM 3137 O O . ALA A 1 396 ? 43.822 4.380 -39.661 1.00 73.25 396 ALA A O 1
ATOM 3138 N N . ILE A 1 397 ? 43.860 4.835 -41.839 1.00 72.69 397 ILE A N 1
ATOM 3139 C CA . ILE A 1 397 ? 42.405 5.089 -41.951 1.00 72.69 397 ILE A CA 1
ATOM 3140 C C . ILE A 1 397 ? 41.537 4.036 -41.233 1.00 72.69 397 ILE A C 1
ATOM 3142 O O . ILE A 1 397 ? 40.483 4.367 -40.711 1.00 72.69 397 ILE A O 1
ATOM 3146 N N . HIS A 1 398 ? 41.982 2.779 -41.159 1.00 73.50 398 HIS A N 1
ATOM 3147 C CA . HIS A 1 398 ? 41.272 1.715 -40.444 1.00 73.50 398 HIS A CA 1
ATOM 3148 C C . HIS A 1 398 ? 41.283 1.848 -38.910 1.00 73.50 398 HIS A C 1
ATOM 3150 O O . HIS A 1 398 ? 40.441 1.243 -38.268 1.00 73.50 398 HIS A O 1
ATOM 3156 N N . GLU A 1 399 ? 42.206 2.614 -38.329 1.00 82.62 399 GLU A N 1
ATOM 3157 C CA . GLU A 1 399 ? 42.290 2.926 -36.893 1.00 82.62 399 GLU A CA 1
ATOM 3158 C C . GLU A 1 399 ? 41.307 4.036 -36.482 1.00 82.62 399 GLU A C 1
ATOM 3160 O O . GLU A 1 399 ? 41.122 4.287 -35.297 1.00 82.62 399 GLU A O 1
ATOM 3165 N N . GLN A 1 400 ? 40.672 4.708 -37.451 1.00 85.94 400 GLN A N 1
ATOM 3166 C CA . GLN A 1 400 ? 39.660 5.746 -37.205 1.00 85.94 400 GLN A CA 1
ATOM 3167 C C . GLN A 1 400 ? 38.241 5.180 -37.074 1.00 85.94 400 GLN A C 1
ATOM 3169 O O . GLN A 1 400 ? 37.307 5.924 -36.790 1.00 85.94 400 GLN A O 1
ATOM 3174 N N . TYR A 1 401 ? 38.076 3.880 -37.311 1.00 92.12 401 TYR A N 1
ATOM 3175 C CA . TYR A 1 401 ? 36.793 3.199 -37.258 1.00 92.12 401 TYR A CA 1
ATOM 3176 C C . TYR A 1 401 ? 36.904 1.965 -36.366 1.00 92.12 401 TYR A C 1
ATOM 3178 O O . TYR A 1 401 ? 37.893 1.234 -36.466 1.00 92.12 401 TYR A O 1
ATOM 3186 N N . PRO A 1 402 ? 35.887 1.672 -35.546 1.00 95.75 402 PRO A N 1
ATOM 3187 C CA . PRO A 1 402 ? 35.949 0.540 -34.646 1.00 95.75 402 PRO A CA 1
ATOM 3188 C C . PRO A 1 402 ? 35.792 -0.794 -35.380 1.00 95.75 402 PRO A C 1
ATOM 3190 O O . PRO A 1 402 ? 35.066 -0.938 -36.374 1.00 95.75 402 PRO A O 1
ATOM 3193 N N . GLY A 1 403 ? 36.436 -1.818 -34.833 1.00 96.19 403 GLY A N 1
ATOM 3194 C CA . GLY A 1 403 ? 36.146 -3.210 -35.140 1.00 96.19 403 GLY A CA 1
ATOM 3195 C C . GLY A 1 403 ? 34.870 -3.694 -34.442 1.00 96.19 403 GLY A C 1
ATOM 3196 O O . GLY A 1 403 ? 34.452 -3.166 -33.415 1.00 96.19 403 GLY A O 1
ATOM 3197 N N . LYS A 1 404 ? 34.272 -4.782 -34.949 1.00 96.62 404 LYS A N 1
ATOM 3198 C CA . LYS A 1 404 ? 33.039 -5.369 -34.380 1.00 96.62 404 LYS A CA 1
ATOM 3199 C C . LYS A 1 404 ? 33.146 -5.620 -32.871 1.00 96.62 404 LYS A C 1
ATOM 3201 O O . LYS A 1 404 ? 32.215 -5.321 -32.133 1.00 96.62 404 LYS A O 1
ATOM 3206 N N . GLN A 1 405 ? 34.261 -6.209 -32.430 1.00 97.38 405 GLN A N 1
ATOM 3207 C CA . GLN A 1 405 ? 34.435 -6.583 -31.027 1.00 97.38 405 GLN A CA 1
ATOM 3208 C C . GLN A 1 405 ? 34.561 -5.359 -30.118 1.00 97.38 405 GLN A C 1
ATOM 3210 O O . GLN A 1 405 ? 34.069 -5.399 -29.002 1.00 97.38 405 GLN A O 1
ATOM 3215 N N . GLU A 1 406 ? 35.157 -4.270 -30.604 1.00 97.00 406 GLU A N 1
ATOM 3216 C CA . GLU A 1 406 ? 35.284 -3.027 -29.839 1.00 97.00 406 GLU A CA 1
ATOM 3217 C C . GLU A 1 406 ? 33.908 -2.412 -29.580 1.00 97.00 406 GLU A C 1
ATOM 3219 O O . GLU A 1 406 ? 33.613 -2.044 -28.446 1.00 97.00 406 GLU A O 1
ATOM 3224 N N . VAL A 1 407 ? 33.028 -2.404 -30.591 1.00 97.38 407 VAL A N 1
ATOM 3225 C CA . VAL A 1 407 ? 31.644 -1.929 -30.426 1.00 97.38 407 VAL A CA 1
ATOM 3226 C C . VAL A 1 407 ? 30.874 -2.799 -29.433 1.00 97.38 407 VAL A C 1
ATOM 3228 O O . VAL A 1 407 ? 30.190 -2.275 -28.562 1.00 97.38 407 VAL A O 1
ATOM 3231 N N . ILE A 1 408 ? 30.990 -4.128 -29.527 1.00 97.06 408 ILE A N 1
ATOM 3232 C CA . ILE A 1 408 ? 30.306 -5.048 -28.601 1.00 97.06 408 ILE A CA 1
ATOM 3233 C C . ILE A 1 408 ? 30.796 -4.869 -27.168 1.00 97.06 408 ILE A C 1
ATOM 3235 O O . ILE A 1 408 ? 29.990 -4.883 -26.241 1.00 97.06 408 ILE A O 1
ATOM 3239 N N . ASP A 1 409 ? 32.104 -4.733 -26.982 1.00 96.38 409 ASP A N 1
ATOM 3240 C CA . ASP A 1 409 ? 32.706 -4.601 -25.661 1.00 96.38 409 ASP A CA 1
ATOM 3241 C C . ASP A 1 409 ? 32.291 -3.282 -25.018 1.00 96.38 409 ASP A C 1
ATOM 3243 O O . ASP A 1 409 ? 31.872 -3.279 -23.862 1.00 96.38 409 ASP A O 1
ATOM 3247 N N . ARG A 1 410 ? 32.289 -2.194 -25.793 1.00 96.94 410 ARG A N 1
ATOM 3248 C CA . ARG A 1 410 ? 31.815 -0.895 -25.325 1.00 96.94 410 ARG A CA 1
ATOM 3249 C C . ARG A 1 410 ? 30.305 -0.885 -25.060 1.00 96.94 410 ARG A C 1
ATOM 3251 O O . ARG A 1 410 ? 29.878 -0.333 -24.055 1.00 96.94 410 ARG A O 1
ATOM 3258 N N . ALA A 1 411 ? 29.493 -1.540 -25.891 1.00 94.44 411 ALA A N 1
ATOM 3259 C CA . ALA A 1 411 ? 28.051 -1.668 -25.654 1.00 94.44 411 ALA A CA 1
ATOM 3260 C C . ALA A 1 411 ? 27.756 -2.467 -24.376 1.00 94.44 411 ALA A C 1
ATOM 3262 O O . ALA A 1 411 ? 26.889 -2.097 -23.591 1.00 94.44 411 ALA A O 1
ATOM 3263 N N . TYR A 1 412 ? 28.526 -3.534 -24.138 1.00 92.94 412 TYR A N 1
ATOM 3264 C CA . TYR A 1 412 ? 28.465 -4.306 -22.901 1.00 92.94 412 TYR A CA 1
ATOM 3265 C C . TYR A 1 412 ? 28.834 -3.454 -21.678 1.00 92.94 412 TYR A C 1
ATOM 3267 O O . TYR A 1 412 ? 28.217 -3.619 -20.633 1.00 92.94 412 TYR A O 1
ATOM 3275 N N . GLU A 1 413 ? 29.812 -2.551 -21.797 1.00 92.75 413 GLU A N 1
ATOM 3276 C CA . GLU A 1 413 ? 30.180 -1.603 -20.736 1.00 92.75 413 GLU A CA 1
ATOM 3277 C C . GLU A 1 413 ? 29.090 -0.549 -20.479 1.00 92.75 413 GLU A C 1
ATOM 3279 O O . GLU A 1 413 ? 28.789 -0.286 -19.322 1.00 92.75 413 GLU A O 1
ATOM 3284 N N . HIS A 1 414 ? 28.466 0.018 -21.520 1.00 87.50 414 HIS A N 1
ATOM 3285 C CA . HIS A 1 414 ? 27.393 1.016 -21.359 1.00 87.50 414 HIS A CA 1
ATOM 3286 C C . HIS A 1 414 ? 26.144 0.474 -20.667 1.00 87.50 414 HIS A C 1
ATOM 3288 O O . HIS A 1 414 ? 25.449 1.219 -19.984 1.00 87.50 414 HIS A O 1
ATOM 3294 N N . ASP A 1 415 ? 25.855 -0.808 -20.862 1.00 83.81 415 ASP A N 1
ATOM 3295 C CA . ASP A 1 415 ? 24.708 -1.493 -20.267 1.00 83.81 415 ASP A CA 1
ATOM 3296 C C . ASP A 1 415 ? 25.108 -2.277 -19.004 1.00 83.81 415 ASP A C 1
ATOM 3298 O O . ASP A 1 415 ? 24.420 -3.221 -18.634 1.00 83.81 415 ASP A O 1
ATOM 3302 N N . ASP A 1 416 ? 26.259 -1.981 -18.381 1.00 81.69 416 ASP A N 1
ATOM 3303 C CA . ASP A 1 416 ? 26.761 -2.638 -17.158 1.00 81.69 416 ASP A CA 1
ATOM 3304 C C . ASP A 1 416 ? 26.750 -4.184 -17.207 1.00 81.69 416 ASP A C 1
ATOM 3306 O O . ASP A 1 416 ? 26.599 -4.888 -16.205 1.00 81.69 416 ASP A O 1
ATOM 3310 N N . GLY A 1 417 ? 26.912 -4.754 -18.401 1.00 77.81 417 GLY A N 1
ATOM 3311 C CA . GLY A 1 417 ? 26.854 -6.193 -18.636 1.00 77.81 417 GLY A CA 1
ATOM 3312 C C . GLY A 1 417 ? 25.478 -6.834 -18.441 1.00 77.81 417 GLY A C 1
ATOM 3313 O O . GLY A 1 417 ? 25.393 -8.055 -18.282 1.00 77.81 417 GLY A O 1
ATOM 3314 N N . TYR A 1 418 ? 24.399 -6.051 -18.477 1.00 70.94 418 TYR A N 1
ATOM 3315 C CA . TYR A 1 418 ? 23.019 -6.519 -18.315 1.00 70.94 418 TYR A CA 1
ATOM 3316 C C . TYR A 1 418 ? 22.613 -7.530 -19.407 1.00 70.94 418 TYR A C 1
ATOM 3318 O O . TYR A 1 418 ? 21.824 -8.455 -19.166 1.00 70.94 418 TYR A O 1
ATOM 3326 N N . ASN A 1 419 ? 23.219 -7.422 -20.595 1.00 76.31 419 ASN A N 1
ATOM 3327 C CA . ASN A 1 419 ? 23.115 -8.385 -21.690 1.00 76.31 419 ASN A CA 1
ATOM 3328 C C . ASN A 1 419 ? 24.423 -9.150 -21.939 1.00 76.31 419 ASN A C 1
ATOM 3330 O O . ASN A 1 419 ? 25.526 -8.638 -21.771 1.00 76.31 419 ASN A O 1
ATOM 3334 N N . THR A 1 420 ? 24.318 -10.396 -22.416 1.00 84.38 420 THR A N 1
ATOM 3335 C CA . THR A 1 420 ? 25.511 -11.182 -22.768 1.00 84.38 420 THR A CA 1
ATOM 3336 C C . THR A 1 420 ? 26.190 -10.625 -24.021 1.00 84.38 420 THR A C 1
ATOM 3338 O O . THR A 1 420 ? 25.527 -10.128 -24.931 1.00 84.38 420 THR A O 1
ATOM 3341 N N . ARG A 1 421 ? 27.509 -10.808 -24.150 1.00 89.69 421 ARG A N 1
ATOM 3342 C CA . ARG A 1 421 ? 28.251 -10.447 -25.377 1.00 89.69 421 ARG A CA 1
ATOM 3343 C C . ARG A 1 421 ? 27.673 -11.091 -26.638 1.00 89.69 421 ARG A C 1
ATOM 3345 O O . ARG A 1 421 ? 27.613 -10.455 -27.682 1.00 89.69 421 ARG A O 1
ATOM 3352 N N . ARG A 1 422 ? 27.158 -12.319 -26.525 1.00 86.31 422 ARG A N 1
ATOM 3353 C CA . ARG A 1 422 ? 26.466 -13.009 -27.622 1.00 86.31 422 ARG A CA 1
ATOM 3354 C C . ARG A 1 422 ? 25.192 -12.276 -28.055 1.00 86.31 422 ARG A C 1
ATOM 3356 O O . ARG A 1 422 ? 24.879 -12.254 -29.241 1.00 86.31 422 ARG A O 1
ATOM 3363 N N . SER A 1 423 ? 24.465 -11.683 -27.108 1.00 82.06 423 SER A N 1
ATOM 3364 C CA . SER A 1 423 ? 23.279 -10.880 -27.408 1.00 82.06 423 SER A CA 1
ATOM 3365 C C . SER A 1 423 ? 23.660 -9.657 -28.242 1.00 82.06 423 SER A C 1
ATOM 3367 O O . SER A 1 423 ? 23.063 -9.418 -29.288 1.00 82.06 423 SER A O 1
ATOM 3369 N N . TYR A 1 424 ? 24.718 -8.952 -27.842 1.00 91.06 424 TYR A N 1
ATOM 3370 C CA . TYR A 1 424 ? 25.261 -7.819 -28.590 1.00 91.06 424 TYR A CA 1
ATOM 3371 C C . TYR A 1 424 ? 25.776 -8.204 -29.975 1.00 91.06 424 TYR A C 1
ATOM 3373 O O . TYR A 1 424 ? 25.474 -7.529 -30.954 1.00 91.06 424 TYR A O 1
ATOM 3381 N N . GLU A 1 425 ? 26.495 -9.321 -30.093 1.00 93.12 425 GLU A N 1
ATOM 3382 C CA . GLU A 1 425 ? 26.989 -9.825 -31.379 1.00 93.12 425 GLU A CA 1
ATOM 3383 C C . GLU A 1 425 ? 25.882 -10.045 -32.407 1.00 93.12 425 GLU A C 1
ATOM 3385 O O . GLU A 1 425 ? 26.092 -9.799 -33.601 1.00 93.12 425 GLU A O 1
ATOM 3390 N N . GLU A 1 426 ? 24.741 -10.548 -31.948 1.00 88.06 426 GLU A N 1
ATOM 3391 C CA . GLU A 1 426 ? 23.603 -10.906 -32.780 1.00 88.06 426 GLU A CA 1
ATOM 3392 C C . GLU A 1 426 ? 22.698 -9.696 -33.054 1.00 88.06 426 GLU A C 1
ATOM 3394 O O . GLU A 1 426 ? 22.287 -9.504 -34.199 1.00 88.06 426 GLU A O 1
ATOM 3399 N N . ALA A 1 427 ? 22.478 -8.811 -32.075 1.00 89.38 427 ALA A N 1
ATOM 3400 C CA . ALA A 1 427 ? 21.841 -7.511 -32.301 1.00 89.38 427 ALA A CA 1
ATOM 3401 C C . ALA A 1 427 ? 22.617 -6.686 -33.341 1.00 89.38 427 ALA A C 1
ATOM 3403 O O . ALA A 1 427 ? 22.042 -6.229 -34.331 1.00 89.38 427 ALA A O 1
ATOM 3404 N N . PHE A 1 428 ? 23.939 -6.601 -33.183 1.00 94.31 428 PHE A N 1
ATOM 3405 C CA . PHE A 1 428 ? 24.838 -5.927 -34.117 1.00 94.31 428 PHE A CA 1
ATOM 3406 C C . PHE A 1 428 ? 24.785 -6.564 -35.513 1.00 94.31 428 PHE A C 1
ATOM 3408 O O . PHE A 1 428 ? 24.708 -5.871 -36.528 1.00 94.31 428 PHE A O 1
ATOM 3415 N N . ARG A 1 429 ? 24.745 -7.904 -35.586 1.00 94.31 429 ARG A N 1
ATOM 3416 C CA . ARG A 1 429 ? 24.548 -8.627 -36.852 1.00 94.31 429 ARG A CA 1
ATOM 3417 C C . ARG A 1 429 ? 23.228 -8.243 -37.522 1.00 94.31 429 ARG A C 1
ATOM 3419 O O . ARG A 1 429 ? 23.205 -8.122 -38.740 1.00 94.31 429 ARG A O 1
ATOM 3426 N N . ARG A 1 430 ? 22.135 -8.066 -36.772 1.00 90.81 430 ARG A N 1
ATOM 3427 C CA . ARG A 1 430 ? 20.826 -7.675 -37.330 1.00 90.81 430 ARG A CA 1
ATOM 3428 C C . ARG A 1 430 ? 20.821 -6.233 -37.836 1.00 90.81 430 ARG A C 1
ATOM 3430 O O . ARG A 1 430 ? 20.318 -6.021 -38.936 1.00 90.81 430 ARG A O 1
ATOM 3437 N N . LEU A 1 431 ? 21.424 -5.293 -37.101 1.00 93.44 431 LEU A N 1
ATOM 3438 C CA . LEU A 1 431 ? 21.606 -3.909 -37.565 1.00 93.44 431 LEU A CA 1
ATOM 3439 C C . LEU A 1 431 ? 22.324 -3.864 -38.916 1.00 93.44 431 LEU A C 1
ATOM 3441 O O . LEU A 1 431 ? 21.881 -3.173 -39.824 1.00 93.44 431 LEU A O 1
ATOM 3445 N N . GLN A 1 432 ? 23.366 -4.675 -39.092 1.00 95.38 432 GLN A N 1
ATOM 3446 C CA . GLN A 1 432 ? 24.119 -4.715 -40.345 1.00 95.38 432 GLN A CA 1
ATOM 3447 C C . GLN A 1 432 ? 23.424 -5.515 -41.462 1.00 95.38 432 GLN A C 1
ATOM 3449 O O . GLN A 1 432 ? 23.374 -5.078 -42.612 1.00 95.38 432 GLN A O 1
ATOM 3454 N N . ALA A 1 433 ? 22.901 -6.704 -41.151 1.00 91.25 433 ALA A N 1
ATOM 3455 C CA . ALA A 1 433 ? 22.445 -7.657 -42.162 1.00 91.25 433 ALA A CA 1
ATOM 3456 C C . ALA A 1 433 ? 20.954 -7.557 -42.505 1.00 91.25 433 ALA A C 1
ATOM 3458 O O . ALA A 1 433 ? 20.567 -7.946 -43.602 1.00 91.25 433 ALA A O 1
ATOM 3459 N N . ILE A 1 434 ? 20.116 -7.107 -41.568 1.00 86.94 434 ILE A N 1
ATOM 3460 C CA . ILE A 1 434 ? 18.654 -7.082 -41.726 1.00 86.94 434 ILE A CA 1
ATOM 3461 C C . ILE A 1 434 ? 18.161 -5.649 -41.895 1.00 86.94 434 ILE A C 1
ATOM 3463 O O . ILE A 1 434 ? 17.438 -5.378 -42.848 1.00 86.94 434 ILE A O 1
ATOM 3467 N N . TYR A 1 435 ? 18.544 -4.754 -40.984 1.00 90.06 435 TYR A N 1
ATOM 3468 C CA . TYR A 1 435 ? 18.061 -3.369 -40.991 1.00 90.06 435 TYR A CA 1
ATOM 3469 C C . TYR A 1 435 ? 18.907 -2.454 -41.875 1.00 90.06 435 TYR A C 1
ATOM 3471 O O . TYR A 1 435 ? 18.384 -1.503 -42.443 1.00 90.06 435 TYR A O 1
ATOM 3479 N N . GLY A 1 436 ? 20.184 -2.802 -42.063 1.00 92.69 436 GLY A N 1
ATOM 3480 C CA . GLY A 1 436 ? 21.118 -2.066 -42.911 1.00 92.69 436 GLY A CA 1
ATOM 3481 C C . GLY A 1 436 ? 21.508 -0.699 -42.360 1.00 92.69 436 GLY A C 1
ATOM 3482 O O . GLY A 1 436 ? 22.050 0.099 -43.119 1.00 92.69 436 GLY A O 1
ATOM 3483 N N . ASP A 1 437 ? 21.278 -0.455 -41.069 1.00 94.88 437 ASP A N 1
ATOM 3484 C CA . ASP A 1 437 ? 21.593 0.813 -40.406 1.00 94.88 437 ASP A CA 1
ATOM 3485 C C . ASP A 1 437 ? 23.087 0.938 -40.054 1.00 94.88 437 ASP A C 1
ATOM 3487 O O . ASP A 1 437 ? 23.578 2.027 -39.771 1.00 94.88 437 ASP A O 1
ATOM 3491 N N . VAL A 1 438 ? 23.830 -0.174 -40.099 1.00 96.56 438 VAL A N 1
ATOM 3492 C CA . VAL A 1 438 ? 25.287 -0.220 -39.902 1.00 96.56 438 VAL A CA 1
ATOM 3493 C C . VAL A 1 438 ? 25.952 -0.816 -41.141 1.00 96.56 438 VAL A C 1
ATOM 3495 O O . VAL A 1 438 ? 25.640 -1.939 -41.549 1.00 96.56 438 VAL A O 1
ATOM 3498 N N . LYS A 1 439 ? 26.910 -0.089 -41.717 1.00 97.00 439 LYS A N 1
ATOM 3499 C CA . LYS A 1 439 ? 27.780 -0.558 -42.800 1.00 97.00 439 LYS A CA 1
ATOM 3500 C C . LYS A 1 439 ? 29.030 -1.230 -42.225 1.00 97.00 439 LYS A C 1
ATOM 3502 O O . LYS A 1 439 ? 29.503 -0.906 -41.135 1.00 97.00 439 LYS A O 1
ATOM 3507 N N . ALA A 1 440 ? 29.579 -2.186 -42.973 1.00 96.94 440 ALA A N 1
ATOM 3508 C CA . ALA A 1 440 ? 30.879 -2.786 -42.681 1.00 96.94 440 ALA A CA 1
ATOM 3509 C C . ALA A 1 440 ? 31.799 -2.682 -43.899 1.00 96.94 440 ALA A C 1
ATOM 3511 O O . ALA A 1 440 ? 31.502 -3.271 -44.937 1.00 96.94 440 ALA A O 1
ATOM 3512 N N . ALA A 1 441 ? 32.931 -1.995 -43.778 1.00 96.12 441 ALA A N 1
ATOM 3513 C CA . ALA A 1 441 ? 33.915 -1.884 -44.852 1.00 96.12 441 ALA A CA 1
ATOM 3514 C C . ALA A 1 441 ? 35.106 -2.811 -44.616 1.00 96.12 441 ALA A C 1
ATOM 3516 O O . ALA A 1 441 ? 35.606 -2.969 -43.497 1.00 96.12 441 ALA A O 1
ATOM 3517 N N . ARG A 1 442 ? 35.599 -3.411 -45.702 1.00 95.75 442 ARG A N 1
ATOM 3518 C CA . ARG A 1 442 ? 36.842 -4.181 -45.695 1.00 95.75 442 ARG A CA 1
ATOM 3519 C C . ARG A 1 442 ? 37.997 -3.281 -46.123 1.00 95.75 442 ARG A C 1
ATOM 3521 O O . ARG A 1 442 ? 38.095 -2.978 -47.304 1.00 95.75 442 ARG A O 1
ATOM 3528 N N . ILE A 1 443 ? 38.894 -2.911 -45.210 1.00 90.81 443 ILE A N 1
ATOM 3529 C CA . ILE A 1 443 ? 40.113 -2.145 -45.525 1.00 90.81 443 ILE A CA 1
ATOM 3530 C C . ILE A 1 443 ? 41.312 -3.084 -45.386 1.00 90.81 443 ILE A C 1
ATOM 3532 O O . ILE A 1 443 ? 41.714 -3.460 -44.281 1.00 90.81 443 ILE A O 1
ATOM 3536 N N . GLY A 1 444 ? 41.858 -3.536 -46.518 1.00 90.38 444 GLY A N 1
ATOM 3537 C CA . GLY A 1 444 ? 42.904 -4.556 -46.533 1.00 90.38 444 GLY A CA 1
ATOM 3538 C C . GLY A 1 444 ? 42.443 -5.855 -45.858 1.00 90.38 444 GLY A C 1
ATOM 3539 O O . GLY A 1 444 ? 41.553 -6.553 -46.351 1.00 90.38 444 GLY A O 1
ATOM 3540 N N . ASN A 1 445 ? 43.053 -6.188 -44.714 1.00 89.12 445 ASN A N 1
ATOM 3541 C CA . ASN A 1 445 ? 42.726 -7.390 -43.941 1.00 89.12 445 ASN A CA 1
ATOM 3542 C C . ASN A 1 445 ? 41.817 -7.149 -42.724 1.00 89.12 445 ASN A C 1
ATOM 3544 O O . ASN A 1 445 ? 41.488 -8.111 -42.019 1.00 89.12 445 ASN A O 1
ATOM 3548 N N . THR A 1 446 ? 41.350 -5.919 -42.523 1.00 92.00 446 THR A N 1
ATOM 3549 C CA . THR A 1 446 ? 40.581 -5.515 -41.341 1.00 92.00 446 THR A CA 1
ATOM 3550 C C . THR A 1 446 ? 39.149 -5.152 -41.724 1.00 92.00 446 THR A C 1
ATOM 3552 O O . THR A 1 446 ? 38.892 -4.650 -42.818 1.00 92.00 446 THR A O 1
ATOM 3555 N N . TRP A 1 447 ? 38.207 -5.477 -40.839 1.00 95.31 447 TRP A N 1
ATOM 3556 C CA . TRP A 1 447 ? 36.811 -5.055 -40.940 1.00 95.31 447 TRP A CA 1
ATOM 3557 C C . TRP A 1 447 ? 36.571 -3.887 -40.003 1.00 95.31 447 TRP A C 1
ATOM 3559 O O . TRP A 1 447 ? 36.897 -3.998 -38.822 1.00 95.31 447 TRP A O 1
ATOM 3569 N N . VAL A 1 448 ? 35.963 -2.834 -40.530 1.00 96.12 448 VAL A N 1
ATOM 3570 C CA . VAL A 1 448 ? 35.567 -1.653 -39.768 1.00 96.12 448 VAL A CA 1
ATOM 3571 C C . VAL A 1 448 ? 34.078 -1.388 -39.936 1.00 96.12 448 VAL A C 1
ATOM 3573 O O . VAL A 1 448 ? 33.502 -1.789 -40.951 1.00 96.12 448 VAL A O 1
ATOM 3576 N N . TYR A 1 449 ? 33.460 -0.747 -38.947 1.00 96.69 449 TYR A N 1
ATOM 3577 C CA . TYR A 1 449 ? 32.011 -0.557 -38.886 1.00 96.69 449 TYR A CA 1
ATOM 3578 C C . TYR A 1 449 ? 31.651 0.904 -38.631 1.00 96.69 449 TYR A C 1
ATOM 3580 O O . TYR A 1 449 ? 32.353 1.594 -37.896 1.00 96.69 449 TYR A O 1
ATOM 3588 N N . TYR A 1 450 ? 30.574 1.366 -39.264 1.00 96.44 450 TYR A N 1
ATOM 3589 C CA . TYR A 1 450 ? 30.123 2.757 -39.217 1.00 96.44 450 TYR A CA 1
ATOM 3590 C C . TYR A 1 450 ? 28.620 2.865 -39.536 1.00 96.44 450 TYR A C 1
ATOM 3592 O O . TYR A 1 450 ? 28.054 1.927 -40.111 1.00 96.44 450 TYR A O 1
ATOM 3600 N N . PRO A 1 451 ? 27.959 3.968 -39.146 1.00 96.12 451 PRO A N 1
ATOM 3601 C CA . PRO A 1 451 ? 26.565 4.240 -39.480 1.00 96.12 451 PRO A CA 1
ATOM 3602 C C . PRO A 1 451 ? 26.315 4.232 -40.993 1.00 96.12 451 PRO A C 1
ATOM 3604 O O . PRO A 1 451 ? 27.198 4.554 -41.784 1.00 96.12 451 PRO A O 1
ATOM 3607 N N . ALA A 1 452 ? 25.114 3.850 -41.421 1.00 94.69 452 ALA A N 1
ATOM 3608 C CA . ALA A 1 452 ? 24.786 3.747 -42.843 1.00 94.69 452 ALA A CA 1
ATOM 3609 C C . ALA A 1 452 ? 24.777 5.084 -43.601 1.00 94.69 452 ALA A C 1
ATOM 3611 O O . ALA A 1 452 ? 24.973 5.088 -44.816 1.00 94.69 452 ALA A O 1
ATOM 3612 N N . ASP A 1 453 ? 24.547 6.188 -42.894 1.00 91.81 453 ASP A N 1
ATOM 3613 C CA . ASP A 1 453 ? 24.555 7.559 -43.405 1.00 91.81 453 ASP A CA 1
ATOM 3614 C C . ASP A 1 453 ? 25.965 8.165 -43.497 1.00 91.81 453 ASP A C 1
ATOM 3616 O O . ASP A 1 453 ? 26.144 9.226 -44.095 1.00 91.81 453 ASP A O 1
ATOM 3620 N N . TRP A 1 454 ? 26.979 7.492 -42.948 1.00 92.00 454 TRP A N 1
ATOM 3621 C CA . TRP A 1 454 ? 28.371 7.894 -43.102 1.00 92.00 454 TRP A CA 1
ATOM 3622 C C . TRP A 1 454 ? 28.930 7.445 -44.458 1.00 92.00 454 TRP A C 1
ATOM 3624 O O . TRP A 1 454 ? 28.595 6.357 -44.946 1.00 92.00 454 TRP A O 1
ATOM 3634 N N . PRO A 1 455 ? 29.812 8.255 -45.070 1.00 91.50 455 PRO A N 1
ATOM 3635 C CA . PRO A 1 455 ? 30.391 7.912 -46.354 1.00 91.50 455 PRO A CA 1
ATOM 3636 C C . PRO A 1 455 ? 31.382 6.750 -46.216 1.00 91.50 455 PRO A C 1
ATOM 3638 O O . PRO A 1 455 ? 32.003 6.548 -45.168 1.00 91.50 455 PRO A O 1
ATOM 3641 N N . ASP A 1 456 ? 31.546 5.983 -47.292 1.00 93.38 456 ASP A N 1
ATOM 3642 C CA . ASP A 1 456 ? 32.402 4.803 -47.270 1.00 93.38 456 ASP A CA 1
ATOM 3643 C C . ASP A 1 456 ? 33.891 5.181 -47.116 1.00 93.38 456 ASP A C 1
ATOM 3645 O O . ASP A 1 456 ? 34.365 6.145 -47.728 1.00 93.38 456 ASP A O 1
ATOM 3649 N N . PRO A 1 457 ? 34.686 4.421 -46.335 1.00 90.19 457 PRO A N 1
ATOM 3650 C CA . PRO A 1 457 ? 36.114 4.678 -46.216 1.00 90.19 457 PRO A CA 1
ATOM 3651 C C . PRO A 1 457 ? 36.809 4.616 -47.587 1.00 90.19 457 PRO A C 1
ATOM 3653 O O . PRO A 1 457 ? 36.620 3.650 -48.328 1.00 90.19 457 PRO A O 1
ATOM 3656 N N . PRO A 1 458 ? 37.721 5.551 -47.907 1.00 83.75 458 PRO A N 1
ATOM 3657 C CA . PRO A 1 458 ? 38.231 5.729 -49.271 1.00 83.75 458 PRO A CA 1
ATOM 3658 C C . PRO A 1 458 ? 39.124 4.577 -49.750 1.00 83.75 458 PRO A C 1
ATOM 3660 O O . PRO A 1 458 ? 39.375 4.420 -50.939 1.00 83.75 458 PRO A O 1
ATOM 3663 N N . ASN A 1 459 ? 39.618 3.766 -48.812 1.00 86.56 459 ASN A N 1
ATOM 3664 C CA . ASN A 1 459 ? 40.451 2.594 -49.073 1.00 86.56 459 ASN A CA 1
ATOM 3665 C C . ASN A 1 459 ? 39.686 1.278 -48.863 1.00 86.56 459 ASN A C 1
ATOM 3667 O O . ASN A 1 459 ? 40.308 0.224 -48.697 1.00 86.56 459 ASN A O 1
ATOM 3671 N N . ALA A 1 460 ? 38.354 1.324 -48.803 1.00 91.06 460 ALA A N 1
ATOM 3672 C CA . ALA A 1 460 ? 37.544 0.123 -48.721 1.00 91.06 460 ALA A CA 1
ATOM 3673 C C . ALA A 1 460 ? 37.691 -0.696 -50.013 1.00 91.06 460 ALA A C 1
ATOM 3675 O O . ALA A 1 460 ? 37.567 -0.197 -51.124 1.00 91.06 460 ALA A O 1
ATOM 3676 N N . ASN A 1 461 ? 37.953 -1.992 -49.878 1.00 93.38 461 ASN A N 1
ATOM 3677 C CA . ASN A 1 461 ? 37.932 -2.935 -50.991 1.00 93.38 461 ASN A CA 1
ATOM 3678 C C . ASN A 1 461 ? 36.495 -3.267 -51.424 1.00 93.38 461 ASN A C 1
ATOM 3680 O O . ASN A 1 461 ? 36.283 -3.663 -52.566 1.00 93.38 461 ASN A O 1
ATOM 3684 N N . TYR A 1 462 ? 35.556 -3.238 -50.474 1.00 94.56 462 TYR A N 1
ATOM 3685 C CA . TYR A 1 462 ? 34.110 -3.395 -50.646 1.00 94.56 462 TYR A CA 1
ATOM 3686 C C . TYR A 1 462 ? 33.400 -3.110 -49.318 1.00 94.56 462 TYR A C 1
ATOM 3688 O O . TYR A 1 462 ? 34.025 -3.163 -48.249 1.00 94.56 462 TYR A O 1
ATOM 3696 N N . VAL A 1 463 ? 32.092 -2.876 -49.397 1.00 96.00 463 VAL A N 1
ATOM 3697 C CA . VAL A 1 463 ? 31.219 -2.583 -48.256 1.00 96.00 463 VAL A CA 1
ATOM 3698 C C . VAL A 1 463 ? 30.120 -3.637 -48.154 1.00 96.00 463 VAL A C 1
ATOM 3700 O O . VAL A 1 463 ? 29.685 -4.206 -49.157 1.00 96.00 463 VAL A O 1
ATOM 3703 N N . LEU A 1 464 ? 29.709 -3.957 -46.928 1.00 95.88 464 LEU A N 1
ATOM 3704 C CA . LEU A 1 464 ? 28.548 -4.786 -46.637 1.00 95.88 464 LEU A CA 1
ATOM 3705 C C . LEU A 1 464 ? 27.448 -3.950 -45.982 1.00 95.88 464 LEU A C 1
ATOM 3707 O O . LEU A 1 464 ? 27.679 -3.360 -44.927 1.00 95.88 464 LEU A O 1
ATOM 3711 N N . GLN A 1 465 ? 26.249 -3.999 -46.556 1.00 95.12 465 GLN A N 1
ATOM 3712 C CA . GLN A 1 465 ? 25.019 -3.416 -46.013 1.00 95.12 465 GLN A CA 1
ATOM 3713 C C . GLN A 1 465 ? 23.854 -4.355 -46.353 1.00 95.12 465 GLN A C 1
ATOM 3715 O O . GLN A 1 465 ? 23.885 -5.010 -47.391 1.00 95.12 465 GLN A O 1
ATOM 3720 N N . TYR A 1 466 ? 22.860 -4.530 -45.479 1.00 93.50 466 TYR A N 1
ATOM 3721 C CA . TYR A 1 466 ? 21.775 -5.511 -45.691 1.00 93.50 466 TYR A CA 1
ATOM 3722 C C . TYR A 1 466 ? 22.274 -6.944 -45.982 1.00 93.50 466 TYR A C 1
ATOM 3724 O O . TYR A 1 466 ? 21.654 -7.718 -46.714 1.00 93.50 466 TYR A O 1
ATOM 3732 N N . GLY A 1 467 ? 23.463 -7.290 -45.474 1.00 89.69 467 GLY A N 1
ATOM 3733 C CA . GLY A 1 467 ? 24.126 -8.568 -45.747 1.00 89.69 467 GLY A CA 1
ATOM 3734 C C . GLY A 1 467 ? 24.563 -8.758 -47.208 1.00 89.69 467 GLY A C 1
ATOM 3735 O O . GLY A 1 467 ? 25.047 -9.833 -47.563 1.00 89.69 467 GLY A O 1
ATOM 3736 N N . GLN A 1 468 ? 24.410 -7.736 -48.049 1.00 95.06 468 GLN A N 1
ATOM 3737 C CA . GLN A 1 468 ? 24.822 -7.711 -49.445 1.00 95.06 468 GLN A CA 1
ATOM 3738 C C . GLN A 1 468 ? 26.140 -6.959 -49.592 1.00 95.06 468 GLN A C 1
ATOM 3740 O O . GLN A 1 468 ? 26.476 -6.092 -48.789 1.00 95.06 468 GLN A O 1
ATOM 3745 N N . ARG A 1 469 ? 26.906 -7.330 -50.619 1.00 96.50 469 ARG A N 1
ATOM 3746 C CA . ARG A 1 469 ? 28.188 -6.711 -50.943 1.00 96.50 469 ARG A CA 1
ATOM 3747 C C . ARG A 1 469 ? 28.000 -5.648 -52.016 1.00 96.50 469 ARG A C 1
ATOM 3749 O O . ARG A 1 469 ? 27.461 -5.962 -53.074 1.00 96.50 469 ARG A O 1
ATOM 3756 N N . TYR A 1 470 ? 28.542 -4.467 -51.756 1.00 94.12 470 TYR A N 1
ATOM 3757 C CA . TYR A 1 470 ? 28.567 -3.327 -52.661 1.00 94.12 470 TYR A CA 1
ATOM 3758 C C . TYR A 1 470 ? 30.007 -2.890 -52.924 1.00 94.12 470 TYR A C 1
ATOM 3760 O O . TYR A 1 470 ? 30.904 -3.118 -52.100 1.00 94.12 470 TYR A O 1
ATOM 3768 N N . ASP A 1 471 ? 30.221 -2.291 -54.091 1.00 94.19 471 ASP A N 1
ATOM 3769 C CA . ASP A 1 471 ? 31.425 -1.501 -54.326 1.00 94.19 471 ASP A CA 1
ATOM 3770 C C . ASP A 1 471 ? 31.317 -0.211 -53.494 1.00 94.19 471 ASP A C 1
ATOM 3772 O O . ASP A 1 471 ? 30.197 0.277 -53.322 1.00 94.19 471 ASP A O 1
ATOM 3776 N N . PRO A 1 472 ? 32.427 0.298 -52.927 1.00 92.12 472 PRO A N 1
ATOM 3777 C CA . PRO A 1 472 ? 32.388 1.528 -52.145 1.00 92.12 472 PRO A CA 1
ATOM 3778 C C . PRO A 1 472 ? 31.856 2.670 -53.002 1.00 92.12 472 PRO A C 1
ATOM 3780 O O . PRO A 1 472 ? 32.230 2.782 -54.173 1.00 92.12 472 PRO A O 1
ATOM 3783 N N . GLU A 1 473 ? 31.007 3.504 -52.416 1.00 86.50 473 GLU A N 1
ATOM 3784 C CA . GLU A 1 473 ? 30.542 4.725 -53.061 1.00 86.50 473 GLU A CA 1
ATOM 3785 C C . GLU A 1 473 ? 31.766 5.558 -53.477 1.00 86.50 473 GLU A C 1
ATOM 3787 O O . GLU A 1 473 ? 32.664 5.825 -52.669 1.00 86.50 473 GLU A O 1
ATOM 3792 N N . GLU A 1 474 ? 31.847 5.923 -54.763 1.00 76.81 474 GLU A N 1
ATOM 3793 C CA . GLU A 1 474 ? 32.820 6.929 -55.180 1.00 76.81 474 GLU A CA 1
ATOM 3794 C C . GLU A 1 474 ? 32.487 8.189 -54.387 1.00 76.81 474 GLU A C 1
ATOM 3796 O O . GLU A 1 474 ? 31.316 8.543 -54.255 1.00 76.81 474 GLU A O 1
ATOM 3801 N N . ALA A 1 475 ? 33.503 8.825 -53.800 1.00 66.75 475 ALA A N 1
ATOM 3802 C CA . ALA A 1 475 ? 33.323 10.098 -53.127 1.00 66.75 475 ALA A CA 1
ATOM 3803 C C . ALA A 1 475 ? 32.921 11.121 -54.195 1.00 66.75 475 ALA A C 1
ATOM 3805 O O . ALA A 1 475 ? 33.776 11.805 -54.757 1.00 66.75 475 ALA A O 1
ATOM 3806 N N . ASP A 1 476 ? 31.631 11.164 -54.526 1.00 55.97 476 ASP A N 1
ATOM 3807 C CA . ASP A 1 476 ? 31.036 12.171 -55.382 1.00 55.97 476 ASP A CA 1
ATOM 3808 C C . ASP A 1 476 ? 31.390 13.489 -54.717 1.00 55.97 476 ASP A C 1
ATOM 3810 O O . ASP A 1 476 ? 30.915 13.777 -53.617 1.00 55.97 476 ASP A O 1
ATOM 3814 N N . GLY A 1 477 ? 32.344 14.203 -55.323 1.00 51.69 477 GLY A N 1
ATOM 3815 C CA . GLY A 1 477 ? 33.019 15.330 -54.702 1.00 51.69 477 GLY A CA 1
ATOM 3816 C C . GLY A 1 477 ? 31.998 16.231 -54.030 1.00 51.69 477 GLY A C 1
ATOM 3817 O O . GLY A 1 477 ? 31.201 16.877 -54.712 1.00 51.69 477 GLY A O 1
ATOM 3818 N N . ILE A 1 478 ? 32.008 16.234 -52.693 1.00 49.41 478 ILE A N 1
ATOM 3819 C CA . ILE A 1 478 ? 31.177 17.083 -51.843 1.00 49.41 478 ILE A CA 1
ATOM 3820 C C . ILE A 1 478 ? 31.683 18.515 -52.048 1.00 49.41 478 ILE A C 1
ATOM 3822 O O . ILE A 1 478 ? 32.411 19.068 -51.236 1.00 49.41 478 ILE A O 1
ATOM 3826 N N . ASN A 1 479 ? 31.353 19.094 -53.196 1.00 46.03 479 ASN A N 1
ATOM 3827 C CA . ASN A 1 479 ? 31.745 20.428 -53.633 1.00 46.03 479 ASN A CA 1
ATOM 3828 C C . ASN A 1 479 ? 30.526 21.362 -53.680 1.00 46.03 479 ASN A C 1
ATOM 3830 O O . ASN A 1 479 ? 30.483 22.288 -54.486 1.00 46.03 479 ASN A O 1
ATOM 3834 N N . SER A 1 480 ? 29.507 21.134 -52.841 1.00 43.47 480 SER A N 1
ATOM 3835 C CA . SER A 1 480 ? 28.331 22.018 -52.809 1.00 43.47 480 SER A CA 1
ATOM 3836 C C . SER A 1 480 ? 27.591 22.105 -51.466 1.00 43.47 480 SER A C 1
ATOM 3838 O O . SER A 1 480 ? 26.384 22.309 -51.464 1.00 43.47 480 SER A O 1
ATOM 3840 N N . TRP A 1 481 ? 28.276 21.972 -50.324 1.00 47.34 481 TRP A N 1
ATOM 3841 C CA . TRP A 1 481 ? 27.699 22.346 -49.013 1.00 47.34 481 TRP A CA 1
ATOM 3842 C C . TRP A 1 481 ? 28.162 23.726 -48.515 1.00 47.34 481 TRP A C 1
ATOM 3844 O O . TRP A 1 481 ? 27.977 24.070 -47.352 1.00 47.34 481 TRP A O 1
ATOM 3854 N N . THR A 1 482 ? 28.724 24.549 -49.402 1.00 47.88 482 THR A N 1
ATOM 3855 C CA . THR A 1 482 ? 28.862 25.996 -49.195 1.00 47.88 482 THR A CA 1
ATOM 3856 C C . THR A 1 482 ? 27.784 26.728 -49.991 1.00 47.88 482 THR A C 1
ATOM 3858 O O . THR A 1 482 ? 28.095 27.488 -50.905 1.00 47.88 482 THR A O 1
ATOM 3861 N N . ASP A 1 483 ? 26.514 26.497 -49.663 1.00 45.88 483 ASP A N 1
ATOM 3862 C CA . ASP A 1 483 ? 25.512 27.538 -49.889 1.00 45.88 483 ASP A CA 1
ATOM 3863 C C . ASP A 1 483 ? 25.758 28.593 -48.803 1.00 45.88 483 ASP A C 1
ATOM 3865 O O . ASP A 1 483 ? 25.239 28.515 -47.687 1.00 45.88 483 ASP A O 1
ATOM 3869 N N . GLU A 1 484 ? 26.638 29.555 -49.104 1.00 50.19 484 GLU A N 1
ATOM 3870 C CA . GLU A 1 484 ? 26.617 30.828 -48.391 1.00 50.19 484 GLU A CA 1
ATOM 3871 C C . GLU A 1 484 ? 25.197 31.395 -48.538 1.00 50.19 484 GLU A C 1
ATOM 3873 O O . GLU A 1 484 ? 24.712 31.521 -49.666 1.00 50.19 484 GLU A O 1
ATOM 3878 N N . PRO A 1 485 ? 24.494 31.725 -47.442 1.00 53.97 485 PRO A N 1
ATOM 3879 C CA . PRO A 1 485 ? 23.217 32.402 -47.564 1.00 53.97 485 PRO A CA 1
ATOM 3880 C C . PRO A 1 485 ? 23.457 33.732 -48.281 1.00 53.97 485 PRO A C 1
ATOM 3882 O O . PRO A 1 485 ? 24.189 34.585 -47.774 1.00 53.97 485 PRO A O 1
ATOM 3885 N N . GLU A 1 486 ? 22.843 33.910 -49.456 1.00 53.84 486 GLU A N 1
ATOM 3886 C CA . GLU A 1 486 ? 22.750 35.215 -50.105 1.00 53.84 486 GLU A CA 1
ATOM 3887 C C . GLU A 1 486 ? 22.165 36.201 -49.086 1.00 53.84 486 GLU A C 1
ATOM 3889 O O . GLU A 1 486 ? 20.981 36.155 -48.740 1.00 53.84 486 GLU A O 1
ATOM 3894 N N . LEU A 1 487 ? 23.018 37.088 -48.571 1.00 54.50 487 LEU A N 1
ATOM 3895 C CA . LEU A 1 487 ? 22.601 38.290 -47.868 1.00 54.50 487 LEU A CA 1
ATOM 3896 C C . LEU A 1 487 ? 21.818 39.136 -48.873 1.00 54.50 487 LEU A C 1
ATOM 3898 O O . LEU A 1 487 ? 22.392 39.900 -49.644 1.00 54.50 487 LEU A O 1
ATOM 3902 N N . SER A 1 488 ? 20.498 38.971 -48.888 1.00 59.75 488 SER A N 1
ATOM 3903 C CA . SER A 1 488 ? 19.611 39.893 -49.578 1.00 59.75 488 SER A CA 1
ATOM 3904 C C . SER A 1 488 ? 19.707 41.249 -48.884 1.00 59.75 488 SER A C 1
ATOM 3906 O O . SER A 1 488 ? 19.304 41.383 -47.724 1.00 59.75 488 SER A O 1
ATOM 3908 N N . ASP A 1 489 ? 20.241 42.236 -49.597 1.00 59.25 489 ASP A N 1
ATOM 3909 C CA . ASP A 1 489 ? 20.191 43.644 -49.223 1.00 59.25 489 ASP A CA 1
ATOM 3910 C C . ASP A 1 489 ? 18.744 44.048 -48.891 1.00 59.25 489 ASP A C 1
ATOM 3912 O O . ASP A 1 489 ? 17.845 43.972 -49.732 1.00 59.25 489 ASP A O 1
ATOM 3916 N N . VAL A 1 490 ? 18.523 44.478 -47.648 1.00 57.25 490 VAL A N 1
ATOM 3917 C CA . VAL A 1 490 ? 17.318 45.203 -47.236 1.00 57.25 490 VAL A CA 1
ATOM 3918 C C . VAL A 1 490 ? 17.695 46.681 -47.167 1.00 57.25 490 VAL A C 1
ATOM 3920 O O . VAL A 1 490 ? 18.563 47.054 -46.375 1.00 57.25 490 VAL A O 1
ATOM 3923 N N . GLU A 1 491 ? 17.065 47.483 -48.033 1.00 58.38 491 GLU A N 1
ATOM 3924 C CA . GLU A 1 491 ? 17.101 48.959 -48.036 1.00 58.38 491 GLU A CA 1
ATOM 3925 C C . GLU A 1 491 ? 16.587 49.590 -46.734 1.00 58.38 491 GLU A C 1
ATOM 3927 O O . GLU A 1 491 ? 15.591 49.081 -46.163 1.00 58.38 491 GLU A O 1
#

Radius of gyration: 36.75 Å; chains: 1; bounding box: 84×68×104 Å

Organism: NCBI:txid2996466